Protein AF-0000000087156144 (afdb_homodimer)

Radius of gyration: 28.31 Å; Cα contacts (8 Å, |Δi|>4): 1844; chains: 2; bounding box: 53×89×64 Å

Secondary structure (DSSP, 8-state):
----GGGS-EEETTEEESSSEEEPP------BTTB--HHHHHHHHHHHHTT-SEEEEEEEESSGGG-SSTT--B-SSGGGHHHHHHHHHHHHHTT-EEEEEEE--GGG-SB--GGGTSSB--HHHHHTT------EESSS--SSTTSPPPEEP-HHHHHHHHHHHHHHHHHHHHHT-SEEEEEE-TTSHHHHHH-TTT----STTSSSHHHHHHHHHHHHHHHHHHS-TTS-EEEEEES---STTS--HHHHHHHHHHHHHTT--EEEEE---SSS-GGGSS----TTTTHHHHHHHHHHHT-EEEE-SS--SHHHHHHHHHTTS-SEEEE-HHHHH-TTHHHHHHHHH---SS-TTTTS-HHHHHHHHHHHHHHHTS-SSPPTT---/----GGGS-EEETTEEESSSEEEPP------BTTB--HHHHHHHHHHHHTT-SEEEEEEEESSGGG-SSTT--B-SSGGGHHHHHHHHHHHHHTT-EEEEEEE--GGG-SB--GGGTSSB--HHHHHTT------EESSS--SSTTS--PEEP-HHHHHHHHHHHHHHHHHHHHHT-SEEEEEE-TTSHHHHHH-TTT----STTSSSHHHHHHHHHHHHHHHHHHS-TTS-EEEEEES---STTS--HHHHHHHHHHHHHTT--EEEEE---SSSSGGGSS----TTTTHHHHHHHHHHTT-EEEE-SS--SHHHHHHHHHTTS-SEEEE-HHHHH-TTHHHHHHHHH---SS-TTTTS-HHHHHHHHHHHHHHHTS-SSPPTT---

Sequence (776 aa):
MSQPLLFQPITLAGVSSRNRILISPMCQYSATDGIAGDWHLVHLGKFAQGGAGLVMVEAAAVTAEGRITHGDVGIWNDAQIAPLARIAAFLKDNGAVPSIQLAHAGRKASMQRPWYGNAALDAADHARGDLPWRTVAPSAIPMDEGWLMPHALDVNELAALREQWRRATLRAVEAGFEFVEVHCAHGYLLHEFLSPLSNRRTDAYGGDRAGRMRYPLEIIETVRAAWPAERPLSVRISSVDGVEGGIVLEDQIAFAREAKARGVDLIDCSSGGLLGSATAARIPRGYGFQVPYASEIRRAADIATIAVGLILHPQQAEDVLANGHADLVAIGREALFDPNWPLHAELALGGGSGEVFASWPKQYGWWLERREPGLRKLDGPALPFRSAMSQPLLFQPITLAGVSSRNRILISPMCQYSATDGIAGDWHLVHLGKFAQGGAGLVMVEAAAVTAEGRITHGDVGIWNDAQIAPLARIAAFLKDNGAVPSIQLAHAGRKASMQRPWYGNAALDAADHARGDLPWRTVAPSAIPMDEGWLMPHALDVNELAALREQWRRATLRAVEAGFEFVEVHCAHGYLLHEFLSPLSNRRTDAYGGDRAGRMRYPLEIIETVRAAWPAERPLSVRISSVDGVEGGIVLEDQIAFAREAKARGVDLIDCSSGGLLGSATAARIPRGYGFQVPYASEIRRAADIATIAVGLILHPQQAEDVLANGHADLVAIGREALFDPNWPLHAELALGGGSGEVFASWPKQYGWWLERREPGLRKLDGPALPFRSA

InterPro domains:
  IPR001155 NADH:flavin oxidoreductase/NADH oxidase, N-terminal [PF00724] (6-346)
  IPR013785 Aldolase-type TIM barrel [G3DSA:3.20.20.70] (4-362)
  IPR044152 NADPH dehydrogenase YqjM-like [PTHR43303] (3-373)
  IPR044152 NADPH dehydrogenase YqjM-like [cd02932] (6-345)

pLDDT: mean 94.74, std 9.62, range [45.06, 99.0]

Organism: NCBI:txid2511166

Nearest PDB structures (foldseek):
  5ocs-assembly1_D  TM=8.978E-01  e=6.452E-40  Cupriavidus metallidurans
  7qfx-assembly2_E  TM=9.292E-01  e=1.624E-37  Aspergillus niger
  1ps9-assembly1_A  TM=9.244E-01  e=1.464E-25  Escherichia coli
  3gx9-assembly1_A-2  TM=8.393E-01  e=2.723E-25  Pseudomonas putida
  2r14-assembly1_A-2  TM=7.913E-01  e=7.104E-25  unclassified

Structure (mmCIF, N/CA/C/O backbone):
data_AF-0000000087156144-model_v1
#
loop_
_entity.id
_entity.type
_entity.pdbx_description
1 polymer 'NADPH dehydrogenase'
#
loop_
_atom_site.group_PDB
_atom_site.id
_atom_site.type_symbol
_atom_site.label_atom_id
_atom_site.label_alt_id
_atom_site.label_comp_id
_atom_site.label_asym_id
_atom_site.label_entity_id
_atom_site.label_seq_id
_atom_site.pdbx_PDB_ins_code
_atom_site.Cartn_x
_atom_site.Cartn_y
_atom_site.Cartn_z
_atom_site.occupancy
_atom_site.B_iso_or_equiv
_atom_site.auth_seq_id
_atom_site.auth_comp_id
_atom_site.auth_asym_id
_atom_site.auth_atom_id
_atom_site.pdbx_PDB_model_num
ATOM 1 N N . MET A 1 1 ? -23.891 -7.207 19.312 1 49.72 1 MET A N 1
ATOM 2 C CA . MET A 1 1 ? -23.328 -5.961 19.812 1 49.72 1 MET A CA 1
ATOM 3 C C . MET A 1 1 ? -23.266 -4.902 18.719 1 49.72 1 MET A C 1
ATOM 5 O O . MET A 1 1 ? -23.156 -5.23 17.547 1 49.72 1 MET A O 1
ATOM 9 N N . SER A 1 2 ? -23.766 -3.656 18.969 1 69.19 2 SER A N 1
ATOM 10 C CA . SER A 1 2 ? -23.828 -2.574 17.984 1 69.19 2 SER A CA 1
ATOM 11 C C . SER A 1 2 ? -22.438 -2.252 17.438 1 69.19 2 SER A C 1
ATOM 13 O O . SER A 1 2 ? -21.422 -2.471 18.094 1 69.19 2 SER A O 1
ATOM 15 N N . GLN A 1 3 ? -22.266 -2.027 16.156 1 85.38 3 GLN A N 1
ATOM 16 C CA . GLN A 1 3 ? -21.016 -1.659 15.492 1 85.38 3 GLN A CA 1
ATOM 17 C C . GLN A 1 3 ? -20.359 -0.475 16.188 1 85.38 3 GLN A C 1
ATOM 19 O O . GLN A 1 3 ? -21 0.541 16.453 1 85.38 3 GLN A O 1
ATOM 24 N N . PRO A 1 4 ? -19.141 -0.659 16.641 1 93.12 4 PRO A N 1
ATOM 25 C CA . PRO A 1 4 ? -18.422 0.469 17.234 1 93.12 4 PRO A CA 1
ATOM 26 C C . PRO A 1 4 ? -18.562 1.757 16.438 1 93.12 4 PRO A C 1
ATOM 28 O O . PRO A 1 4 ? -18.641 1.714 15.203 1 93.12 4 PRO A O 1
ATOM 31 N N . LEU A 1 5 ? -18.609 2.904 17.109 1 96.44 5 LEU A N 1
ATOM 32 C CA . LEU A 1 5 ? -18.766 4.211 16.484 1 96.44 5 LEU A CA 1
ATOM 33 C C . LEU A 1 5 ? -17.656 4.477 15.477 1 96.44 5 LEU A C 1
ATOM 35 O O . LEU A 1 5 ? -17.875 5.125 14.453 1 96.44 5 LEU A O 1
ATOM 39 N N . LEU A 1 6 ? -16.516 3.969 15.75 1 97.38 6 LEU A N 1
ATOM 40 C CA . LEU A 1 6 ? -15.312 4.145 14.945 1 97.38 6 LEU A CA 1
ATOM 41 C C . LEU A 1 6 ? -15.562 3.725 13.5 1 97.38 6 LEU A C 1
ATOM 43 O O . LEU A 1 6 ? -14.992 4.301 12.578 1 97.38 6 LEU A O 1
ATOM 47 N N . PHE A 1 7 ? -16.5 2.76 13.312 1 96 7 PHE A N 1
ATOM 48 C CA . PHE A 1 7 ? -16.672 2.18 11.984 1 96 7 PHE A CA 1
ATOM 49 C C . PHE A 1 7 ? -18.031 2.553 11.406 1 96 7 PHE A C 1
ATOM 51 O O . PHE A 1 7 ? -18.422 2.039 10.352 1 96 7 PHE A O 1
ATOM 58 N N . GLN A 1 8 ? -18.766 3.371 12.086 1 96.69 8 GLN A N 1
ATOM 59 C CA . GLN A 1 8 ? -20.031 3.893 11.547 1 96.69 8 GLN A CA 1
ATOM 60 C C . GLN A 1 8 ? -19.781 5.062 10.602 1 96.69 8 GLN A C 1
ATOM 62 O O . GLN A 1 8 ? -18.891 5.887 10.852 1 96.69 8 GLN A O 1
ATOM 67 N N . PRO A 1 9 ? -20.547 5.078 9.531 1 97.5 9 PRO A N 1
ATOM 68 C CA . PRO A 1 9 ? -20.391 6.215 8.617 1 97.5 9 PRO A CA 1
ATOM 69 C C . PRO A 1 9 ? -20.703 7.555 9.289 1 97.5 9 PRO A C 1
ATOM 71 O O . PRO A 1 9 ? -21.406 7.598 10.297 1 97.5 9 PRO A O 1
ATOM 74 N N . ILE A 1 10 ? -20.156 8.562 8.789 1 98.38 10 ILE A N 1
ATOM 75 C CA . ILE A 1 10 ? -20.406 9.93 9.234 1 98.38 10 ILE A CA 1
ATOM 76 C C . ILE A 1 10 ? -20.531 10.852 8.023 1 98.38 10 ILE A C 1
ATOM 78 O O . ILE A 1 10 ? -19.797 10.703 7.047 1 98.38 10 ILE A O 1
ATOM 82 N N . THR A 1 11 ? -21.422 11.695 8.039 1 98.44 11 THR A N 1
ATOM 83 C CA . THR A 1 11 ? -21.562 12.719 7.012 1 98.44 11 THR A CA 1
ATOM 84 C C . THR A 1 11 ? -21.016 14.062 7.496 1 98.44 11 THR A C 1
ATOM 86 O O . THR A 1 11 ? -21.422 14.555 8.555 1 98.44 11 THR A O 1
ATOM 89 N N . LEU A 1 12 ? -20.078 14.57 6.867 1 96.88 12 LEU A N 1
ATOM 90 C CA . LEU A 1 12 ? -19.453 15.867 7.117 1 96.88 12 LEU A CA 1
ATOM 91 C C . LEU A 1 12 ? -19.844 16.875 6.039 1 96.88 12 LEU A C 1
ATOM 93 O O . LEU A 1 12 ? -19.359 16.797 4.906 1 96.88 12 LEU A O 1
ATOM 97 N N . ALA A 1 13 ? -20.609 17.859 6.461 1 96.31 13 ALA A N 1
ATOM 98 C CA . ALA A 1 13 ? -21.25 18.719 5.461 1 96.31 13 ALA A CA 1
ATOM 99 C C . ALA A 1 13 ? -22.031 17.875 4.449 1 96.31 13 ALA A C 1
ATOM 101 O O . ALA A 1 13 ? -22.953 17.141 4.82 1 96.31 13 ALA A O 1
ATOM 102 N N . GLY A 1 14 ? -21.594 17.75 3.258 1 97.81 14 GLY A N 1
ATOM 103 C CA . GLY A 1 14 ? -22.297 16.984 2.244 1 97.81 14 GLY A CA 1
ATOM 104 C C . GLY A 1 14 ? -21.562 15.734 1.808 1 97.81 14 GLY A C 1
ATOM 105 O O . GLY A 1 14 ? -22.016 15.023 0.907 1 97.81 14 GLY A O 1
ATOM 106 N N . VAL A 1 15 ? -20.531 15.43 2.475 1 98.62 15 VAL A N 1
ATOM 107 C CA . VAL A 1 15 ? -19.688 14.305 2.072 1 98.62 15 VAL A CA 1
ATOM 108 C C . VAL A 1 15 ? -19.766 13.203 3.133 1 98.62 15 VAL A C 1
ATOM 110 O O . VAL A 1 15 ? -19.594 13.477 4.324 1 98.62 15 VAL A O 1
ATOM 113 N N . SER A 1 16 ? -20.016 11.953 2.703 1 98.69 16 SER A N 1
ATOM 114 C CA . SER A 1 16 ? -20.125 10.828 3.625 1 98.69 16 SER A CA 1
ATOM 115 C C . SER A 1 16 ? -18.844 10 3.625 1 98.69 16 SER A C 1
ATOM 117 O O . SER A 1 16 ? -18.266 9.734 2.568 1 98.69 16 SER A O 1
ATOM 119 N N . SER A 1 17 ? -18.406 9.68 4.785 1 98.69 17 SER A N 1
ATOM 120 C CA . SER A 1 17 ? -17.266 8.805 4.992 1 98.69 17 SER A CA 1
ATOM 121 C C . SER A 1 17 ? -17.688 7.445 5.531 1 98.69 17 SER A C 1
ATOM 123 O O . SER A 1 17 ? -18.578 7.355 6.367 1 98.69 17 SER A O 1
ATOM 125 N N . ARG A 1 18 ? -17.062 6.344 5.09 1 97.94 18 ARG A N 1
ATOM 126 C CA . ARG A 1 18 ? -17.469 4.984 5.445 1 97.94 18 ARG A CA 1
ATOM 127 C C . ARG A 1 18 ? -17.203 4.707 6.922 1 97.94 18 ARG A C 1
ATOM 129 O O . ARG A 1 18 ? -17.766 3.781 7.496 1 97.94 18 ARG A O 1
ATOM 136 N N . ASN A 1 19 ? -16.344 5.438 7.508 1 98.31 19 ASN A N 1
ATOM 137 C CA . ASN A 1 19 ? -16.047 5.359 8.93 1 98.31 19 ASN A CA 1
ATOM 138 C C . ASN A 1 19 ? -15.453 6.664 9.453 1 98.31 19 ASN A C 1
ATOM 140 O O . ASN A 1 19 ? -15.477 7.684 8.766 1 98.31 19 ASN A O 1
ATOM 144 N N . ARG A 1 20 ? -14.961 6.699 10.648 1 98.81 20 ARG A N 1
ATOM 145 C CA . ARG A 1 20 ? -14.594 7.945 11.312 1 98.81 20 ARG A CA 1
ATOM 146 C C . ARG A 1 20 ? -13.086 8.023 11.523 1 98.81 20 ARG A C 1
ATOM 148 O O . ARG A 1 20 ? -12.625 8.648 12.484 1 98.81 20 ARG A O 1
ATOM 155 N N . ILE A 1 21 ? -12.344 7.34 10.648 1 98.88 21 ILE A N 1
ATOM 156 C CA . ILE A 1 21 ? -10.891 7.301 10.711 1 98.88 21 ILE A CA 1
ATOM 157 C C . ILE A 1 21 ? -10.297 8.148 9.586 1 98.88 21 ILE A C 1
ATOM 159 O O . ILE A 1 21 ? -10.555 7.891 8.406 1 98.88 21 ILE A O 1
ATOM 163 N N . LEU A 1 22 ? -9.539 9.148 9.922 1 98.94 22 LEU A N 1
ATOM 164 C CA . LEU A 1 22 ? -8.781 9.969 8.977 1 98.94 22 LEU A CA 1
ATOM 165 C C . LEU A 1 22 ? -7.297 9.633 9.031 1 98.94 22 LEU A C 1
ATOM 167 O O . LEU A 1 22 ? -6.703 9.586 10.117 1 98.94 22 LEU A O 1
ATOM 171 N N . ILE A 1 23 ? -6.75 9.273 7.887 1 98.94 23 ILE A N 1
ATOM 172 C CA . ILE A 1 23 ? -5.293 9.234 7.824 1 98.94 23 ILE A CA 1
ATOM 173 C C . ILE A 1 23 ? -4.742 10.648 7.668 1 98.94 23 ILE A C 1
ATOM 175 O O . ILE A 1 23 ? -5.047 11.336 6.691 1 98.94 23 ILE A O 1
ATOM 179 N N . SER A 1 24 ? -3.928 11.039 8.633 1 98.81 24 SER A N 1
ATOM 180 C CA . SER A 1 24 ? -3.391 12.391 8.688 1 98.81 24 SER A CA 1
ATOM 181 C C . SER A 1 24 ? -2.479 12.672 7.496 1 98.81 24 SER A C 1
ATOM 183 O O . SER A 1 24 ? -1.914 11.742 6.91 1 98.81 24 SER A O 1
ATOM 185 N N . PRO A 1 25 ? -2.434 13.961 7.039 1 98.5 25 PRO A N 1
ATOM 186 C CA . PRO A 1 25 ? -1.386 14.305 6.074 1 98.5 25 PRO A CA 1
ATOM 187 C C . PRO A 1 25 ? 0.021 14.094 6.625 1 98.5 25 PRO A C 1
ATOM 189 O O . PRO A 1 25 ? 0.329 14.539 7.734 1 98.5 25 PRO A O 1
ATOM 192 N N . MET A 1 26 ? 0.834 13.398 5.984 1 98.25 26 MET A N 1
ATOM 193 C CA . MET A 1 26 ? 2.211 13.109 6.371 1 98.25 26 MET A CA 1
ATOM 194 C C . MET A 1 26 ? 3.17 13.375 5.215 1 98.25 26 MET A C 1
ATOM 196 O O . MET A 1 26 ? 3.152 12.664 4.211 1 98.25 26 MET A O 1
ATOM 200 N N . CYS A 1 27 ? 3.922 14.367 5.398 1 98.19 27 CYS A N 1
ATOM 201 C CA . CYS A 1 27 ? 4.863 14.719 4.34 1 98.19 27 CYS A CA 1
ATOM 202 C C . CYS A 1 27 ? 5.812 13.555 4.051 1 98.19 27 CYS A C 1
ATOM 204 O O . CYS A 1 27 ? 6.391 12.984 4.973 1 98.19 27 CYS A O 1
ATOM 206 N N . GLN A 1 28 ? 5.941 13.289 2.789 1 98.44 28 GLN A N 1
ATOM 207 C CA . GLN A 1 28 ? 6.789 12.188 2.352 1 98.44 28 GLN A CA 1
ATOM 208 C C . GLN A 1 28 ? 8.086 12.703 1.74 1 98.44 28 GLN A C 1
ATOM 210 O O . GLN A 1 28 ? 9.039 11.938 1.543 1 98.44 28 GLN A O 1
ATOM 215 N N . TYR A 1 29 ? 8.102 13.953 1.345 1 98.38 29 TYR A N 1
ATOM 216 C CA . TYR A 1 29 ? 9.281 14.625 0.803 1 98.38 29 TYR A CA 1
ATOM 217 C C . TYR A 1 29 ? 9.812 13.883 -0.417 1 98.38 29 TYR A C 1
ATOM 219 O O . TYR A 1 29 ? 11.023 13.672 -0.548 1 98.38 29 TYR A O 1
ATOM 227 N N . SER A 1 30 ? 8.938 13.43 -1.256 1 98.5 30 SER A N 1
ATOM 228 C CA . SER A 1 30 ? 9.32 12.555 -2.361 1 98.5 30 SER A CA 1
ATOM 229 C C . SER A 1 30 ? 8.812 13.102 -3.693 1 98.5 30 SER A C 1
ATOM 231 O O . SER A 1 30 ? 8.812 12.383 -4.699 1 98.5 30 SER A O 1
ATOM 233 N N . ALA A 1 31 ? 8.289 14.305 -3.709 1 98.56 31 ALA A N 1
ATOM 234 C CA . ALA A 1 31 ? 7.848 14.93 -4.953 1 98.56 31 ALA A CA 1
ATOM 235 C C . ALA A 1 31 ? 9.023 15.531 -5.711 1 98.56 31 ALA A C 1
ATOM 237 O O . ALA A 1 31 ? 10.086 15.781 -5.129 1 98.56 31 ALA A O 1
ATOM 238 N N . THR A 1 32 ? 8.906 15.664 -6.992 1 97.88 32 THR A N 1
ATOM 239 C CA . THR A 1 32 ? 9.836 16.406 -7.84 1 97.88 32 THR A CA 1
ATOM 240 C C . THR A 1 32 ? 9.211 17.703 -8.32 1 97.88 32 THR A C 1
ATOM 242 O O . THR A 1 32 ? 8.219 17.688 -9.055 1 97.88 32 THR A O 1
ATOM 245 N N . ASP A 1 33 ? 9.75 18.797 -7.844 1 97.56 33 ASP A N 1
ATOM 246 C CA . ASP A 1 33 ? 9.234 20.125 -8.188 1 97.56 33 ASP A CA 1
ATOM 247 C C . ASP A 1 33 ? 7.75 20.234 -7.855 1 97.56 33 ASP A C 1
ATOM 249 O O . ASP A 1 33 ? 6.969 20.75 -8.664 1 97.56 33 ASP A O 1
ATOM 253 N N . GLY A 1 34 ? 7.41 19.641 -6.762 1 98.62 34 GLY A N 1
ATOM 254 C CA . GLY A 1 34 ? 6.055 19.75 -6.254 1 98.62 34 GLY A CA 1
ATOM 255 C C . GLY A 1 34 ? 5.086 18.781 -6.898 1 98.62 34 GLY A C 1
ATOM 256 O O . GLY A 1 34 ? 3.91 18.734 -6.535 1 98.62 34 GLY A O 1
ATOM 257 N N . ILE A 1 35 ? 5.535 18 -7.867 1 98.88 35 ILE A N 1
ATOM 258 C CA . ILE A 1 35 ? 4.652 17.094 -8.594 1 98.88 35 ILE A CA 1
ATOM 259 C C . ILE A 1 35 ? 4.613 15.734 -7.902 1 98.88 35 ILE A C 1
ATOM 261 O O . ILE A 1 35 ? 5.652 15.102 -7.711 1 98.88 35 ILE A O 1
ATOM 265 N N . ALA A 1 36 ? 3.41 15.305 -7.516 1 98.81 36 ALA A N 1
ATOM 266 C CA . ALA A 1 36 ? 3.229 13.977 -6.922 1 98.81 36 ALA A CA 1
ATOM 267 C C . ALA A 1 36 ? 3.525 12.875 -7.93 1 98.81 36 ALA A C 1
ATOM 269 O O . ALA A 1 36 ? 3.277 13.039 -9.125 1 98.81 36 ALA A O 1
ATOM 270 N N . GLY A 1 37 ? 4.062 11.781 -7.457 1 98.5 37 GLY A N 1
ATOM 271 C CA . GLY A 1 37 ? 4.395 10.664 -8.328 1 98.5 37 GLY A CA 1
ATOM 272 C C . GLY A 1 37 ? 3.854 9.336 -7.82 1 98.5 37 GLY A C 1
ATOM 273 O O . GLY A 1 37 ? 2.926 9.305 -7.008 1 98.5 37 GLY A O 1
ATOM 274 N N . ASP A 1 38 ? 4.438 8.25 -8.305 1 98.75 38 ASP A N 1
ATOM 275 C CA . ASP A 1 38 ? 3.982 6.906 -7.977 1 98.75 38 ASP A CA 1
ATOM 276 C C . ASP A 1 38 ? 4.18 6.605 -6.492 1 98.75 38 ASP A C 1
ATOM 278 O O . ASP A 1 38 ? 3.387 5.879 -5.891 1 98.75 38 ASP A O 1
ATOM 282 N N . TRP A 1 39 ? 5.215 7.223 -5.902 1 98.81 39 TRP A N 1
ATOM 283 C CA . TRP A 1 39 ? 5.371 7.066 -4.461 1 98.81 39 TRP A CA 1
ATOM 284 C C . TRP A 1 39 ? 4.098 7.469 -3.727 1 98.81 39 TRP A C 1
ATOM 286 O O . TRP A 1 39 ? 3.605 6.727 -2.873 1 98.81 39 TRP A O 1
ATOM 296 N N . HIS A 1 40 ? 3.621 8.57 -4.129 1 98.88 40 HIS A N 1
ATOM 297 C CA . HIS A 1 40 ? 2.463 9.125 -3.434 1 98.88 40 HIS A CA 1
ATOM 298 C C . HIS A 1 40 ? 1.213 8.289 -3.697 1 98.88 40 HIS A C 1
ATOM 300 O O . HIS A 1 40 ? 0.427 8.031 -2.783 1 98.88 40 HIS A O 1
ATOM 306 N N . LEU A 1 41 ? 1.022 7.895 -4.953 1 98.94 41 LEU A N 1
ATOM 307 C CA . LEU A 1 41 ? -0.13 7.062 -5.281 1 98.94 41 LEU A CA 1
ATOM 308 C C . LEU A 1 41 ? -0.132 5.781 -4.453 1 98.94 41 LEU A C 1
ATOM 310 O O . LEU A 1 41 ? -1.153 5.418 -3.865 1 98.94 41 LEU A O 1
ATOM 314 N N . VAL A 1 42 ? 1.006 5.129 -4.363 1 98.94 42 VAL A N 1
ATOM 315 C CA . VAL A 1 42 ? 1.109 3.867 -3.637 1 98.94 42 VAL A CA 1
ATOM 316 C C . VAL A 1 42 ? 0.95 4.121 -2.139 1 98.94 42 VAL A C 1
ATOM 318 O O . VAL A 1 42 ? 0.196 3.418 -1.461 1 98.94 42 VAL A O 1
ATOM 321 N N . HIS A 1 43 ? 1.623 5.137 -1.646 1 98.81 43 HIS A N 1
ATOM 322 C CA . HIS A 1 43 ? 1.603 5.488 -0.229 1 98.81 43 HIS A CA 1
ATOM 323 C C . HIS A 1 43 ? 0.186 5.805 0.24 1 98.81 43 HIS A C 1
ATOM 325 O O . HIS A 1 43 ? -0.287 5.23 1.225 1 98.81 43 HIS A O 1
ATOM 331 N N . LEU A 1 44 ? -0.46 6.645 -0.446 1 98.94 44 LEU A N 1
ATOM 332 C CA . LEU A 1 44 ? -1.798 7.066 -0.045 1 98.94 44 LEU A CA 1
ATOM 333 C C . LEU A 1 44 ? -2.832 6.004 -0.4 1 98.94 44 LEU A C 1
ATOM 335 O O . LEU A 1 44 ? -3.77 5.766 0.365 1 98.94 44 LEU A O 1
ATOM 339 N N . GLY A 1 45 ? -2.664 5.387 -1.52 1 98.94 45 GLY A N 1
ATOM 340 C CA . GLY A 1 45 ? -3.607 4.375 -1.972 1 98.94 45 GLY A CA 1
ATOM 341 C C . GLY A 1 45 ? -3.719 3.197 -1.023 1 98.94 45 GLY A C 1
ATOM 342 O O . GLY A 1 45 ? -4.805 2.643 -0.842 1 98.94 45 GLY A O 1
ATOM 343 N N . LYS A 1 46 ? -2.566 2.818 -0.46 1 98.75 46 LYS A N 1
ATOM 344 C CA . LYS A 1 46 ? -2.604 1.633 0.391 1 98.75 46 LYS A CA 1
ATOM 345 C C . LYS A 1 46 ? -3.42 1.89 1.655 1 98.75 46 LYS A C 1
ATOM 347 O O . LYS A 1 46 ? -3.967 0.957 2.248 1 98.75 46 LYS A O 1
ATOM 352 N N . PHE A 1 47 ? -3.58 3.162 2.094 1 98.88 47 PHE A N 1
ATOM 353 C CA . PHE A 1 47 ? -4.406 3.471 3.256 1 98.88 47 PHE A CA 1
ATOM 354 C C . PHE A 1 47 ? -5.887 3.354 2.914 1 98.88 47 PHE A C 1
ATOM 356 O O . PHE A 1 47 ? -6.691 2.938 3.75 1 98.88 47 PHE A O 1
ATOM 363 N N . ALA A 1 48 ? -6.238 3.764 1.691 1 98.88 48 ALA A N 1
ATOM 364 C CA . ALA A 1 48 ? -7.613 3.578 1.238 1 98.88 48 ALA A CA 1
ATOM 365 C C . ALA A 1 48 ? -7.965 2.098 1.146 1 98.88 48 ALA A C 1
ATOM 367 O O . ALA A 1 48 ? -9 1.665 1.657 1 98.88 48 ALA A O 1
ATOM 368 N N . GLN A 1 49 ? -7.035 1.31 0.553 1 98.62 49 GLN A N 1
ATOM 369 C CA . GLN A 1 49 ? -7.219 -0.138 0.504 1 98.62 49 GLN A CA 1
ATOM 370 C C . GLN A 1 49 ? -7.258 -0.735 1.907 1 98.62 49 GLN A C 1
ATOM 372 O O . GLN A 1 49 ? -7.891 -1.769 2.131 1 98.62 49 GLN A O 1
ATOM 377 N N . GLY A 1 50 ? -6.598 -0.021 2.84 1 98.44 50 GLY A N 1
ATOM 378 C CA . GLY A 1 50 ? -6.52 -0.464 4.223 1 98.44 50 GLY A CA 1
ATOM 379 C C . GLY A 1 50 ? -7.746 -0.099 5.035 1 98.44 50 GLY A C 1
ATOM 380 O O . GLY A 1 50 ? -7.793 -0.347 6.242 1 98.44 50 GLY A O 1
ATOM 381 N N . GLY A 1 51 ? -8.711 0.604 4.434 1 98.31 51 GLY A N 1
ATOM 382 C CA . GLY A 1 51 ? -10.023 0.72 5.055 1 98.31 51 GLY A CA 1
ATOM 383 C C . GLY A 1 51 ? -10.281 2.09 5.652 1 98.31 51 GLY A C 1
ATOM 384 O O . GLY A 1 51 ? -11.344 2.328 6.238 1 98.31 51 GLY A O 1
ATOM 385 N N . ALA A 1 52 ? -9.391 3.021 5.473 1 98.81 52 ALA A N 1
ATOM 386 C CA . ALA A 1 52 ? -9.57 4.348 6.062 1 98.81 52 ALA A CA 1
ATOM 387 C C . ALA A 1 52 ? -10.773 5.059 5.449 1 98.81 52 ALA A C 1
ATOM 389 O O . ALA A 1 52 ? -11.055 4.906 4.258 1 98.81 52 ALA A O 1
ATOM 390 N N . GLY A 1 53 ? -11.477 5.816 6.277 1 98.88 53 GLY A N 1
ATOM 391 C CA . GLY A 1 53 ? -12.609 6.586 5.781 1 98.88 53 GLY A CA 1
ATOM 392 C C . GLY A 1 53 ? -12.195 7.809 4.988 1 98.88 53 GLY A C 1
ATOM 393 O O . GLY A 1 53 ? -12.805 8.133 3.969 1 98.88 53 GLY A O 1
ATOM 394 N N . LEU A 1 54 ? -11.18 8.5 5.469 1 98.94 54 LEU A N 1
ATOM 395 C CA . LEU A 1 54 ? -10.586 9.664 4.82 1 98.94 54 LEU A CA 1
ATOM 396 C C . LEU A 1 54 ? -9.07 9.516 4.707 1 98.94 54 LEU A C 1
ATOM 398 O O . LEU A 1 54 ? -8.422 9.047 5.641 1 98.94 54 LEU A O 1
ATOM 402 N N . VAL A 1 55 ? -8.547 9.836 3.572 1 99 55 VAL A N 1
ATOM 403 C CA . VAL A 1 55 ? -7.102 9.867 3.375 1 99 55 VAL A CA 1
ATOM 404 C C . VAL A 1 55 ? -6.676 11.242 2.877 1 99 55 VAL A C 1
ATOM 406 O O . VAL A 1 55 ? -7.141 11.703 1.833 1 99 55 VAL A O 1
ATOM 409 N N . MET A 1 56 ? -5.789 11.859 3.639 1 98.94 56 MET A N 1
ATOM 410 C CA . MET A 1 56 ? -5.445 13.25 3.338 1 98.94 56 MET A CA 1
ATOM 411 C C . MET A 1 56 ? -4.035 13.344 2.756 1 98.94 56 MET A C 1
ATOM 413 O O . MET A 1 56 ? -3.074 12.875 3.369 1 98.94 56 MET A O 1
ATOM 417 N N . VAL A 1 57 ? -3.957 13.875 1.524 1 98.75 57 VAL A N 1
ATOM 418 C CA . VAL A 1 57 ? -2.67 14.188 0.912 1 98.75 57 VAL A CA 1
ATOM 419 C C . VAL A 1 57 ? -1.897 15.156 1.803 1 98.75 57 VAL A C 1
ATOM 421 O O . VAL A 1 57 ? -2.475 16.094 2.359 1 98.75 57 VAL A O 1
ATOM 424 N N . GLU A 1 58 ? -0.672 14.953 1.851 1 96.94 58 GLU A N 1
ATOM 425 C CA . GLU A 1 58 ? 0.25 15.695 2.705 1 96.94 58 GLU A CA 1
ATOM 426 C C . GLU A 1 58 ? 0.179 17.188 2.426 1 96.94 58 GLU A C 1
ATOM 428 O O . GLU A 1 58 ? -0.525 17.625 1.512 1 96.94 58 GLU A O 1
ATOM 433 N N . ALA A 1 59 ? 0.822 17.938 3.311 1 97.81 59 ALA A N 1
ATOM 434 C CA . ALA A 1 59 ? 0.846 19.406 3.221 1 97.81 59 ALA A CA 1
ATOM 435 C C . ALA A 1 59 ? 1.268 19.859 1.825 1 97.81 59 ALA A C 1
ATOM 437 O O . ALA A 1 59 ? 2.461 19.969 1.539 1 97.81 59 ALA A O 1
ATOM 438 N N . ALA A 1 60 ? 0.281 20.188 1.014 1 98.88 60 ALA A N 1
ATOM 439 C CA . ALA A 1 60 ? 0.517 20.656 -0.348 1 98.88 60 ALA A CA 1
ATOM 440 C C . ALA A 1 60 ? 0.77 22.156 -0.371 1 98.88 60 ALA A C 1
ATOM 442 O O . ALA A 1 60 ? -0.108 22.953 -0.01 1 98.88 60 ALA A O 1
ATOM 443 N N . ALA A 1 61 ? 1.909 22.531 -0.802 1 98.94 61 ALA A N 1
ATOM 444 C CA . ALA A 1 61 ? 2.316 23.922 -0.777 1 98.94 61 ALA A CA 1
ATOM 445 C C . ALA A 1 61 ? 1.536 24.75 -1.803 1 98.94 61 ALA A C 1
ATOM 447 O O . ALA A 1 61 ? 1.431 24.359 -2.967 1 98.94 61 ALA A O 1
ATOM 448 N N . VAL A 1 62 ? 1.081 25.891 -1.454 1 98.94 62 VAL A N 1
ATOM 449 C CA . VAL A 1 62 ? 0.261 26.734 -2.324 1 98.94 62 VAL A CA 1
ATOM 450 C C . VAL A 1 62 ? 1.158 27.609 -3.195 1 98.94 62 VAL A C 1
ATOM 452 O O . VAL A 1 62 ? 0.698 28.188 -4.176 1 98.94 62 VAL A O 1
ATOM 455 N N . THR A 1 63 ? 2.412 27.75 -2.82 1 98.88 63 THR A N 1
ATOM 456 C CA . THR A 1 63 ? 3.461 28.375 -3.613 1 98.88 63 THR A CA 1
ATOM 457 C C . THR A 1 63 ? 4.727 27.516 -3.617 1 98.88 63 THR A C 1
ATOM 459 O O . THR A 1 63 ? 4.93 26.703 -2.719 1 98.88 63 THR A O 1
ATOM 462 N N . ALA A 1 64 ? 5.527 27.719 -4.637 1 98.62 64 ALA A N 1
ATOM 463 C CA . ALA A 1 64 ? 6.789 26.969 -4.68 1 98.62 64 ALA A CA 1
ATOM 464 C C . ALA A 1 64 ? 7.641 27.266 -3.449 1 98.62 64 ALA A C 1
ATOM 466 O O . ALA A 1 64 ? 8.25 26.359 -2.875 1 98.62 64 ALA A O 1
ATOM 467 N N . GLU A 1 65 ? 7.656 28.484 -3.006 1 98.12 65 GLU A N 1
ATOM 468 C CA . GLU A 1 65 ? 8.477 28.906 -1.879 1 98.12 65 GLU A CA 1
ATOM 469 C C . GLU A 1 65 ? 7.844 28.516 -0.55 1 98.12 65 GLU A C 1
ATOM 471 O O . GLU A 1 65 ? 8.492 28.578 0.499 1 98.12 65 GLU A O 1
ATOM 476 N N . GLY A 1 66 ? 6.609 28.078 -0.593 1 98.69 66 GLY A N 1
ATOM 477 C CA . GLY A 1 66 ? 5.914 27.672 0.615 1 98.69 66 GLY A CA 1
ATOM 478 C C . GLY A 1 66 ? 6.211 26.234 1.018 1 98.69 66 GLY A C 1
ATOM 479 O O . GLY A 1 66 ? 5.707 25.75 2.035 1 98.69 66 GLY A O 1
ATOM 480 N N . ARG A 1 67 ? 7.039 25.547 0.213 1 98.69 67 ARG A N 1
ATOM 481 C CA . ARG A 1 67 ? 7.441 24.172 0.531 1 98.69 67 ARG A CA 1
ATOM 482 C C . ARG A 1 67 ? 8.344 24.141 1.763 1 98.69 67 ARG A C 1
ATOM 484 O O . ARG A 1 67 ? 9.078 25.094 2.027 1 98.69 67 ARG A O 1
ATOM 491 N N . ILE A 1 68 ? 8.25 23.031 2.484 1 98.38 68 ILE A N 1
ATOM 492 C CA . ILE A 1 68 ? 9.164 22.797 3.598 1 98.38 68 ILE A CA 1
ATOM 493 C C . ILE A 1 68 ? 10.539 22.406 3.061 1 98.38 68 ILE A C 1
ATOM 495 O O . ILE A 1 68 ? 11.555 22.984 3.455 1 98.38 68 ILE A O 1
ATOM 499 N N . THR A 1 69 ? 10.602 21.438 2.219 1 98.5 69 THR A N 1
ATOM 500 C CA . THR A 1 69 ? 11.797 20.906 1.568 1 98.5 69 THR A CA 1
ATOM 501 C C . THR A 1 69 ? 11.602 20.844 0.056 1 98.5 69 THR A C 1
ATOM 503 O O . THR A 1 69 ? 10.5 21.062 -0.445 1 98.5 69 THR A O 1
ATOM 506 N N . HIS A 1 70 ? 12.664 20.484 -0.624 1 98.25 70 HIS A N 1
ATOM 507 C CA . HIS A 1 70 ? 12.617 20.328 -2.074 1 98.25 70 HIS A CA 1
ATOM 508 C C . HIS A 1 70 ? 11.758 19.141 -2.479 1 98.25 70 HIS A C 1
ATOM 510 O O . HIS A 1 70 ? 11.406 18.984 -3.652 1 98.25 70 HIS A O 1
ATOM 516 N N . GLY A 1 71 ? 11.352 18.328 -1.51 1 98.44 71 GLY A N 1
ATOM 517 C CA . GLY A 1 71 ? 10.633 17.109 -1.837 1 98.44 71 GLY A CA 1
ATOM 518 C C . GLY A 1 71 ? 9.148 17.188 -1.533 1 98.44 71 GLY A C 1
ATOM 519 O O . GLY A 1 71 ? 8.445 16.188 -1.619 1 98.44 71 GLY A O 1
ATOM 520 N N . ASP A 1 72 ? 8.656 18.391 -1.233 1 98.75 72 ASP A N 1
ATOM 521 C CA . ASP A 1 72 ? 7.266 18.547 -0.813 1 98.75 72 ASP A CA 1
ATOM 522 C C . ASP A 1 72 ? 6.328 18.562 -2.018 1 98.75 72 ASP A C 1
ATOM 524 O O . ASP A 1 72 ? 6.695 19.062 -3.088 1 98.75 72 ASP A O 1
ATOM 528 N N . VAL A 1 73 ? 5.137 18.094 -1.791 1 98.81 73 VAL A N 1
ATOM 529 C CA . VAL A 1 73 ? 4.059 18.188 -2.771 1 98.81 73 VAL A CA 1
ATOM 530 C C . VAL A 1 73 ? 3.578 19.641 -2.861 1 98.81 73 VAL A C 1
ATOM 532 O O . VAL A 1 73 ? 3.531 20.344 -1.854 1 98.81 73 VAL A O 1
ATOM 535 N N . GLY A 1 74 ? 3.236 20.016 -4.117 1 98.88 74 GLY A N 1
ATOM 536 C CA . GLY A 1 74 ? 2.693 21.344 -4.336 1 98.88 74 GLY A CA 1
ATOM 537 C C . GLY A 1 74 ? 1.371 21.328 -5.078 1 98.88 74 GLY A C 1
ATOM 538 O O . GLY A 1 74 ? 0.96 20.297 -5.613 1 98.88 74 GLY A O 1
ATOM 539 N N . ILE A 1 75 ? 0.768 22.453 -5.078 1 98.94 75 ILE A N 1
ATOM 540 C CA . ILE A 1 75 ? -0.457 22.688 -5.832 1 98.94 75 ILE A CA 1
ATOM 541 C C . ILE A 1 75 ? -0.514 24.156 -6.258 1 98.94 75 ILE A C 1
ATOM 543 O O . ILE A 1 75 ? -1.562 24.797 -6.152 1 98.94 75 ILE A O 1
ATOM 547 N N . TRP A 1 76 ? 0.575 24.688 -6.754 1 98.81 76 TRP A N 1
ATOM 548 C CA . TRP A 1 76 ? 0.688 26.109 -7.086 1 98.81 76 TRP A CA 1
ATOM 549 C C . TRP A 1 76 ? 0.603 26.328 -8.594 1 98.81 76 TRP A C 1
ATOM 551 O O . TRP A 1 76 ? 0.551 27.453 -9.062 1 98.81 76 TRP A O 1
ATOM 561 N N . ASN A 1 77 ? 0.618 25.281 -9.375 1 98.5 77 ASN A N 1
ATOM 562 C CA . ASN A 1 77 ? 0.448 25.438 -10.82 1 98.5 77 ASN A CA 1
ATOM 563 C C . ASN A 1 77 ? -0.34 24.281 -11.43 1 98.5 77 ASN A C 1
ATOM 565 O O . ASN A 1 77 ? -0.575 23.266 -10.766 1 98.5 77 ASN A O 1
ATOM 569 N N . ASP A 1 78 ? -0.743 24.406 -12.68 1 98.75 78 ASP A N 1
ATOM 570 C CA . ASP A 1 78 ? -1.729 23.531 -13.289 1 98.75 78 ASP A CA 1
ATOM 571 C C . ASP A 1 78 ? -1.128 22.156 -13.586 1 98.75 78 ASP A C 1
ATOM 573 O O . ASP A 1 78 ? -1.85 21.156 -13.672 1 98.75 78 ASP A O 1
ATOM 577 N N . ALA A 1 79 ? 0.168 22.062 -13.773 1 98.75 79 ALA A N 1
ATOM 578 C CA . ALA A 1 79 ? 0.827 20.781 -14.031 1 98.75 79 ALA A CA 1
ATOM 579 C C . ALA A 1 79 ? 0.665 19.828 -12.852 1 98.75 79 ALA A C 1
ATOM 581 O O . ALA A 1 79 ? 0.833 18.625 -13 1 98.75 79 ALA A O 1
ATOM 582 N N . GLN A 1 80 ? 0.349 20.328 -11.695 1 98.88 80 GLN A N 1
ATOM 583 C CA . GLN A 1 80 ? 0.249 19.547 -10.469 1 98.88 80 GLN A CA 1
ATOM 584 C C . GLN A 1 80 ? -1.152 18.969 -10.297 1 98.88 80 GLN A C 1
ATOM 586 O O . GLN A 1 80 ? -1.37 18.094 -9.453 1 98.88 80 GLN A O 1
ATOM 591 N N . ILE A 1 81 ? -2.125 19.328 -11.164 1 98.94 81 ILE A N 1
ATOM 592 C CA . ILE A 1 81 ? -3.52 18.922 -11.039 1 98.94 81 ILE A CA 1
ATOM 593 C C . ILE A 1 81 ? -3.664 17.453 -11.406 1 98.94 81 ILE A C 1
ATOM 595 O O . ILE A 1 81 ? -4.195 16.656 -10.633 1 98.94 81 ILE A O 1
ATOM 599 N N . ALA A 1 82 ? -3.168 17 -12.539 1 98.88 82 ALA A N 1
ATOM 600 C CA . ALA A 1 82 ? -3.424 15.68 -13.086 1 98.88 82 ALA A CA 1
ATOM 601 C C . ALA A 1 82 ? -2.871 14.594 -12.164 1 98.88 82 ALA A C 1
ATOM 603 O O . ALA A 1 82 ? -3.568 13.625 -11.844 1 98.88 82 ALA A O 1
ATOM 604 N N . PRO A 1 83 ? -1.586 14.711 -11.672 1 98.81 83 PRO A N 1
ATOM 605 C CA . PRO A 1 83 ? -1.083 13.695 -10.742 1 98.81 83 PRO A CA 1
ATOM 606 C C . PRO A 1 83 ? -1.914 13.609 -9.461 1 98.81 83 PRO A C 1
ATOM 608 O O . PRO A 1 83 ? -2.182 12.516 -8.969 1 98.81 83 PRO A O 1
ATOM 611 N N . LEU A 1 84 ? -2.354 14.711 -8.984 1 98.94 84 LEU A N 1
ATOM 612 C CA . LEU A 1 84 ? -3.176 14.727 -7.777 1 98.94 84 LEU A CA 1
ATOM 613 C C . LEU A 1 84 ? -4.57 14.18 -8.062 1 98.94 84 LEU A C 1
ATOM 615 O O . LEU A 1 84 ? -5.164 13.508 -7.215 1 98.94 84 LEU A O 1
ATOM 619 N N . ALA A 1 85 ? -5.102 14.508 -9.242 1 98.94 85 ALA A N 1
ATOM 620 C CA . ALA A 1 85 ? -6.41 13.984 -9.641 1 98.94 85 ALA A CA 1
ATOM 621 C C . ALA A 1 85 ? -6.398 12.461 -9.688 1 98.94 85 ALA A C 1
ATOM 623 O O . ALA A 1 85 ? -7.371 11.812 -9.281 1 98.94 85 ALA A O 1
ATOM 624 N N . ARG A 1 86 ? -5.348 11.922 -10.203 1 98.94 86 ARG A N 1
ATOM 625 C CA . ARG A 1 86 ? -5.191 10.477 -10.258 1 98.94 86 ARG A CA 1
ATOM 626 C C . ARG A 1 86 ? -5.23 9.867 -8.859 1 98.94 86 ARG A C 1
ATOM 628 O O . ARG A 1 86 ? -5.898 8.859 -8.633 1 98.94 86 ARG A O 1
ATOM 635 N N . ILE A 1 87 ? -4.551 10.477 -7.945 1 98.94 87 ILE A N 1
ATOM 636 C CA . ILE A 1 87 ? -4.527 10.023 -6.562 1 98.94 87 ILE A CA 1
ATOM 637 C C . ILE A 1 87 ? -5.926 10.141 -5.957 1 98.94 87 ILE A C 1
ATOM 639 O O . ILE A 1 87 ? -6.434 9.195 -5.352 1 98.94 87 ILE A O 1
ATOM 643 N N . ALA A 1 88 ? -6.566 11.281 -6.145 1 98.94 88 ALA A N 1
ATOM 644 C CA . ALA A 1 88 ? -7.906 11.5 -5.602 1 98.94 88 ALA A CA 1
ATOM 645 C C . ALA A 1 88 ? -8.891 10.461 -6.133 1 98.94 88 ALA A C 1
ATOM 647 O O . ALA A 1 88 ? -9.68 9.906 -5.371 1 98.94 88 ALA A O 1
ATOM 648 N N . ALA A 1 89 ? -8.844 10.227 -7.398 1 98.94 89 ALA A N 1
ATOM 649 C CA . ALA A 1 89 ? -9.734 9.258 -8.023 1 98.94 89 ALA A CA 1
ATOM 650 C C . ALA A 1 89 ? -9.523 7.859 -7.438 1 98.94 89 ALA A C 1
ATOM 652 O O . ALA A 1 89 ? -10.484 7.145 -7.156 1 98.94 89 ALA A O 1
ATOM 653 N N . PHE A 1 90 ? -8.312 7.457 -7.242 1 98.94 90 PHE A N 1
ATOM 654 C CA . PHE A 1 90 ? -8.016 6.133 -6.703 1 98.94 90 PHE A CA 1
ATOM 655 C C . PHE A 1 90 ? -8.547 6 -5.281 1 98.94 90 PHE A C 1
ATOM 657 O O . PHE A 1 90 ? -9.102 4.965 -4.914 1 98.94 90 PHE A O 1
ATOM 664 N N . LEU A 1 91 ? -8.25 7.039 -4.488 1 98.94 91 LEU A N 1
ATOM 665 C CA . LEU A 1 91 ? -8.758 7.02 -3.119 1 98.94 91 LEU A CA 1
ATOM 666 C C . LEU A 1 91 ? -10.273 6.84 -3.102 1 98.94 91 LEU A C 1
ATOM 668 O O . LEU A 1 91 ? -10.797 5.98 -2.385 1 98.94 91 LEU A O 1
ATOM 672 N N . LYS A 1 92 ? -10.93 7.586 -3.895 1 98.88 92 LYS A N 1
ATOM 673 C CA . LYS A 1 92 ? -12.391 7.535 -3.957 1 98.88 92 LYS A CA 1
ATOM 674 C C . LYS A 1 92 ? -12.867 6.16 -4.414 1 98.88 92 LYS A C 1
ATOM 676 O O . LYS A 1 92 ? -13.781 5.586 -3.812 1 98.88 92 LYS A O 1
ATOM 681 N N . ASP A 1 93 ? -12.227 5.625 -5.438 1 98.5 93 ASP A N 1
ATOM 682 C CA . ASP A 1 93 ? -12.594 4.328 -5.996 1 98.5 93 ASP A CA 1
ATOM 683 C C . ASP A 1 93 ? -12.406 3.213 -4.973 1 98.5 93 ASP A C 1
ATOM 685 O O . ASP A 1 93 ? -13 2.143 -5.094 1 98.5 93 ASP A O 1
ATOM 689 N N . ASN A 1 94 ? -11.586 3.453 -3.996 1 98.62 94 ASN A N 1
ATOM 690 C CA . ASN A 1 94 ? -11.312 2.449 -2.975 1 98.62 94 ASN A CA 1
ATOM 691 C C . ASN A 1 94 ? -11.969 2.814 -1.644 1 98.62 94 ASN A C 1
ATOM 693 O O . ASN A 1 94 ? -11.547 2.336 -0.588 1 98.62 94 ASN A O 1
ATOM 697 N N . GLY A 1 95 ? -12.906 3.717 -1.636 1 98.56 95 GLY A N 1
ATOM 698 C CA . GLY A 1 95 ? -13.852 3.9 -0.545 1 98.56 95 GLY A CA 1
ATOM 699 C C . GLY A 1 95 ? -13.469 5.035 0.387 1 98.56 95 GLY A C 1
ATOM 700 O O . GLY A 1 95 ? -14.195 5.328 1.342 1 98.56 95 GLY A O 1
ATOM 701 N N . ALA A 1 96 ? -12.375 5.68 0.147 1 98.94 96 ALA A N 1
ATOM 702 C CA . ALA A 1 96 ? -11.945 6.758 1.033 1 98.94 96 ALA A CA 1
ATOM 703 C C . ALA A 1 96 ? -12.32 8.117 0.462 1 98.94 96 ALA A C 1
ATOM 705 O O . ALA A 1 96 ? -12.281 8.328 -0.753 1 98.94 96 ALA A O 1
ATOM 706 N N . VAL A 1 97 ? -12.656 9.07 1.296 1 98.94 97 VAL A N 1
ATOM 707 C CA . VAL A 1 97 ? -12.828 10.461 0.882 1 98.94 97 VAL A CA 1
ATOM 708 C C . VAL A 1 97 ? -11.469 11.07 0.547 1 98.94 97 VAL A C 1
ATOM 710 O O . VAL A 1 97 ? -10.594 11.164 1.412 1 98.94 97 VAL A O 1
ATOM 713 N N . PRO A 1 98 ? -11.273 11.383 -0.718 1 98.94 98 PRO A N 1
ATOM 714 C CA . PRO A 1 98 ? -10.008 12.039 -1.055 1 98.94 98 PRO A CA 1
ATOM 715 C C . PRO A 1 98 ? -9.875 13.422 -0.433 1 98.94 98 PRO A C 1
ATOM 717 O O . PRO A 1 98 ? -10.703 14.305 -0.695 1 98.94 98 PRO A O 1
ATOM 720 N N . SER A 1 99 ? -8.891 13.594 0.373 1 98.94 99 SER A N 1
ATOM 721 C CA . SER A 1 99 ? -8.688 14.812 1.149 1 98.94 99 SER A CA 1
ATOM 722 C C . SER A 1 99 ? -7.316 15.422 0.869 1 98.94 99 SER A C 1
ATOM 724 O O . SER A 1 99 ? -6.387 14.719 0.478 1 98.94 99 SER A O 1
ATOM 726 N N . ILE A 1 100 ? -7.191 16.734 1.067 1 98.94 100 ILE A N 1
ATOM 727 C CA . ILE A 1 100 ? -5.914 17.391 0.824 1 98.94 100 ILE A CA 1
ATOM 728 C C . ILE A 1 100 ? -5.703 18.516 1.849 1 98.94 100 ILE A C 1
ATOM 730 O O . ILE A 1 100 ? -6.645 19.219 2.203 1 98.94 100 ILE A O 1
ATOM 734 N N . GLN A 1 101 ? -4.543 18.609 2.303 1 98.94 101 GLN A N 1
ATOM 735 C CA . GLN A 1 101 ? -4.156 19.734 3.16 1 98.94 101 GLN A CA 1
ATOM 736 C C . GLN A 1 101 ? -3.416 20.797 2.365 1 98.94 101 GLN A C 1
ATOM 738 O O . GLN A 1 101 ? -2.467 20.5 1.639 1 98.94 101 GLN A O 1
ATOM 743 N N . LEU A 1 102 ? -3.854 22.031 2.434 1 98.94 102 LEU A N 1
ATOM 744 C CA . LEU A 1 102 ? -3.166 23.172 1.861 1 98.94 102 LEU A CA 1
ATOM 745 C C . LEU A 1 102 ? -2.277 23.859 2.902 1 98.94 102 LEU A C 1
ATOM 747 O O . LEU A 1 102 ? -2.697 24.062 4.043 1 98.94 102 LEU A O 1
ATOM 751 N N . ALA A 1 103 ? -1.045 24.188 2.449 1 98.88 103 ALA A N 1
ATOM 752 C CA . ALA A 1 103 ? -0.105 24.656 3.467 1 98.88 103 ALA A CA 1
ATOM 753 C C . ALA A 1 103 ? 0.897 25.641 2.881 1 98.88 103 ALA A C 1
ATOM 755 O O . ALA A 1 103 ? 1.049 25.734 1.661 1 98.88 103 ALA A O 1
ATOM 756 N N . HIS A 1 104 ? 1.479 26.422 3.676 1 98.94 104 HIS A N 1
ATOM 757 C CA . HIS A 1 104 ? 2.65 27.266 3.461 1 98.94 104 HIS A CA 1
ATOM 758 C C . HIS A 1 104 ? 3.586 27.219 4.664 1 98.94 104 HIS A C 1
ATOM 760 O O . HIS A 1 104 ? 3.17 27.516 5.789 1 98.94 104 HIS A O 1
ATOM 766 N N . ALA A 1 105 ? 4.867 27 4.414 1 98.56 105 ALA A N 1
ATOM 767 C CA . ALA A 1 105 ? 5.781 26.641 5.5 1 98.56 105 ALA A CA 1
ATOM 768 C C . ALA A 1 105 ? 6.289 27.875 6.227 1 98.56 105 ALA A C 1
ATOM 770 O O . ALA A 1 105 ? 6.816 27.781 7.336 1 98.56 105 ALA A O 1
ATOM 771 N N . GLY A 1 106 ? 6.188 29.109 5.594 1 98.38 106 GLY A N 1
ATOM 772 C CA . GLY A 1 106 ? 6.676 30.312 6.234 1 98.38 106 GLY A CA 1
ATOM 773 C C . GLY A 1 106 ? 8.156 30.25 6.578 1 98.38 106 GLY A C 1
ATOM 774 O O . GLY A 1 106 ? 8.984 29.938 5.727 1 98.38 106 GLY A O 1
ATOM 775 N N . ARG A 1 107 ? 8.484 30.578 7.766 1 97.38 107 ARG A N 1
ATOM 776 C CA . ARG A 1 107 ? 9.883 30.656 8.172 1 97.38 107 ARG A CA 1
ATOM 777 C C . ARG A 1 107 ? 10.508 29.266 8.289 1 97.38 107 ARG A C 1
ATOM 779 O O . ARG A 1 107 ? 11.727 29.141 8.422 1 97.38 107 ARG A O 1
ATOM 786 N N . LYS A 1 108 ? 9.688 28.203 8.195 1 96.69 108 LYS A N 1
ATOM 787 C CA . LYS A 1 108 ? 10.18 26.828 8.25 1 96.69 108 LYS A CA 1
ATOM 788 C C . LYS A 1 108 ? 10.406 26.266 6.852 1 96.69 108 LYS A C 1
ATOM 790 O O . LYS A 1 108 ? 10.664 25.062 6.691 1 96.69 108 LYS A O 1
ATOM 795 N N . ALA A 1 109 ? 10.289 27.109 5.871 1 97.94 109 ALA A N 1
ATOM 796 C CA . ALA A 1 109 ? 10.555 26.688 4.492 1 97.94 109 ALA A CA 1
ATOM 797 C C . ALA A 1 109 ? 12.055 26.531 4.242 1 97.94 109 ALA A C 1
ATOM 799 O O . ALA A 1 109 ? 12.875 26.984 5.043 1 97.94 109 ALA A O 1
ATOM 800 N N . SER A 1 110 ? 12.336 25.891 3.162 1 97.81 110 SER A N 1
ATOM 801 C CA . SER A 1 110 ? 13.711 25.797 2.666 1 97.81 110 SER A CA 1
ATOM 802 C C . SER A 1 110 ? 14.602 25.047 3.648 1 97.81 110 SER A C 1
ATOM 804 O O . SER A 1 110 ? 15.672 25.531 4.02 1 97.81 110 SER A O 1
ATOM 806 N N . MET A 1 111 ? 14.156 23.953 4.117 1 96.62 111 MET A N 1
ATOM 807 C CA . MET A 1 111 ? 14.945 23.188 5.086 1 96.62 111 MET A CA 1
ATOM 808 C C . MET A 1 111 ? 15.289 21.812 4.543 1 96.62 111 MET A C 1
ATOM 810 O O . MET A 1 111 ? 14.914 21.469 3.42 1 96.62 111 MET A O 1
ATOM 814 N N . GLN A 1 112 ? 16.031 21.062 5.34 1 97.06 112 GLN A N 1
ATOM 815 C CA . GLN A 1 112 ? 16.484 19.719 4.996 1 97.06 112 GLN A CA 1
ATOM 816 C C . GLN A 1 112 ? 15.32 18.719 5.062 1 97.06 112 GLN A C 1
ATOM 818 O O . GLN A 1 112 ? 14.453 18.828 5.93 1 97.06 112 GLN A O 1
ATOM 823 N N . ARG A 1 113 ? 15.359 17.75 4.145 1 96.88 113 ARG A N 1
ATOM 824 C CA . ARG A 1 113 ? 14.539 16.578 4.402 1 96.88 113 ARG A CA 1
ATOM 825 C C . ARG A 1 113 ? 14.914 15.938 5.738 1 96.88 113 ARG A C 1
ATOM 827 O O . ARG A 1 113 ? 16.078 15.984 6.148 1 96.88 113 ARG A O 1
ATOM 834 N N . PRO A 1 114 ? 13.969 15.273 6.352 1 95.69 114 PRO A N 1
ATOM 835 C CA . PRO A 1 114 ? 14.203 14.758 7.703 1 95.69 114 PRO A CA 1
ATOM 836 C C . PRO A 1 114 ? 15.422 13.844 7.781 1 95.69 114 PRO A C 1
ATOM 838 O O . PRO A 1 114 ? 16.25 13.977 8.695 1 95.69 114 PRO A O 1
ATOM 841 N N . TRP A 1 115 ? 15.656 12.969 6.801 1 94.88 115 TRP A N 1
ATOM 842 C CA . TRP A 1 115 ? 16.703 11.969 6.887 1 94.88 115 TRP A CA 1
ATOM 843 C C . TRP A 1 115 ? 18.062 12.57 6.52 1 94.88 115 TRP A C 1
ATOM 845 O O . TRP A 1 115 ? 19.094 11.883 6.586 1 94.88 115 TRP A O 1
ATOM 855 N N . TYR A 1 116 ? 18.125 13.789 6.176 1 95.31 116 TYR A N 1
ATOM 856 C CA . TYR A 1 116 ? 19.391 14.508 5.988 1 95.31 116 TYR A CA 1
ATOM 857 C C . TYR A 1 116 ? 19.703 15.383 7.195 1 95.31 116 TYR A C 1
ATOM 859 O O . TYR A 1 116 ? 20.734 16.062 7.23 1 95.31 116 TYR A O 1
ATOM 867 N N . GLY A 1 117 ? 18.797 15.461 8.219 1 91.81 117 GLY A N 1
ATOM 868 C CA . GLY A 1 117 ? 19.109 16.188 9.438 1 91.81 117 GLY A CA 1
ATOM 869 C C . GLY A 1 117 ? 17.938 16.969 9.992 1 91.81 117 GLY A C 1
ATOM 870 O O . GLY A 1 117 ? 17.969 17.422 11.141 1 91.81 117 GLY A O 1
ATOM 871 N N . ASN A 1 118 ? 16.859 17.234 9.102 1 92.81 118 ASN A N 1
ATOM 872 C CA . ASN A 1 118 ? 15.672 17.953 9.555 1 92.81 118 ASN A CA 1
ATOM 873 C C . ASN A 1 118 ? 16.016 19.312 10.125 1 92.81 118 ASN A C 1
ATOM 875 O O . ASN A 1 118 ? 15.484 19.719 11.164 1 92.81 118 ASN A O 1
ATOM 879 N N . ALA A 1 119 ? 16.828 20.031 9.555 1 93.44 119 ALA A N 1
ATOM 880 C CA . ALA A 1 119 ? 17.344 21.328 9.977 1 93.44 119 ALA A CA 1
ATOM 881 C C . ALA A 1 119 ? 17.562 22.25 8.789 1 93.44 119 ALA A C 1
ATOM 883 O O . ALA A 1 119 ? 17.047 22 7.699 1 93.44 119 ALA A O 1
ATOM 884 N N . ALA A 1 120 ? 18.219 23.344 9.047 1 94.81 120 ALA A N 1
ATOM 885 C CA . ALA A 1 120 ? 18.547 24.281 7.973 1 94.81 120 ALA A CA 1
ATOM 886 C C . ALA A 1 120 ? 19.453 23.625 6.926 1 94.81 120 ALA A C 1
ATOM 888 O O . ALA A 1 120 ? 20.297 22.797 7.262 1 94.81 120 ALA A O 1
ATOM 889 N N . LEU A 1 121 ? 19.297 24 5.719 1 95.94 121 LEU A N 1
ATOM 890 C CA . LEU A 1 121 ? 20.125 23.5 4.645 1 95.94 121 LEU A CA 1
ATOM 891 C C . LEU A 1 121 ? 21.594 23.812 4.906 1 95.94 121 LEU A C 1
ATOM 893 O O . LEU A 1 121 ? 21.922 24.875 5.438 1 95.94 121 LEU A O 1
ATOM 897 N N . ASP A 1 122 ? 22.453 22.953 4.535 1 95.81 122 ASP A N 1
ATOM 898 C CA . ASP A 1 122 ? 23.891 23.156 4.691 1 95.81 122 ASP A CA 1
ATOM 899 C C . ASP A 1 122 ? 24.625 22.812 3.398 1 95.81 122 ASP A C 1
ATOM 901 O O . ASP A 1 122 ? 24.016 22.703 2.336 1 95.81 122 ASP A O 1
ATOM 905 N N . ALA A 1 123 ? 25.922 22.766 3.527 1 96.44 123 ALA A N 1
ATOM 906 C CA . ALA A 1 123 ? 26.75 22.578 2.346 1 96.44 123 ALA A CA 1
ATOM 907 C C . ALA A 1 123 ? 26.484 21.234 1.679 1 96.44 123 ALA A C 1
ATOM 909 O O . ALA A 1 123 ? 26.547 21.125 0.453 1 96.44 123 ALA A O 1
ATOM 910 N N . ALA A 1 124 ? 26.266 20.219 2.428 1 97.31 124 ALA A N 1
ATOM 911 C CA . ALA A 1 124 ? 25.984 18.891 1.888 1 97.31 124 ALA A CA 1
ATOM 912 C C . ALA A 1 124 ? 24.688 18.891 1.073 1 97.31 124 ALA A C 1
ATOM 914 O O . ALA A 1 124 ? 24.609 18.219 0.034 1 97.31 124 ALA A O 1
ATOM 915 N N . ASP A 1 125 ? 23.672 19.562 1.531 1 96.69 125 ASP A N 1
ATOM 916 C CA . ASP A 1 125 ? 22.422 19.703 0.805 1 96.69 125 ASP A CA 1
ATOM 917 C C . ASP A 1 125 ? 22.625 20.422 -0.523 1 96.69 125 ASP A C 1
ATOM 919 O O . ASP A 1 125 ? 22.094 20 -1.555 1 96.69 125 ASP A O 1
ATOM 923 N N . HIS A 1 126 ? 23.438 21.5 -0.421 1 96.88 126 HIS A N 1
ATOM 924 C CA . HIS A 1 126 ? 23.734 22.266 -1.631 1 96.88 126 HIS A CA 1
ATOM 925 C C . HIS A 1 126 ? 24.406 21.391 -2.68 1 96.88 126 HIS A C 1
ATOM 927 O O . HIS A 1 126 ? 24.094 21.484 -3.869 1 96.88 126 HIS A O 1
ATOM 933 N N . ALA A 1 127 ? 25.266 20.547 -2.211 1 97.56 127 ALA A N 1
ATOM 934 C CA . ALA A 1 127 ? 26 19.656 -3.104 1 97.56 127 ALA A CA 1
ATOM 935 C C . ALA A 1 127 ? 25.062 18.656 -3.779 1 97.56 127 ALA A C 1
ATOM 937 O O . ALA A 1 127 ? 25.297 18.25 -4.914 1 97.56 127 ALA A O 1
ATOM 938 N N . ARG A 1 128 ? 23.969 18.359 -3.121 1 96.25 128 ARG A N 1
ATOM 939 C CA . ARG A 1 128 ? 22.984 17.438 -3.672 1 96.25 128 ARG A CA 1
ATOM 940 C C . ARG A 1 128 ? 21.984 18.156 -4.57 1 96.25 128 ARG A C 1
ATOM 942 O O . ARG A 1 128 ? 21.094 17.531 -5.164 1 96.25 128 ARG A O 1
ATOM 949 N N . GLY A 1 129 ? 22.078 19.469 -4.566 1 96.62 129 GLY A N 1
ATOM 950 C CA . GLY A 1 129 ? 21.219 20.25 -5.441 1 96.62 129 GLY A CA 1
ATOM 951 C C . GLY A 1 129 ? 20.094 20.953 -4.699 1 96.62 129 GLY A C 1
ATOM 952 O O . GLY A 1 129 ? 19.312 21.688 -5.305 1 96.62 129 GLY A O 1
ATOM 953 N N . ASP A 1 130 ? 19.969 20.766 -3.445 1 97.19 130 ASP A N 1
ATOM 954 C CA . ASP A 1 130 ? 18.969 21.453 -2.631 1 97.19 130 ASP A CA 1
ATOM 955 C C . ASP A 1 130 ? 19.453 22.828 -2.193 1 97.19 130 ASP A C 1
ATOM 957 O O . ASP A 1 130 ? 20.016 22.969 -1.11 1 97.19 130 ASP A O 1
ATOM 961 N N . LEU A 1 131 ? 19.156 23.797 -2.979 1 97.5 131 LEU A N 1
ATOM 962 C CA . LEU A 1 131 ? 19.578 25.156 -2.691 1 97.5 131 LEU A CA 1
ATOM 963 C C . LEU A 1 131 ? 18.516 25.906 -1.917 1 97.5 131 LEU A C 1
ATOM 965 O O . LEU A 1 131 ? 17.312 25.656 -2.098 1 97.5 131 LEU A O 1
ATOM 969 N N . PRO A 1 132 ? 18.953 26.828 -1.036 1 97.5 132 PRO A N 1
ATOM 970 C CA . PRO A 1 132 ? 17.969 27.609 -0.287 1 97.5 132 PRO A CA 1
ATOM 971 C C . PRO A 1 132 ? 17.172 28.562 -1.172 1 97.5 132 PRO A C 1
ATOM 973 O O . PRO A 1 132 ? 17.641 28.938 -2.25 1 97.5 132 PRO A O 1
ATOM 976 N N . TRP A 1 133 ? 15.984 28.906 -0.833 1 98 133 TRP A N 1
ATOM 977 C CA . TRP A 1 133 ? 15.188 29.984 -1.415 1 98 133 TRP A CA 1
ATOM 978 C C . TRP A 1 133 ? 14.703 30.953 -0.338 1 98 133 TRP A C 1
ATOM 980 O O . TRP A 1 133 ? 14.883 30.703 0.856 1 98 133 TRP A O 1
ATOM 990 N N . ARG A 1 134 ? 14.195 32.062 -0.723 1 97.12 134 ARG A N 1
ATOM 991 C CA . ARG A 1 134 ? 13.734 33.094 0.208 1 97.12 134 ARG A CA 1
ATOM 992 C C . ARG A 1 134 ? 12.492 32.656 0.959 1 97.12 134 ARG A C 1
ATOM 994 O O . ARG A 1 134 ? 11.492 32.25 0.344 1 97.12 134 ARG A O 1
ATOM 1001 N N . THR A 1 135 ? 12.57 32.688 2.287 1 98.38 135 THR A N 1
ATOM 1002 C CA . THR A 1 135 ? 11.422 32.344 3.117 1 98.38 135 THR A CA 1
ATOM 1003 C C . THR A 1 135 ? 10.672 33.594 3.547 1 98.38 135 THR A C 1
ATOM 1005 O O . THR A 1 135 ? 11.211 34.719 3.453 1 98.38 135 THR A O 1
ATOM 1008 N N . VAL A 1 136 ? 9.422 33.469 3.951 1 98.81 136 VAL A N 1
ATOM 1009 C CA . VAL A 1 136 ? 8.609 34.594 4.363 1 98.81 136 VAL A CA 1
ATOM 1010 C C . VAL A 1 136 ? 7.98 34.312 5.727 1 98.81 136 VAL A C 1
ATOM 1012 O O . VAL A 1 136 ? 7.902 33.156 6.156 1 98.81 136 VAL A O 1
ATOM 1015 N N . ALA A 1 137 ? 7.555 35.375 6.453 1 98.75 137 ALA A N 1
ATOM 1016 C CA . ALA A 1 137 ? 6.941 35.25 7.777 1 98.75 137 ALA A CA 1
ATOM 1017 C C . ALA A 1 137 ? 6.18 36.531 8.133 1 98.75 137 ALA A C 1
ATOM 1019 O O . ALA A 1 137 ? 6.25 37.531 7.402 1 98.75 137 ALA A O 1
ATOM 1020 N N . PRO A 1 138 ? 5.316 36.469 9.172 1 98.75 138 PRO A N 1
ATOM 1021 C CA . PRO A 1 138 ? 4.703 37.719 9.641 1 98.75 138 PRO A CA 1
ATOM 1022 C C . PRO A 1 138 ? 5.73 38.719 10.148 1 9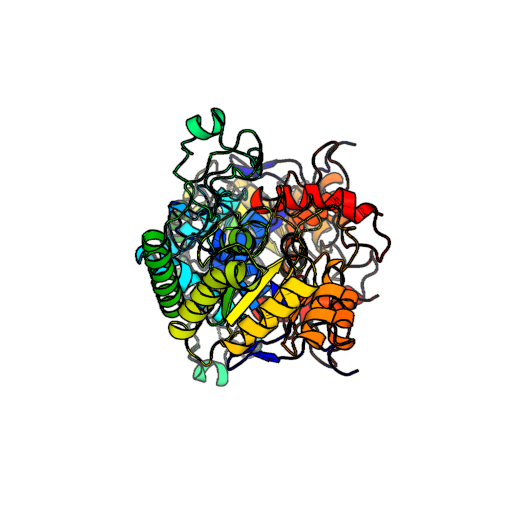8.75 138 PRO A C 1
ATOM 1024 O O . PRO A 1 138 ? 5.531 39.938 10.016 1 98.75 138 PRO A O 1
ATOM 1027 N N . SER A 1 139 ? 6.727 38.25 10.797 1 98.56 139 SER A N 1
ATOM 1028 C CA . SER A 1 139 ? 7.828 39.062 11.305 1 98.56 139 SER A CA 1
ATOM 1029 C C . SER A 1 139 ? 9.18 38.469 10.922 1 98.56 139 SER A C 1
ATOM 1031 O O . SER A 1 139 ? 9.281 37.25 10.695 1 98.56 139 SER A O 1
ATOM 1033 N N . ALA A 1 140 ? 10.164 39.344 10.781 1 98.12 140 ALA A N 1
ATOM 1034 C CA . ALA A 1 140 ? 11.508 38.875 10.445 1 98.12 140 ALA A CA 1
ATOM 1035 C C . ALA A 1 140 ? 12.195 38.25 11.648 1 98.12 140 ALA A C 1
ATOM 1037 O O . ALA A 1 140 ? 13.141 38.812 12.203 1 98.12 140 ALA A O 1
ATOM 1038 N N . ILE A 1 141 ? 11.789 37.062 12.039 1 96.56 141 ILE A N 1
ATOM 1039 C CA . ILE A 1 141 ? 12.32 36.281 13.141 1 96.56 141 ILE A CA 1
ATOM 1040 C C . ILE A 1 141 ? 12.609 34.844 12.664 1 96.56 141 ILE A C 1
ATOM 1042 O O . ILE A 1 141 ? 11.688 34.125 12.281 1 96.56 141 ILE A O 1
ATOM 1046 N N . PRO A 1 142 ? 13.844 34.469 12.633 1 94.75 142 PRO A N 1
ATOM 1047 C CA . PRO A 1 142 ? 14.156 33.125 12.172 1 94.75 142 PRO A CA 1
ATOM 1048 C C . PRO A 1 142 ? 13.609 32.031 13.102 1 94.75 142 PRO A C 1
ATOM 1050 O O . PRO A 1 142 ? 13.32 32.312 14.266 1 94.75 142 PRO A O 1
ATOM 1053 N N . MET A 1 143 ? 13.445 30.891 12.555 1 92.12 143 MET A N 1
ATOM 1054 C CA . MET A 1 143 ? 12.969 29.75 13.336 1 92.12 143 MET A CA 1
ATOM 1055 C C . MET A 1 143 ? 13.914 29.453 14.5 1 92.12 143 MET A C 1
ATOM 1057 O O . MET A 1 143 ? 13.477 29.109 15.594 1 92.12 143 MET A O 1
ATOM 1061 N N . ASP A 1 144 ? 15.109 29.438 14.195 1 89.44 144 ASP A N 1
ATOM 1062 C CA . ASP A 1 144 ? 16.172 29.172 15.156 1 89.44 144 ASP A CA 1
ATOM 1063 C C . ASP A 1 144 ? 17.5 29.766 14.703 1 89.44 144 ASP A C 1
ATOM 1065 O O . ASP A 1 144 ? 17.594 30.312 13.602 1 89.44 144 ASP A O 1
ATOM 1069 N N . GLU A 1 145 ? 18.453 29.688 15.672 1 88.12 145 GLU A N 1
ATOM 1070 C CA . GLU A 1 145 ? 19.797 30.125 15.289 1 88.12 145 GLU A CA 1
ATOM 1071 C C . GLU A 1 145 ? 20.312 29.328 14.102 1 88.12 145 GLU A C 1
ATOM 1073 O O . GLU A 1 145 ? 20.188 28.109 14.062 1 88.12 145 GLU A O 1
ATOM 1078 N N . GLY A 1 146 ? 20.797 29.969 13.117 1 86.94 146 GLY A N 1
ATOM 1079 C CA . GLY A 1 146 ? 21.359 29.281 11.969 1 86.94 146 GLY A CA 1
ATOM 1080 C C . GLY A 1 146 ? 20.359 29.109 10.828 1 86.94 146 GLY A C 1
ATOM 1081 O O . GLY A 1 146 ? 20.75 28.781 9.711 1 86.94 146 GLY A O 1
ATOM 1082 N N . TRP A 1 147 ? 19.141 29.438 11.078 1 91.62 147 TRP A N 1
ATOM 1083 C CA . TRP A 1 147 ? 18.125 29.359 10.031 1 91.62 147 TRP A CA 1
ATOM 1084 C C . TRP A 1 147 ? 18.062 30.656 9.227 1 91.62 147 TRP A C 1
ATOM 1086 O O . TRP A 1 147 ? 18.609 31.672 9.648 1 91.62 147 TRP A O 1
ATOM 1096 N N . LEU A 1 148 ? 17.484 30.531 8.141 1 93.31 148 LEU A N 1
ATOM 1097 C CA . LEU A 1 148 ? 17.344 31.688 7.273 1 93.31 148 LEU A CA 1
ATOM 1098 C C . LEU A 1 148 ? 16.516 32.781 7.945 1 93.31 148 LEU A C 1
ATOM 1100 O O . LEU A 1 148 ? 15.523 32.469 8.625 1 93.31 148 LEU A O 1
ATOM 1104 N N . MET A 1 149 ? 16.938 34 7.785 1 96.94 149 MET A N 1
ATOM 1105 C CA . MET A 1 149 ? 16.078 35.125 8.164 1 96.94 149 MET A CA 1
ATOM 1106 C C . MET A 1 149 ? 14.914 35.281 7.195 1 96.94 149 MET A C 1
ATOM 1108 O O . MET A 1 149 ? 15.125 35.531 6.008 1 96.94 149 MET A O 1
ATOM 1112 N N . PRO A 1 150 ? 13.734 35.125 7.645 1 98.25 150 PRO A N 1
ATOM 1113 C CA . PRO A 1 150 ? 12.602 35.25 6.723 1 98.25 150 PRO A CA 1
ATOM 1114 C C . PRO A 1 150 ? 12.305 36.719 6.367 1 98.25 150 PRO A C 1
ATOM 1116 O O . PRO A 1 150 ? 12.641 37.625 7.137 1 98.25 150 PRO A O 1
ATOM 1119 N N . HIS A 1 151 ? 11.797 36.875 5.195 1 98.5 151 HIS A N 1
ATOM 1120 C CA . HIS A 1 151 ? 11.266 38.156 4.777 1 98.5 151 HIS A CA 1
ATOM 1121 C C . HIS A 1 151 ? 9.906 38.438 5.43 1 98.5 151 HIS A C 1
ATOM 1123 O O . HIS A 1 151 ? 8.992 37.625 5.316 1 98.5 151 HIS A O 1
ATOM 1129 N N . ALA A 1 152 ? 9.742 39.5 6.176 1 98.75 152 ALA A N 1
ATOM 1130 C CA . ALA A 1 152 ? 8.453 39.906 6.734 1 98.75 152 ALA A CA 1
ATOM 1131 C C . ALA A 1 152 ? 7.492 40.344 5.641 1 98.75 152 ALA A C 1
ATOM 1133 O O . ALA A 1 152 ? 7.762 41.312 4.934 1 98.75 152 ALA A O 1
ATOM 1134 N N . LEU A 1 153 ? 6.391 39.719 5.504 1 98.81 153 LEU A N 1
ATOM 1135 C CA . LEU A 1 153 ? 5.43 40 4.441 1 98.81 153 LEU A CA 1
ATOM 1136 C C . LEU A 1 153 ? 4.801 41.375 4.633 1 98.81 153 LEU A C 1
ATOM 1138 O O . LEU A 1 153 ? 4.387 41.719 5.742 1 98.81 153 LEU A O 1
ATOM 1142 N N . ASP A 1 154 ? 4.711 42.125 3.592 1 98.06 154 ASP A N 1
ATOM 1143 C CA . ASP A 1 154 ? 3.961 43.375 3.668 1 98.06 154 ASP A CA 1
ATOM 1144 C C . ASP A 1 154 ? 2.504 43.188 3.26 1 98.06 154 ASP A C 1
ATOM 1146 O O . ASP A 1 154 ? 2.105 42.062 2.91 1 98.06 154 ASP A O 1
ATOM 1150 N N . VAL A 1 155 ? 1.727 44.188 3.342 1 97.75 155 VAL A N 1
ATOM 1151 C CA . VAL A 1 155 ? 0.284 44.094 3.156 1 97.75 155 VAL A CA 1
ATOM 1152 C C . VAL A 1 155 ? -0.021 43.656 1.725 1 97.75 155 VAL A C 1
ATOM 1154 O O . VAL A 1 155 ? -0.951 42.875 1.49 1 97.75 155 VAL A O 1
ATOM 1157 N N . ASN A 1 156 ? 0.709 44.188 0.736 1 98.25 156 ASN A N 1
ATOM 1158 C CA . ASN A 1 156 ? 0.516 43.812 -0.655 1 98.25 156 ASN A CA 1
ATOM 1159 C C . ASN A 1 156 ? 0.865 42.344 -0.874 1 98.25 156 ASN A C 1
ATOM 1161 O O . ASN A 1 156 ? 0.176 41.625 -1.616 1 98.25 156 ASN A O 1
ATOM 1165 N N . GLU A 1 157 ? 1.919 41.875 -0.272 1 98.62 157 GLU A N 1
ATOM 1166 C CA . GLU A 1 157 ? 2.34 40.5 -0.374 1 98.62 157 GLU A CA 1
ATOM 1167 C C . GLU A 1 157 ? 1.33 39.562 0.292 1 98.62 157 GLU A C 1
ATOM 1169 O O . GLU A 1 157 ? 1.105 38.438 -0.176 1 98.62 157 GLU A O 1
ATOM 1174 N N . LEU A 1 158 ? 0.764 40 1.394 1 98.75 158 LEU A N 1
ATOM 1175 C CA . LEU A 1 158 ? -0.294 39.25 2.035 1 98.75 158 LEU A CA 1
ATOM 1176 C C . LEU A 1 158 ? -1.475 39.031 1.089 1 98.75 158 LEU A C 1
ATOM 1178 O O . LEU A 1 158 ? -2.033 37.938 1.002 1 98.75 158 LEU A O 1
ATOM 1182 N N . ALA A 1 159 ? -1.82 40.094 0.402 1 98.56 159 ALA A N 1
ATOM 1183 C CA . ALA A 1 159 ? -2.918 40.031 -0.56 1 98.56 159 ALA A CA 1
ATOM 1184 C C . ALA A 1 159 ? -2.578 39.062 -1.706 1 98.56 159 ALA A C 1
ATOM 1186 O O . ALA A 1 159 ? -3.428 38.281 -2.148 1 98.56 159 ALA A O 1
ATOM 1187 N N . ALA A 1 160 ? -1.389 39.188 -2.232 1 98.69 160 ALA A N 1
ATOM 1188 C CA . ALA A 1 160 ? -0.945 38.312 -3.318 1 98.69 160 ALA A CA 1
ATOM 1189 C C . ALA A 1 160 ? -0.951 36.844 -2.883 1 98.69 160 ALA A C 1
ATOM 1191 O O . ALA A 1 160 ? -1.328 35.969 -3.658 1 98.69 160 ALA A O 1
ATOM 1192 N N . LEU A 1 161 ? -0.489 36.625 -1.688 1 98.75 161 LEU A N 1
ATOM 1193 C CA . LEU A 1 161 ? -0.456 35.25 -1.166 1 98.75 161 LEU A CA 1
ATOM 1194 C C . LEU A 1 161 ? -1.868 34.719 -0.967 1 98.75 161 LEU A C 1
ATOM 1196 O O . LEU A 1 161 ? -2.117 33.531 -1.175 1 98.75 161 LEU A O 1
ATOM 1200 N N . ARG A 1 162 ? -2.777 35.531 -0.495 1 98.75 162 ARG A N 1
ATOM 1201 C CA . ARG A 1 162 ? -4.176 35.156 -0.394 1 98.75 162 ARG A CA 1
ATOM 1202 C C . ARG A 1 162 ? -4.703 34.656 -1.736 1 98.75 162 ARG A C 1
ATOM 1204 O O . ARG A 1 162 ? -5.441 33.656 -1.795 1 98.75 162 ARG A O 1
ATOM 1211 N N . GLU A 1 163 ? -4.312 35.312 -2.791 1 98.81 163 GLU A N 1
ATOM 1212 C CA . GLU A 1 163 ? -4.719 34.875 -4.129 1 98.81 163 GLU A CA 1
ATOM 1213 C C . GLU A 1 163 ? -4.121 33.531 -4.488 1 98.81 163 GLU A C 1
ATOM 1215 O O . GLU A 1 163 ? -4.762 32.719 -5.164 1 98.81 163 GLU A O 1
ATOM 1220 N N . GLN A 1 164 ? -2.936 33.281 -4.062 1 98.88 164 GLN A N 1
ATOM 1221 C CA . GLN A 1 164 ? -2.322 31.969 -4.293 1 98.88 164 GLN A CA 1
ATOM 1222 C C . GLN A 1 164 ? -3.088 30.859 -3.574 1 98.88 164 GLN A C 1
ATOM 1224 O O . GLN A 1 164 ? -3.24 29.75 -4.102 1 98.88 164 GLN A O 1
ATOM 1229 N N . TRP A 1 165 ? -3.557 31.141 -2.369 1 98.94 165 TRP A N 1
ATOM 1230 C CA . TRP A 1 165 ? -4.406 30.188 -1.653 1 98.94 165 TRP A CA 1
ATOM 1231 C C . TRP A 1 165 ? -5.691 29.922 -2.428 1 98.94 165 TRP A C 1
ATOM 1233 O O . TRP A 1 165 ? -6.137 28.781 -2.518 1 98.94 165 TRP A O 1
ATOM 1243 N N . ARG A 1 166 ? -6.297 30.969 -2.941 1 98.94 166 ARG A N 1
ATOM 1244 C CA . ARG A 1 166 ? -7.504 30.812 -3.744 1 98.94 166 ARG A CA 1
ATOM 1245 C C . ARG A 1 166 ? -7.254 29.891 -4.941 1 98.94 166 ARG A C 1
ATOM 1247 O O . ARG A 1 166 ? -8.016 28.953 -5.176 1 98.94 166 ARG A O 1
ATOM 1254 N N . ARG A 1 167 ? -6.223 30.125 -5.68 1 98.94 167 ARG A N 1
ATOM 1255 C CA . ARG A 1 167 ? -5.906 29.359 -6.883 1 98.94 167 ARG A CA 1
ATOM 1256 C C . ARG A 1 167 ? -5.602 27.906 -6.535 1 98.94 167 ARG A C 1
ATOM 1258 O O . ARG A 1 167 ? -5.992 26.984 -7.266 1 98.94 167 ARG A O 1
ATOM 1265 N N . ALA A 1 168 ? -4.855 27.734 -5.473 1 98.94 168 ALA A N 1
ATOM 1266 C CA . ALA A 1 168 ? -4.57 26.375 -5.012 1 98.94 168 ALA A CA 1
ATOM 1267 C C . ALA A 1 168 ? -5.855 25.625 -4.676 1 98.94 168 ALA A C 1
ATOM 1269 O O . ALA A 1 168 ? -5.992 24.438 -4.996 1 98.94 168 ALA A O 1
ATOM 1270 N N . THR A 1 169 ? -6.754 26.312 -4 1 98.94 169 THR A N 1
ATOM 1271 C CA . THR A 1 169 ? -8.039 25.719 -3.648 1 98.94 169 THR A CA 1
ATOM 1272 C C . THR A 1 169 ? -8.797 25.297 -4.902 1 98.94 169 THR A C 1
ATOM 1274 O O . THR A 1 169 ? -9.352 24.188 -4.961 1 98.94 169 THR A O 1
ATOM 1277 N N . LEU A 1 170 ? -8.82 26.141 -5.863 1 98.94 170 LEU A N 1
ATOM 1278 C CA . LEU A 1 170 ? -9.508 25.828 -7.113 1 98.94 170 LEU A CA 1
ATOM 1279 C C . LEU A 1 170 ? -8.875 24.625 -7.805 1 98.94 170 LEU A C 1
ATOM 1281 O O . LEU A 1 170 ? -9.578 23.797 -8.391 1 98.94 170 LEU A O 1
ATOM 1285 N N . ARG A 1 171 ? -7.578 24.547 -7.773 1 98.94 171 ARG A N 1
ATOM 1286 C CA . ARG A 1 171 ? -6.895 23.406 -8.352 1 98.94 171 ARG A CA 1
ATOM 1287 C C . ARG A 1 171 ? -7.234 22.125 -7.602 1 98.94 171 ARG A C 1
ATOM 1289 O O . ARG A 1 171 ? -7.332 21.047 -8.195 1 98.94 171 ARG A O 1
ATOM 1296 N N . ALA A 1 172 ? -7.352 22.219 -6.27 1 98.94 172 ALA A N 1
ATOM 1297 C CA . ALA A 1 172 ? -7.77 21.062 -5.473 1 98.94 172 ALA A CA 1
ATOM 1298 C C . ALA A 1 172 ? -9.164 20.594 -5.871 1 98.94 172 ALA A C 1
ATOM 1300 O O . ALA A 1 172 ? -9.43 19.391 -5.938 1 98.94 172 ALA A O 1
ATOM 1301 N N . VAL A 1 173 ? -10.055 21.562 -6.082 1 98.94 173 VAL A N 1
ATOM 1302 C CA . VAL A 1 173 ? -11.391 21.25 -6.566 1 98.94 173 VAL A CA 1
ATOM 1303 C C . VAL A 1 173 ? -11.297 20.516 -7.906 1 98.94 173 VAL A C 1
ATOM 1305 O O . VAL A 1 173 ? -11.93 19.484 -8.102 1 98.94 173 VAL A O 1
ATOM 1308 N N . GLU A 1 174 ? -10.516 21.078 -8.797 1 98.94 174 GLU A N 1
ATOM 1309 C CA . GLU A 1 174 ? -10.359 20.5 -10.125 1 98.94 174 GLU A CA 1
ATOM 1310 C C . GLU A 1 174 ? -9.766 19.094 -10.047 1 98.94 174 GLU A C 1
ATOM 1312 O O . GLU A 1 174 ? -10.117 18.219 -10.844 1 98.94 174 GLU A O 1
ATOM 1317 N N . ALA A 1 175 ? -8.883 18.891 -9.102 1 98.94 175 ALA A N 1
ATOM 1318 C CA . ALA A 1 175 ? -8.234 17.594 -8.93 1 98.94 175 ALA A CA 1
ATOM 1319 C C . ALA A 1 175 ? -9.211 16.562 -8.367 1 98.94 175 ALA A C 1
ATOM 1321 O O . ALA A 1 175 ? -8.914 15.359 -8.344 1 98.94 175 ALA A O 1
ATOM 1322 N N . GLY A 1 176 ? -10.336 16.969 -7.84 1 98.94 176 GLY A N 1
ATOM 1323 C CA . GLY A 1 176 ? -11.383 16.031 -7.457 1 98.94 176 GLY A CA 1
ATOM 1324 C C . GLY A 1 176 ? -11.398 15.727 -5.969 1 98.94 176 GLY A C 1
ATOM 1325 O O . GLY A 1 176 ? -12.031 14.766 -5.531 1 98.94 176 GLY A O 1
ATOM 1326 N N . PHE A 1 177 ? -10.742 16.531 -5.176 1 98.94 177 PHE A N 1
ATOM 1327 C CA . PHE A 1 177 ? -10.773 16.328 -3.732 1 98.94 177 PHE A CA 1
ATOM 1328 C C . PHE A 1 177 ? -12.133 16.703 -3.158 1 98.94 177 PHE A C 1
ATOM 1330 O O . PHE A 1 177 ? -12.828 17.547 -3.711 1 98.94 177 PHE A O 1
ATOM 1337 N N . GLU A 1 178 ? -12.5 16.078 -2.014 1 98.94 178 GLU A N 1
ATOM 1338 C CA . GLU A 1 178 ? -13.828 16.25 -1.44 1 98.94 178 GLU A CA 1
ATOM 1339 C C . GLU A 1 178 ? -13.75 16.75 -0.002 1 98.94 178 GLU A C 1
ATOM 1341 O O . GLU A 1 178 ? -14.773 17 0.632 1 98.94 178 GLU A O 1
ATOM 1346 N N . PHE A 1 179 ? -12.594 16.891 0.489 1 98.94 179 PHE A N 1
ATOM 1347 C CA . PHE A 1 179 ? -12.289 17.422 1.816 1 98.94 179 PHE A CA 1
ATOM 1348 C C . PHE A 1 179 ? -11.008 18.234 1.8 1 98.94 179 PHE A C 1
ATOM 1350 O O . PHE A 1 179 ? -9.992 17.781 1.256 1 98.94 179 PHE A O 1
ATOM 1357 N N . VAL A 1 180 ? -11.008 19.453 2.32 1 98.94 180 VAL A N 1
ATOM 1358 C CA . VAL A 1 180 ? -9.805 20.297 2.336 1 98.94 180 VAL A CA 1
ATOM 1359 C C . VAL A 1 180 ? -9.508 20.734 3.764 1 98.94 180 VAL A C 1
ATOM 1361 O O . VAL A 1 180 ? -10.43 20.984 4.547 1 98.94 180 VAL A O 1
ATOM 1364 N N . GLU A 1 181 ? -8.266 20.75 4.105 1 98.94 181 GLU A N 1
ATOM 1365 C CA . GLU A 1 181 ? -7.797 21.25 5.391 1 98.94 181 GLU A CA 1
ATOM 1366 C C . GLU A 1 181 ? -6.82 22.406 5.199 1 98.94 181 GLU A C 1
ATOM 1368 O O . GLU A 1 181 ? -5.922 22.344 4.359 1 98.94 181 GLU A O 1
ATOM 1373 N N . VAL A 1 182 ? -7.02 23.484 5.902 1 98.94 182 VAL A N 1
ATOM 1374 C CA . VAL A 1 182 ? -6.055 24.578 5.969 1 98.94 182 VAL A CA 1
ATOM 1375 C C . VAL A 1 182 ? -5.113 24.375 7.152 1 98.94 182 VAL A C 1
ATOM 1377 O O . VAL A 1 182 ? -5.559 24.25 8.297 1 98.94 182 VAL A O 1
ATOM 1380 N N . HIS A 1 183 ? -3.846 24.375 6.887 1 98.88 183 HIS A N 1
ATOM 1381 C CA . HIS A 1 183 ? -2.852 24.078 7.91 1 98.88 183 HIS A CA 1
ATOM 1382 C C . HIS A 1 183 ? -2.457 25.328 8.688 1 98.88 183 HIS A C 1
ATOM 1384 O O . HIS A 1 183 ? -1.609 26.109 8.234 1 98.88 183 HIS A O 1
ATOM 1390 N N . CYS A 1 184 ? -2.953 25.484 9.875 1 98.81 184 CYS A N 1
ATOM 1391 C CA . CYS A 1 184 ? -2.654 26.609 10.758 1 98.81 184 CYS A CA 1
ATOM 1392 C C . CYS A 1 184 ? -1.918 26.125 12.008 1 98.81 184 CYS A C 1
ATOM 1394 O O . CYS A 1 184 ? -2.195 26.594 13.117 1 98.81 184 CYS A O 1
ATOM 1396 N N . ALA A 1 185 ? -1.053 25.172 11.812 1 98.31 185 ALA A N 1
ATOM 1397 C CA . ALA A 1 185 ? -0.423 24.547 12.977 1 98.31 185 ALA A CA 1
ATOM 1398 C C . ALA A 1 185 ? 1.075 24.359 12.758 1 98.31 185 ALA A C 1
ATOM 1400 O O . ALA A 1 185 ? 1.601 24.703 11.695 1 98.31 185 ALA A O 1
ATOM 1401 N N . HIS A 1 186 ? 1.793 23.953 13.789 1 96.81 186 HIS A N 1
ATOM 1402 C CA . HIS A 1 186 ? 3.111 23.328 13.789 1 96.81 186 HIS A CA 1
ATOM 1403 C C . HIS A 1 186 ? 4.191 24.328 13.367 1 96.81 186 HIS A C 1
ATOM 1405 O O . HIS A 1 186 ? 5.203 23.938 12.789 1 96.81 186 HIS A O 1
ATOM 1411 N N . GLY A 1 187 ? 3.848 25.578 13.57 1 96.94 187 GLY A N 1
ATOM 1412 C CA . GLY A 1 187 ? 4.855 26.594 13.328 1 96.94 187 GLY A CA 1
ATOM 1413 C C . GLY A 1 187 ? 4.949 27.016 11.875 1 96.94 187 GLY A C 1
ATOM 1414 O O . GLY A 1 187 ? 5.879 27.719 11.477 1 96.94 187 GLY A O 1
ATOM 1415 N N . TYR A 1 188 ? 4.062 26.562 11.07 1 98.12 188 TYR A N 1
ATOM 1416 C CA . TYR A 1 188 ? 4.02 27 9.68 1 98.12 188 TYR A CA 1
ATOM 1417 C C . TYR A 1 188 ? 3.348 28.359 9.555 1 98.12 188 TYR A C 1
ATOM 1419 O O . TYR A 1 188 ? 2.98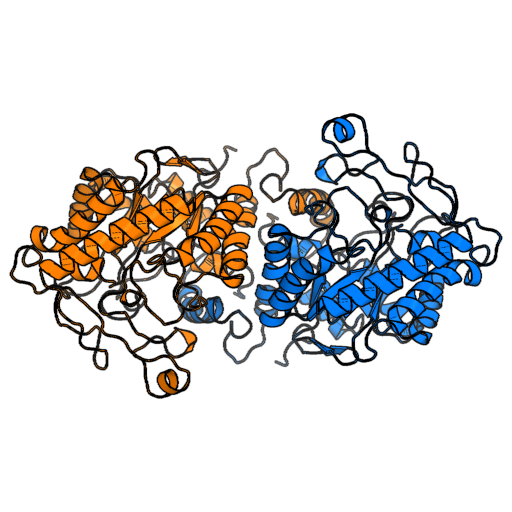2 28.984 10.562 1 98.12 188 TYR A O 1
ATOM 1427 N N . LEU A 1 189 ? 3.232 28.859 8.391 1 98.81 189 LEU A N 1
ATOM 1428 C CA . LEU A 1 189 ? 3.031 30.281 8.156 1 98.81 189 LEU A CA 1
ATOM 1429 C C . LEU A 1 189 ? 1.816 30.797 8.922 1 98.81 189 LEU A C 1
ATOM 1431 O O . LEU A 1 189 ? 1.902 31.797 9.625 1 98.81 189 LEU A O 1
ATOM 1435 N N . LEU A 1 190 ? 0.68 30.109 8.781 1 98.94 190 LEU A N 1
ATOM 1436 C CA . LEU A 1 190 ? -0.537 30.641 9.391 1 98.94 190 LEU A CA 1
ATOM 1437 C C . LEU A 1 190 ? -0.485 30.516 10.906 1 98.94 190 LEU A C 1
ATOM 1439 O O . LEU A 1 190 ? -1.048 31.344 11.625 1 98.94 190 LEU A O 1
ATOM 1443 N N . HIS A 1 191 ? 0.18 29.484 11.391 1 98.69 191 HIS A N 1
ATOM 1444 C CA . HIS A 1 191 ? 0.459 29.406 12.82 1 98.69 191 HIS A CA 1
ATOM 1445 C C . HIS A 1 191 ? 1.398 30.531 13.258 1 98.69 191 HIS A C 1
ATOM 1447 O O . HIS A 1 191 ? 1.244 31.078 14.352 1 98.69 191 HIS A O 1
ATOM 1453 N N . GLU A 1 192 ? 2.389 30.875 12.461 1 98.62 192 GLU A N 1
ATOM 1454 C CA . GLU A 1 192 ? 3.301 31.984 12.758 1 98.62 192 GLU A CA 1
ATOM 1455 C C . GLU A 1 192 ? 2.541 33.281 12.977 1 98.62 192 GLU A C 1
ATOM 1457 O O . GLU A 1 192 ? 2.918 34.094 13.82 1 98.62 192 GLU A O 1
ATOM 1462 N N . PHE A 1 193 ? 1.515 33.5 12.188 1 98.88 193 PHE A N 1
ATOM 1463 C CA . PHE A 1 193 ? 0.69 34.688 12.367 1 98.88 193 PHE A CA 1
ATOM 1464 C C . PHE A 1 193 ? -0.056 34.625 13.695 1 98.88 193 PHE A C 1
ATOM 1466 O O . PHE A 1 193 ? -0.229 35.656 14.359 1 98.88 193 PHE A O 1
ATOM 1473 N N . LEU A 1 194 ? -0.518 33.5 14.094 1 98.75 194 LEU A N 1
ATOM 1474 C CA . LEU A 1 194 ? -1.36 33.344 15.273 1 98.75 194 LEU A CA 1
ATOM 1475 C C . LEU A 1 194 ? -0.552 33.531 16.547 1 98.75 194 LEU A C 1
ATOM 1477 O O . LEU A 1 194 ? -1.054 34.094 17.531 1 98.75 194 LEU A O 1
ATOM 1481 N N . SER A 1 195 ? 0.662 33.094 16.625 1 98.25 195 SER A N 1
ATOM 1482 C CA . SER A 1 195 ? 1.451 33.094 17.859 1 98.25 195 SER A CA 1
ATOM 1483 C C . SER A 1 195 ? 2.115 34.438 18.109 1 98.25 195 SER A C 1
ATOM 1485 O O . SER A 1 195 ? 2.756 35 17.203 1 98.25 195 SER A O 1
ATOM 1487 N N . PRO A 1 196 ? 2.049 34.938 19.344 1 97.25 196 PRO A N 1
ATOM 1488 C CA . PRO A 1 196 ? 2.725 36.188 19.656 1 97.25 196 PRO A CA 1
ATOM 1489 C C . PRO A 1 196 ? 4.246 36.062 19.641 1 97.25 196 PRO A C 1
ATOM 1491 O O . PRO A 1 196 ? 4.953 37.062 19.641 1 97.25 196 PRO A O 1
ATOM 1494 N N . LEU A 1 197 ? 4.719 34.875 19.656 1 96.19 197 LEU A N 1
ATOM 1495 C CA . LEU A 1 197 ? 6.16 34.656 19.703 1 96.19 197 LEU A CA 1
ATOM 1496 C C . LEU A 1 197 ? 6.777 34.844 18.312 1 96.19 197 LEU A C 1
ATOM 1498 O O . LEU A 1 197 ? 7.953 35.188 18.188 1 96.19 197 LEU A O 1
ATOM 1502 N N . SER A 1 198 ? 5.973 34.625 17.266 1 97.31 198 SER A N 1
ATOM 1503 C CA . SER A 1 198 ? 6.48 34.719 15.898 1 97.31 198 SER A CA 1
ATOM 1504 C C . SER A 1 198 ? 5.879 35.906 15.164 1 97.31 198 SER A C 1
ATOM 1506 O O . SER A 1 198 ? 6.375 36.312 14.109 1 97.31 198 SER A O 1
ATOM 1508 N N . ASN A 1 199 ? 4.812 36.406 15.633 1 98.56 199 ASN A N 1
ATOM 1509 C CA . ASN A 1 199 ? 4.16 37.594 15.062 1 98.56 199 ASN A CA 1
ATOM 1510 C C . ASN A 1 199 ? 4.309 38.812 15.969 1 98.56 199 ASN A C 1
ATOM 1512 O O . ASN A 1 199 ? 3.516 39 16.891 1 98.56 199 ASN A O 1
ATOM 1516 N N . ARG A 1 200 ? 5.199 39.625 15.555 1 97.88 200 ARG A N 1
ATOM 1517 C CA . ARG A 1 200 ? 5.477 40.844 16.328 1 97.88 200 ARG A CA 1
ATOM 1518 C C . ARG A 1 200 ? 5.086 42.094 15.539 1 97.88 200 ARG A C 1
ATOM 1520 O O . ARG A 1 200 ? 5.664 43.156 15.742 1 97.88 200 ARG A O 1
ATOM 1527 N N . ARG A 1 201 ? 4.227 41.875 14.672 1 98.19 201 ARG A N 1
ATOM 1528 C CA . ARG A 1 201 ? 3.742 43 13.852 1 98.19 201 ARG A CA 1
ATOM 1529 C C . ARG A 1 201 ? 3.014 44 14.711 1 98.19 201 ARG A C 1
ATOM 1531 O O . ARG A 1 201 ? 2.473 43.688 15.766 1 98.19 201 ARG A O 1
ATOM 1538 N N . THR A 1 202 ? 2.998 45.25 14.18 1 96.75 202 THR A N 1
ATOM 1539 C CA . THR A 1 202 ? 2.307 46.312 14.875 1 96.75 202 THR A CA 1
ATOM 1540 C C . THR A 1 202 ? 1.161 46.875 14.031 1 96.75 202 THR A C 1
ATOM 1542 O O . THR A 1 202 ? 0.473 47.812 14.438 1 96.75 202 THR A O 1
ATOM 1545 N N . ASP A 1 203 ? 0.975 46.312 12.938 1 97.56 203 ASP A N 1
ATOM 1546 C CA . ASP A 1 203 ? -0.12 46.75 12.07 1 97.56 203 ASP A CA 1
ATOM 1547 C C . ASP A 1 203 ? -1.376 45.906 12.328 1 97.56 203 ASP A C 1
ATOM 1549 O O . ASP A 1 203 ? -1.539 45.344 13.406 1 97.56 203 ASP A O 1
ATOM 1553 N N . ALA A 1 204 ? -2.297 45.844 11.32 1 97.94 204 ALA A N 1
ATOM 1554 C CA . ALA A 1 204 ? -3.611 45.219 11.484 1 97.94 204 ALA A CA 1
ATOM 1555 C C . ALA A 1 204 ? -3.496 43.719 11.602 1 97.94 204 ALA A C 1
ATOM 1557 O O . ALA A 1 204 ? -4.453 43.031 11.992 1 97.94 204 ALA A O 1
ATOM 1558 N N . TYR A 1 205 ? -2.328 43.156 11.32 1 98.62 205 TYR A N 1
ATOM 1559 C CA . TYR A 1 205 ? -2.166 41.719 11.25 1 98.62 205 TYR A CA 1
ATOM 1560 C C . TYR A 1 205 ? -1.349 41.188 12.422 1 98.62 205 TYR A C 1
ATOM 1562 O O . TYR A 1 205 ? -0.814 40.094 12.375 1 98.62 205 TYR A O 1
ATOM 1570 N N . GLY A 1 206 ? -1.188 41.938 13.469 1 97.81 206 GLY A N 1
ATOM 1571 C CA . GLY A 1 206 ? -0.49 41.562 14.688 1 97.81 206 GLY A CA 1
ATOM 1572 C C . GLY A 1 206 ? -0.959 42.312 15.914 1 97.81 206 GLY A C 1
ATOM 1573 O O . GLY A 1 206 ? -2.107 42.781 15.977 1 97.81 206 GLY A O 1
ATOM 1574 N N . GLY A 1 207 ? -0.169 42.312 16.953 1 96.12 207 GLY A N 1
ATOM 1575 C CA . GLY A 1 207 ? -0.499 43 18.188 1 96.12 207 GLY A CA 1
ATOM 1576 C C . GLY A 1 207 ? -1.37 42.188 19.125 1 96.12 207 GLY A C 1
ATOM 1577 O O . GLY A 1 207 ? -0.867 41.344 19.875 1 96.12 207 GLY A O 1
ATOM 1578 N N . ASP A 1 208 ? -2.668 42.344 19.062 1 96.5 208 ASP A N 1
ATOM 1579 C CA . ASP A 1 208 ? -3.561 41.625 19.953 1 96.5 208 ASP A CA 1
ATOM 1580 C C . ASP A 1 208 ? -4.086 40.344 19.266 1 96.5 208 ASP A C 1
ATOM 1582 O O . ASP A 1 208 ? -3.719 40.062 18.141 1 96.5 208 ASP A O 1
ATOM 1586 N N . ARG A 1 209 ? -4.828 39.594 19.938 1 97.31 209 ARG A N 1
ATOM 1587 C CA . ARG A 1 209 ? -5.328 38.312 19.453 1 97.31 209 ARG A CA 1
ATOM 1588 C C . ARG A 1 209 ? -6.098 38.469 18.156 1 97.31 209 ARG A C 1
ATOM 1590 O O . ARG A 1 209 ? -5.93 37.688 17.219 1 97.31 209 ARG A O 1
ATOM 1597 N N . ALA A 1 210 ? -6.961 39.469 18.109 1 97.94 210 ALA A N 1
ATOM 1598 C CA . ALA A 1 210 ? -7.75 39.719 16.906 1 97.94 210 ALA A CA 1
ATOM 1599 C C . ALA A 1 210 ? -6.848 40.031 15.703 1 97.94 210 ALA A C 1
ATOM 1601 O O . ALA A 1 210 ? -7.109 39.562 14.594 1 97.94 210 ALA A O 1
ATOM 1602 N N . GLY A 1 211 ? -5.84 40.875 15.969 1 98.38 211 GLY A N 1
ATOM 1603 C CA . GLY A 1 211 ? -4.891 41.188 14.914 1 98.38 211 GLY A CA 1
ATOM 1604 C C . GLY A 1 211 ? -4.121 39.969 14.43 1 98.38 211 GLY A C 1
ATOM 1605 O O . GLY A 1 211 ? -3.893 39.812 13.234 1 98.38 211 GLY A O 1
ATOM 1606 N N . ARG A 1 212 ? -3.738 39.094 15.305 1 98.69 212 ARG A N 1
ATOM 1607 C CA . ARG A 1 212 ? -2.959 37.906 14.961 1 98.69 212 ARG A CA 1
ATOM 1608 C C . ARG A 1 212 ? -3.816 36.875 14.234 1 98.69 212 ARG A C 1
ATOM 1610 O O . ARG A 1 212 ? -3.316 36.125 13.398 1 98.69 212 ARG A O 1
ATOM 1617 N N . MET A 1 213 ? -5.078 36.875 14.508 1 98.75 213 MET A N 1
ATOM 1618 C CA . MET A 1 213 ? -5.988 35.938 13.867 1 98.75 213 MET A CA 1
ATOM 1619 C C . MET A 1 213 ? -6.398 36.438 12.484 1 98.75 213 MET A C 1
ATOM 1621 O O . MET A 1 213 ? -6.922 35.656 11.68 1 98.75 213 MET A O 1
ATOM 1625 N N . ARG A 1 214 ? -6.215 37.688 12.203 1 98.81 214 ARG A N 1
ATOM 1626 C CA . ARG A 1 214 ? -6.844 38.312 11.047 1 98.81 214 ARG A CA 1
ATOM 1627 C C . ARG A 1 214 ? -6.434 37.625 9.75 1 98.81 214 ARG A C 1
ATOM 1629 O O . ARG A 1 214 ? -7.289 37.219 8.961 1 98.81 214 ARG A O 1
ATOM 1636 N N . TYR A 1 215 ? -5.156 37.5 9.516 1 98.88 215 TYR A N 1
ATOM 1637 C CA . TYR A 1 215 ? -4.707 36.969 8.242 1 98.88 215 TYR A CA 1
ATOM 1638 C C . TYR A 1 215 ? -5.121 35.5 8.094 1 98.88 215 TYR A C 1
ATOM 1640 O O . TYR A 1 215 ? -5.645 35.094 7.051 1 98.88 215 TYR A O 1
ATOM 1648 N N . PRO A 1 216 ? -4.883 34.625 9.094 1 98.94 216 PRO A N 1
ATOM 1649 C CA . PRO A 1 216 ? -5.391 33.25 8.992 1 98.94 216 PRO A CA 1
ATOM 1650 C C . PRO A 1 216 ? -6.883 33.188 8.68 1 98.94 216 PRO A C 1
ATOM 1652 O O . PRO A 1 216 ? -7.316 32.375 7.871 1 98.94 216 PRO A O 1
ATOM 1655 N N . LEU A 1 217 ? -7.645 34.031 9.312 1 98.94 217 LEU A N 1
ATOM 1656 C CA . LEU A 1 217 ? -9.086 34.062 9.062 1 98.94 217 LEU A CA 1
ATOM 1657 C C . LEU A 1 217 ? -9.391 34.5 7.641 1 98.94 217 LEU A C 1
ATOM 1659 O O . LEU A 1 217 ? -10.32 34 7.012 1 98.94 217 LEU A O 1
ATOM 1663 N N . GLU A 1 218 ? -8.617 35.5 7.113 1 98.94 218 GLU A N 1
ATOM 1664 C CA . GLU A 1 218 ? -8.773 35.906 5.719 1 98.94 218 GLU A CA 1
ATOM 1665 C C . GLU A 1 218 ? -8.492 34.75 4.77 1 98.94 218 GLU A C 1
ATOM 1667 O O . GLU A 1 218 ? -9.18 34.562 3.758 1 98.94 218 GLU A O 1
ATOM 1672 N N . ILE A 1 219 ? -7.488 33.938 5.086 1 98.94 219 ILE A N 1
ATOM 1673 C CA . ILE A 1 219 ? -7.156 32.781 4.277 1 98.94 219 ILE A CA 1
ATOM 1674 C C . ILE A 1 219 ? -8.297 31.766 4.332 1 98.94 219 ILE A C 1
ATOM 1676 O O . ILE A 1 219 ? -8.711 31.234 3.299 1 98.94 219 ILE A O 1
ATOM 1680 N N . ILE A 1 220 ? -8.812 31.516 5.492 1 98.94 220 ILE A N 1
ATOM 1681 C CA . ILE A 1 220 ? -9.906 30.578 5.676 1 98.94 220 ILE A CA 1
ATOM 1682 C C . ILE A 1 220 ? -11.117 31.031 4.859 1 98.94 220 ILE A C 1
ATOM 1684 O O . ILE A 1 220 ? -11.734 30.219 4.16 1 98.94 220 ILE A O 1
ATOM 1688 N N . GLU A 1 221 ? -11.414 32.281 4.906 1 98.81 221 GLU A N 1
ATOM 1689 C CA . GLU A 1 221 ? -12.523 32.844 4.133 1 98.81 221 GLU A CA 1
ATOM 1690 C C . GLU A 1 221 ? -12.297 32.656 2.635 1 98.81 221 GLU A C 1
ATOM 1692 O O . GLU A 1 221 ? -13.234 32.344 1.895 1 98.81 221 GLU A O 1
ATOM 1697 N N . THR A 1 222 ? -11.102 32.938 2.27 1 98.88 222 THR A N 1
ATOM 1698 C CA . THR A 1 222 ? -10.727 32.812 0.865 1 98.88 222 THR A CA 1
ATOM 1699 C C . THR A 1 222 ? -10.891 31.359 0.393 1 98.88 222 THR A C 1
ATOM 1701 O O . THR A 1 222 ? -11.453 31.109 -0.676 1 98.88 222 THR A O 1
ATOM 1704 N N . VAL A 1 223 ? -10.414 30.391 1.185 1 98.94 223 VAL A N 1
ATOM 1705 C CA . VAL A 1 223 ? -10.523 28.984 0.847 1 98.94 223 VAL A CA 1
ATOM 1706 C C . VAL A 1 223 ? -11.992 28.562 0.836 1 98.94 223 VAL A C 1
ATOM 1708 O O . VAL A 1 223 ? -12.438 27.875 -0.089 1 98.94 223 VAL A O 1
ATOM 1711 N N . ARG A 1 224 ? -12.75 28.953 1.82 1 98.88 224 ARG A N 1
ATOM 1712 C CA . ARG A 1 224 ? -14.156 28.594 1.895 1 98.88 224 ARG A CA 1
ATOM 1713 C C . ARG A 1 224 ? -14.914 29.094 0.667 1 98.88 224 ARG A C 1
ATOM 1715 O O . ARG A 1 224 ? -15.75 28.375 0.114 1 98.88 224 ARG A O 1
ATOM 1722 N N . ALA A 1 225 ? -14.617 30.312 0.251 1 98.81 225 ALA A N 1
ATOM 1723 C CA . ALA A 1 225 ? -15.305 30.922 -0.884 1 98.81 225 ALA A CA 1
ATOM 1724 C C . ALA A 1 225 ? -15 30.172 -2.178 1 98.81 225 ALA A C 1
ATOM 1726 O O . ALA A 1 225 ? -15.852 30.062 -3.062 1 98.81 225 ALA A O 1
ATOM 1727 N N . ALA A 1 226 ? -13.82 29.656 -2.273 1 98.88 226 ALA A N 1
ATOM 1728 C CA . ALA A 1 226 ? -13.383 28.969 -3.49 1 98.88 226 ALA A CA 1
ATOM 1729 C C . ALA A 1 226 ? -13.781 27.5 -3.459 1 98.88 226 ALA A C 1
ATOM 1731 O O . ALA A 1 226 ? -13.852 26.844 -4.504 1 98.88 226 ALA A O 1
ATOM 1732 N N . TRP A 1 227 ? -13.992 26.953 -2.293 1 98.81 227 TRP A N 1
ATOM 1733 C CA . TRP A 1 227 ? -14.297 25.547 -2.066 1 98.81 227 TRP A CA 1
ATOM 1734 C C . TRP A 1 227 ? -15.805 25.297 -2.115 1 98.81 227 TRP A C 1
ATOM 1736 O O . TRP A 1 227 ? -16.578 26.094 -1.573 1 98.81 227 TRP A O 1
ATOM 1746 N N . PRO A 1 228 ? -16.328 24.25 -2.811 1 98.62 228 PRO A N 1
ATOM 1747 C CA . PRO A 1 228 ? -17.766 24 -2.852 1 98.62 228 PRO A CA 1
ATOM 1748 C C . PRO A 1 228 ? -18.391 23.938 -1.46 1 98.62 228 PRO A C 1
ATOM 1750 O O . PRO A 1 228 ? -17.875 23.25 -0.572 1 98.62 228 PRO A O 1
ATOM 1753 N N . ALA A 1 229 ? -19.531 24.562 -1.247 1 97.44 229 ALA A N 1
ATOM 1754 C CA . ALA A 1 229 ? -20.172 24.75 0.052 1 97.44 229 ALA A CA 1
ATOM 1755 C C . ALA A 1 229 ? -20.547 23.406 0.677 1 97.44 229 ALA A C 1
ATOM 1757 O O . ALA A 1 229 ? -20.547 23.266 1.901 1 97.44 229 ALA A O 1
ATOM 1758 N N . GLU A 1 230 ? -20.781 22.469 -0.131 1 97.88 230 GLU A N 1
ATOM 1759 C CA . GLU A 1 230 ? -21.266 21.172 0.362 1 97.88 230 GLU A CA 1
ATOM 1760 C C . GLU A 1 230 ? -20.109 20.281 0.779 1 97.88 230 GLU A C 1
ATOM 1762 O O . GLU A 1 230 ? -20.328 19.219 1.375 1 97.88 230 GLU A O 1
ATOM 1767 N N . ARG A 1 231 ? -18.875 20.688 0.446 1 98.81 231 ARG A N 1
ATOM 1768 C CA . ARG A 1 231 ? -17.719 19.891 0.819 1 98.81 231 ARG A CA 1
ATOM 1769 C C . ARG A 1 231 ? -17.078 20.422 2.098 1 98.81 231 ARG A C 1
ATOM 1771 O O . ARG A 1 231 ? -16.984 21.625 2.299 1 98.81 231 ARG A O 1
ATOM 1778 N N . PRO A 1 232 ? -16.656 19.531 2.938 1 98.88 232 PRO A N 1
ATOM 1779 C CA . PRO A 1 232 ? -16.156 19.938 4.246 1 98.88 232 PRO A CA 1
ATOM 1780 C C . PRO A 1 232 ? -14.812 20.672 4.156 1 98.88 232 PRO A C 1
ATOM 1782 O O . PRO A 1 232 ? -13.961 20.312 3.34 1 98.88 232 PRO A O 1
ATOM 1785 N N . LEU A 1 233 ? -14.648 21.656 4.973 1 98.94 233 LEU A N 1
ATOM 1786 C CA . LEU A 1 233 ? -13.43 22.422 5.227 1 98.94 233 LEU A CA 1
ATOM 1787 C C . LEU A 1 233 ? -13.008 22.297 6.688 1 98.94 233 LEU A C 1
ATOM 1789 O O . LEU A 1 233 ? -13.805 22.531 7.594 1 98.94 233 LEU A O 1
ATOM 1793 N N . SER A 1 234 ? -11.797 21.797 6.887 1 98.94 234 SER A N 1
ATOM 1794 C CA . SER A 1 234 ? -11.25 21.766 8.234 1 98.94 234 SER A CA 1
ATOM 1795 C C . SER A 1 234 ? -10.047 22.688 8.367 1 98.94 234 SER A C 1
ATOM 1797 O O . SER A 1 234 ? -9.508 23.156 7.363 1 98.94 234 SER A O 1
ATOM 1799 N N . VAL A 1 235 ? -9.711 23.031 9.586 1 98.94 235 VAL A N 1
ATOM 1800 C CA . VAL A 1 235 ? -8.508 23.781 9.93 1 98.94 235 VAL A CA 1
ATOM 1801 C C . VAL A 1 235 ? -7.711 23.016 10.984 1 98.94 235 VAL A C 1
ATOM 1803 O O . VAL A 1 235 ? -8.258 22.594 12.008 1 98.94 235 VAL A O 1
ATOM 1806 N N . ARG A 1 236 ? -6.5 22.781 10.656 1 98.88 236 ARG A N 1
ATOM 1807 C CA . ARG A 1 236 ? -5.629 22.172 11.656 1 98.88 236 ARG A CA 1
ATOM 1808 C C . ARG A 1 236 ? -4.938 23.234 12.508 1 98.88 236 ARG A C 1
ATOM 1810 O O . ARG A 1 236 ? -4.379 24.203 11.977 1 98.88 236 ARG A O 1
ATOM 1817 N N . ILE A 1 237 ? -4.93 23.047 13.836 1 98.75 237 ILE A N 1
ATOM 1818 C CA . ILE A 1 237 ? -4.344 24.047 14.711 1 98.75 237 ILE A CA 1
ATOM 1819 C C . ILE A 1 237 ? -3.369 23.391 15.68 1 98.75 237 ILE A C 1
ATOM 1821 O O . ILE A 1 237 ? -3.455 22.188 15.938 1 98.75 237 ILE A O 1
ATOM 1825 N N . SER A 1 238 ? -2.395 24.141 16.109 1 98.19 238 SER A N 1
ATOM 1826 C CA . SER A 1 238 ? -1.74 23.859 17.375 1 98.19 238 SER A CA 1
ATOM 1827 C C . SER A 1 238 ? -2.541 24.406 18.547 1 98.19 238 SER A C 1
ATOM 1829 O O . SER A 1 238 ? -2.561 25.625 18.781 1 98.19 238 SER A O 1
ATOM 1831 N N . SER A 1 239 ? -3.133 23.516 19.266 1 98.19 239 SER A N 1
ATOM 1832 C CA . SER A 1 239 ? -4.035 23.922 20.344 1 98.19 239 SER A CA 1
ATOM 1833 C C . SER A 1 239 ? -3.301 24.719 21.406 1 98.19 239 SER A C 1
ATOM 1835 O O . SER A 1 239 ? -3.9 25.562 22.078 1 98.19 239 SER A O 1
ATOM 1837 N N . VAL A 1 240 ? -2.07 24.422 21.578 1 96.81 240 VAL A N 1
ATOM 1838 C CA . VAL A 1 240 ? -1.147 25.172 22.422 1 96.81 240 VAL A CA 1
ATOM 1839 C C . VAL A 1 240 ? 0.247 25.156 21.812 1 96.81 240 VAL A C 1
ATOM 1841 O O . VAL A 1 240 ? 0.609 24.219 21.094 1 96.81 240 VAL A O 1
ATOM 1844 N N . ASP A 1 241 ? 0.964 26.234 22.094 1 95.31 241 ASP A N 1
ATOM 1845 C CA . ASP A 1 241 ? 2.357 26.234 21.656 1 95.31 241 ASP A CA 1
ATOM 1846 C C . ASP A 1 241 ? 3.221 25.391 22.594 1 95.31 241 ASP A C 1
ATOM 1848 O O . ASP A 1 241 ? 4.234 24.828 22.172 1 95.31 241 ASP A O 1
ATOM 1852 N N . GLY A 1 242 ? 2.814 25.375 23.875 1 92.25 242 GLY A N 1
ATOM 1853 C CA . GLY A 1 242 ? 3.57 24.625 24.859 1 92.25 242 GLY A CA 1
ATOM 1854 C C . GLY A 1 242 ? 4.824 25.328 25.328 1 92.25 242 GLY A C 1
ATOM 1855 O O . GLY A 1 242 ? 5.762 24.703 25.812 1 92.25 242 GLY A O 1
ATOM 1856 N N . VAL A 1 243 ? 4.957 26.578 25.031 1 91.62 243 VAL A N 1
ATOM 1857 C CA . VAL A 1 243 ? 6.078 27.406 25.453 1 91.62 243 VAL A CA 1
ATOM 1858 C C . VAL A 1 243 ? 5.562 28.688 26.094 1 91.62 243 VAL A C 1
ATOM 1860 O O . VAL A 1 243 ? 4.473 29.172 25.766 1 91.62 243 VAL A O 1
ATOM 1863 N N . GLU A 1 244 ? 6.395 29.219 26.984 1 91.81 244 GLU A N 1
ATOM 1864 C CA . GLU A 1 244 ? 6.008 30.438 27.688 1 91.81 244 GLU A CA 1
ATOM 1865 C C . GLU A 1 244 ? 5.793 31.594 26.719 1 91.81 244 GLU A C 1
ATOM 1867 O O . GLU A 1 244 ? 6.602 31.812 25.812 1 91.81 244 GLU A O 1
ATOM 1872 N N . GLY A 1 245 ? 4.637 32.219 26.906 1 94 245 GLY A N 1
ATOM 1873 C CA . GLY A 1 245 ? 4.34 33.375 26.109 1 94 245 GLY A CA 1
ATOM 1874 C C . GLY A 1 245 ? 3.646 33.062 24.797 1 94 245 GLY A C 1
ATOM 1875 O O . GLY A 1 245 ? 3.258 33.938 24.047 1 94 245 GLY A O 1
ATOM 1876 N N . GLY A 1 246 ? 3.516 31.781 24.578 1 95.12 246 GLY A N 1
ATOM 1877 C CA . GLY A 1 246 ? 2.879 31.359 23.344 1 95.12 246 GLY A CA 1
ATOM 1878 C C . GLY A 1 246 ? 1.369 31.25 23.453 1 95.12 246 GLY A C 1
ATOM 1879 O O . GLY A 1 246 ? 0.777 31.734 24.422 1 95.12 246 GLY A O 1
ATOM 1880 N N . ILE A 1 247 ? 0.786 30.641 22.453 1 96.12 247 ILE A N 1
ATOM 1881 C CA . ILE A 1 247 ? -0.655 30.422 22.375 1 96.12 247 ILE A CA 1
ATOM 1882 C C . ILE A 1 247 ? -1.097 29.453 23.484 1 96.12 247 ILE A C 1
ATOM 1884 O O . ILE A 1 247 ? -0.422 28.469 23.75 1 96.12 247 ILE A O 1
ATOM 1888 N N . VAL A 1 248 ? -2.184 29.797 24.078 1 96.75 248 VAL A N 1
ATOM 1889 C CA . VAL A 1 248 ? -2.838 28.906 25.031 1 96.75 248 VAL A CA 1
ATOM 1890 C C . VAL A 1 248 ? -4.18 28.438 24.484 1 96.75 248 VAL A C 1
ATOM 1892 O O . VAL A 1 248 ? -4.621 28.922 23.422 1 96.75 248 VAL A O 1
ATOM 1895 N N . LEU A 1 249 ? -4.809 27.5 25.125 1 98.12 249 LEU A N 1
ATOM 1896 C CA . LEU A 1 249 ? -6.016 26.859 24.625 1 98.12 249 LEU A CA 1
ATOM 1897 C C . LEU A 1 249 ? -7.133 27.875 24.422 1 98.12 249 LEU A C 1
ATOM 1899 O O . LEU A 1 249 ? -7.895 27.781 23.453 1 98.12 249 LEU A O 1
ATOM 1903 N N . GLU A 1 250 ? -7.227 28.844 25.297 1 98.06 250 GLU A N 1
ATOM 1904 C CA . GLU A 1 250 ? -8.266 29.859 25.203 1 98.06 250 GLU A CA 1
ATOM 1905 C C . GLU A 1 250 ? -8.156 30.641 23.891 1 98.06 250 GLU A C 1
ATOM 1907 O O . GLU A 1 250 ? -9.164 31.016 23.297 1 98.06 250 GLU A O 1
ATOM 1912 N N . ASP A 1 251 ? -6.961 30.906 23.531 1 98.25 251 ASP A N 1
ATOM 1913 C CA . ASP A 1 251 ? -6.73 31.578 22.25 1 98.25 251 ASP A CA 1
ATOM 1914 C C . ASP A 1 251 ? -7.289 30.781 21.078 1 98.25 251 ASP A C 1
ATOM 1916 O O . ASP A 1 251 ? -7.918 31.328 20.188 1 98.25 251 ASP A O 1
ATOM 1920 N N . GLN A 1 252 ? -7.051 29.516 21.156 1 98.56 252 GLN A N 1
ATOM 1921 C CA . GLN A 1 252 ? -7.434 28.656 20.031 1 98.56 252 GLN A CA 1
ATOM 1922 C C . GLN A 1 252 ? -8.93 28.375 20.047 1 98.56 252 GLN A C 1
ATOM 1924 O O . GLN A 1 252 ? -9.531 28.125 19 1 98.56 252 GLN A O 1
ATOM 1929 N N . ILE A 1 253 ? -9.547 28.359 21.188 1 98.81 253 ILE A N 1
ATOM 1930 C CA . ILE A 1 253 ? -11.008 28.297 21.266 1 98.81 253 ILE A CA 1
ATOM 1931 C C . ILE A 1 253 ? -11.617 29.516 20.578 1 98.81 253 ILE A C 1
ATOM 1933 O O . ILE A 1 253 ? -12.555 29.375 19.781 1 98.81 253 ILE A O 1
ATOM 1937 N N . ALA A 1 254 ? -11.047 30.703 20.859 1 98.81 254 ALA A N 1
ATOM 1938 C CA . ALA A 1 254 ? -11.508 31.922 20.203 1 98.81 254 ALA A CA 1
ATOM 1939 C C . ALA A 1 254 ? -11.32 31.828 18.688 1 98.81 254 ALA A C 1
ATOM 1941 O O . ALA A 1 254 ? -12.211 32.188 17.922 1 98.81 254 ALA A O 1
ATOM 1942 N N . PHE A 1 255 ? -10.211 31.375 18.25 1 98.88 255 PHE A N 1
ATOM 1943 C CA . PHE A 1 255 ? -9.914 31.219 16.844 1 98.88 255 PHE A CA 1
ATOM 1944 C C . PHE A 1 255 ? -10.891 30.234 16.188 1 98.88 255 PHE A C 1
ATOM 1946 O O . PHE A 1 255 ? -11.391 30.484 15.094 1 98.88 255 PHE A O 1
ATOM 1953 N N . ALA A 1 256 ? -11.148 29.109 16.859 1 98.94 256 ALA A N 1
ATOM 1954 C CA . ALA A 1 256 ? -12.07 28.094 16.375 1 98.94 256 ALA A CA 1
ATOM 1955 C C . ALA A 1 256 ? -13.477 28.672 16.188 1 98.94 256 ALA A C 1
ATOM 1957 O O . ALA A 1 256 ? -14.156 28.359 15.203 1 98.94 256 ALA A O 1
ATOM 1958 N N . ARG A 1 257 ? -13.922 29.484 17.156 1 98.88 257 ARG A N 1
ATOM 1959 C CA . ARG A 1 257 ? -15.234 30.109 17.047 1 98.88 257 ARG A CA 1
ATOM 1960 C C . ARG A 1 257 ? -15.305 31.016 15.82 1 98.88 257 ARG A C 1
ATOM 1962 O O . ARG A 1 257 ? -16.297 31 15.094 1 98.88 257 ARG A O 1
ATOM 1969 N N . GLU A 1 258 ? -14.242 31.812 15.641 1 98.88 258 GLU A N 1
ATOM 1970 C CA . GLU A 1 258 ? -14.188 32.688 14.484 1 98.88 258 GLU A CA 1
ATOM 1971 C C . GLU A 1 258 ? -14.148 31.906 13.188 1 98.88 258 GLU A C 1
ATOM 1973 O O . GLU A 1 258 ? -14.789 32.281 12.203 1 98.88 258 GLU A O 1
ATOM 1978 N N . ALA A 1 259 ? -13.352 30.859 13.18 1 98.88 259 ALA A N 1
ATOM 1979 C CA . ALA A 1 259 ? -13.273 30 12 1 98.88 259 ALA A CA 1
ATOM 1980 C C . ALA A 1 259 ? -14.625 29.375 11.672 1 98.88 259 ALA A C 1
ATOM 1982 O O . ALA A 1 259 ? -15.031 29.344 10.508 1 98.88 259 ALA A O 1
ATOM 1983 N N . LYS A 1 260 ? -15.312 28.859 12.688 1 98.81 260 LYS A N 1
ATOM 1984 C CA . LYS A 1 260 ? -16.656 28.312 12.508 1 98.81 260 LYS A CA 1
ATOM 1985 C C . LYS A 1 260 ? -17.594 29.328 11.859 1 98.81 260 LYS A C 1
ATOM 1987 O O . LYS A 1 260 ? -18.328 29 10.93 1 98.81 260 LYS A O 1
ATOM 1992 N N . ALA A 1 261 ? -17.531 30.516 12.344 1 98.69 261 ALA A N 1
ATOM 1993 C CA . ALA A 1 261 ? -18.375 31.578 11.828 1 98.69 261 ALA A CA 1
ATOM 1994 C C . ALA A 1 261 ? -18.078 31.859 10.352 1 98.69 261 ALA A C 1
ATOM 1996 O O . ALA A 1 261 ? -18.938 32.406 9.641 1 98.69 261 ALA A O 1
ATOM 1997 N N . ARG A 1 262 ? -16.953 31.453 9.914 1 98.56 262 ARG A N 1
ATOM 1998 C CA . ARG A 1 262 ? -16.547 31.703 8.531 1 98.56 262 ARG A CA 1
ATOM 1999 C C . ARG A 1 262 ? -16.688 30.438 7.691 1 98.56 262 ARG A C 1
ATOM 2001 O O . ARG A 1 262 ? -16.156 30.375 6.574 1 98.56 262 ARG A O 1
ATOM 2008 N N . GLY A 1 263 ? -17.281 29.375 8.227 1 98.5 263 GLY A N 1
ATOM 2009 C CA . GLY A 1 263 ? -17.688 28.25 7.406 1 98.5 263 GLY A CA 1
ATOM 2010 C C . GLY A 1 263 ? -16.812 27.016 7.605 1 98.5 263 GLY A C 1
ATOM 2011 O O . GLY A 1 263 ? -16.906 26.062 6.84 1 98.5 263 GLY A O 1
ATOM 2012 N N . VAL A 1 264 ? -15.992 27 8.57 1 98.88 264 VAL A N 1
ATOM 2013 C CA . VAL A 1 264 ? -15.203 25.812 8.883 1 98.88 264 VAL A CA 1
ATOM 2014 C C . VAL A 1 264 ? -16.109 24.75 9.531 1 98.88 264 VAL A C 1
ATOM 2016 O O . VAL A 1 264 ? -16.922 25.078 10.398 1 98.88 264 VAL A O 1
ATOM 2019 N N . ASP A 1 265 ? -15.93 23.531 9.086 1 98.88 265 ASP A N 1
ATOM 2020 C CA . ASP A 1 265 ? -16.797 22.453 9.555 1 98.88 265 ASP A CA 1
ATOM 2021 C C . ASP A 1 265 ? -16.156 21.688 10.719 1 98.88 265 ASP A C 1
ATOM 2023 O O . ASP A 1 265 ? -16.859 21.188 11.594 1 98.88 265 ASP A O 1
ATOM 2027 N N . LEU A 1 266 ? -14.82 21.578 10.695 1 98.88 266 LEU A N 1
ATOM 2028 C CA . LEU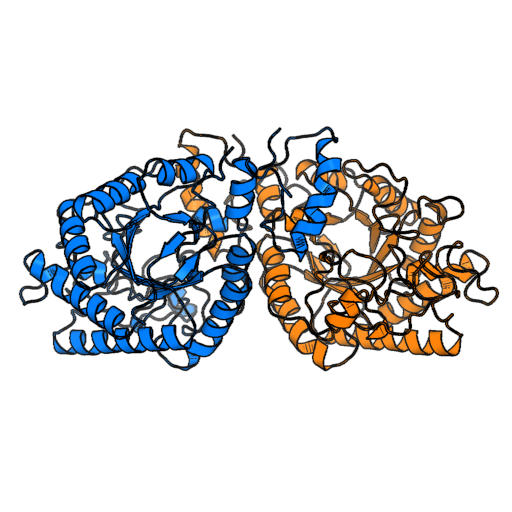 A 1 266 ? -14.109 20.812 11.711 1 98.88 266 LEU A CA 1
ATOM 2029 C C . LEU A 1 266 ? -12.805 21.5 12.094 1 98.88 266 LEU A C 1
ATOM 2031 O O . LEU A 1 266 ? -12.164 22.141 11.258 1 98.88 266 LEU A O 1
ATOM 2035 N N . ILE A 1 267 ? -12.375 21.281 13.328 1 98.94 267 ILE A N 1
ATOM 2036 C CA . ILE A 1 267 ? -11.047 21.672 13.781 1 98.94 267 ILE A CA 1
ATOM 2037 C C . ILE A 1 267 ? -10.219 20.422 14.078 1 98.94 267 ILE A C 1
ATOM 2039 O O . ILE A 1 267 ? -10.641 19.547 14.844 1 98.94 267 ILE A O 1
ATOM 2043 N N . ASP A 1 268 ? -9.133 20.234 13.406 1 98.94 268 ASP A N 1
ATOM 2044 C CA . ASP A 1 268 ? -8.148 19.188 13.672 1 98.94 268 ASP A CA 1
ATOM 2045 C C . ASP A 1 268 ? -7.156 19.625 14.75 1 98.94 268 ASP A C 1
ATOM 2047 O O . ASP A 1 268 ? -6.305 20.484 14.5 1 98.94 268 ASP A O 1
ATOM 2051 N N . CYS A 1 269 ? -7.141 19 15.914 1 98.81 269 CYS A N 1
ATOM 2052 C CA . CYS A 1 269 ? -6.555 19.562 17.125 1 98.81 269 CYS A CA 1
ATOM 2053 C C . CYS A 1 269 ? -5.211 18.922 17.438 1 98.81 269 CYS A C 1
ATOM 2055 O O . CYS A 1 269 ? -5.152 17.922 18.156 1 98.81 269 CYS A O 1
ATOM 2057 N N . SER A 1 270 ? -4.184 19.484 16.922 1 97.56 270 SER A N 1
ATOM 2058 C CA . SER A 1 270 ? -2.816 19.125 17.281 1 97.56 270 SER A CA 1
ATOM 2059 C C . SER A 1 270 ? -2.246 20.078 18.328 1 97.56 270 SER A C 1
ATOM 2061 O O . SER A 1 270 ? -2.992 20.688 19.094 1 97.56 270 SER A O 1
ATOM 2063 N N . SER A 1 271 ? -0.869 20.078 18.531 1 95.56 271 SER A N 1
ATOM 2064 C CA . SER A 1 271 ? -0.214 20.984 19.453 1 95.56 271 SER A CA 1
ATOM 2065 C C . SER A 1 271 ? 1.253 21.188 19.094 1 95.56 271 SER A C 1
ATOM 2067 O O . SER A 1 271 ? 1.843 20.375 18.391 1 95.56 271 SER A O 1
ATOM 2069 N N . GLY A 1 272 ? 1.764 22.312 19.516 1 92.31 272 GLY A N 1
ATOM 2070 C CA . GLY A 1 272 ? 3.191 22.578 19.484 1 92.31 272 GLY A CA 1
ATOM 2071 C C . GLY A 1 272 ? 3.707 22.875 18.094 1 92.31 272 GLY A C 1
ATOM 2072 O O . GLY A 1 272 ? 2.971 23.406 17.25 1 92.31 272 GLY A O 1
ATOM 2073 N N . GLY A 1 273 ? 5.027 22.828 17.891 1 89.44 273 GLY A N 1
ATOM 2074 C CA . GLY A 1 273 ? 5.715 22.906 16.609 1 89.44 273 GLY A CA 1
ATOM 2075 C C . GLY A 1 273 ? 6.258 24.297 16.312 1 89.44 273 GLY A C 1
ATOM 2076 O O . GLY A 1 273 ? 6.918 24.484 15.289 1 89.44 273 GLY A O 1
ATOM 2077 N N . LEU A 1 274 ? 6.012 25.234 17.25 1 87.38 274 LEU A N 1
ATOM 2078 C CA . LEU A 1 274 ? 6.402 26.609 16.953 1 87.38 274 LEU A CA 1
ATOM 2079 C C . LEU A 1 274 ? 7.918 26.781 17.031 1 87.38 274 LEU A C 1
ATOM 2081 O O . LEU A 1 274 ? 8.516 27.422 16.156 1 87.38 274 LEU A O 1
ATOM 2085 N N . LEU A 1 275 ? 8.461 26.328 18.203 1 79.44 275 LEU A N 1
ATOM 2086 C CA . LEU A 1 275 ? 9.906 26.422 18.391 1 79.44 275 LEU A CA 1
ATOM 2087 C C . LEU A 1 275 ? 10.562 25.047 18.203 1 79.44 275 LEU A C 1
ATOM 2089 O O . LEU A 1 275 ? 10.469 24.188 19.078 1 79.44 275 LEU A O 1
ATOM 2093 N N . GLY A 1 276 ? 10.984 24.688 17.047 1 65.94 276 GLY A N 1
ATOM 2094 C CA . GLY A 1 276 ? 11.602 23.422 16.734 1 65.94 276 GLY A CA 1
ATOM 2095 C C . GLY A 1 276 ? 10.625 22.391 16.172 1 65.94 276 GLY A C 1
ATOM 2096 O O . GLY A 1 276 ? 9.641 22.766 15.523 1 65.94 276 GLY A O 1
ATOM 2097 N N . SER A 1 277 ? 11.039 21.156 16.422 1 53.59 277 SER A N 1
ATOM 2098 C CA . SER A 1 277 ? 10.164 20.109 15.891 1 53.59 277 SER A CA 1
ATOM 2099 C C . SER A 1 277 ? 8.867 20.031 16.688 1 53.59 277 SER A C 1
ATOM 2101 O O . SER A 1 277 ? 8.828 20.375 17.875 1 53.59 277 SER A O 1
ATOM 2103 N N . ALA A 1 278 ? 7.758 19.969 16.016 1 49.47 278 ALA A N 1
ATOM 2104 C CA . ALA A 1 278 ? 6.477 19.766 16.688 1 49.47 278 ALA A CA 1
ATOM 2105 C C . ALA A 1 278 ? 6.617 18.828 17.891 1 49.47 278 ALA A C 1
ATOM 2107 O O . ALA A 1 278 ? 5.867 18.938 18.859 1 49.47 278 ALA A O 1
ATOM 2108 N N . THR A 1 279 ? 7.621 18.016 17.828 1 46.44 279 THR A N 1
ATOM 2109 C CA . THR A 1 279 ? 7.832 17.016 18.875 1 46.44 279 THR A CA 1
ATOM 2110 C C . THR A 1 279 ? 8.68 17.594 20.016 1 46.44 279 THR A C 1
ATOM 2112 O O . THR A 1 279 ? 8.797 16.984 21.078 1 46.44 279 THR A O 1
ATOM 2115 N N . ALA A 1 280 ? 9.117 18.891 19.906 1 50 280 ALA A N 1
ATOM 2116 C CA . ALA A 1 280 ? 10.039 19.484 20.875 1 50 280 ALA A CA 1
ATOM 2117 C C . ALA A 1 280 ? 9.289 20.203 21.984 1 50 280 ALA A C 1
ATOM 2119 O O . ALA A 1 280 ? 9.875 20.531 23.016 1 50 280 ALA A O 1
ATOM 2120 N N . ALA A 1 281 ? 8.039 20.328 22.062 1 57.97 281 ALA A N 1
ATOM 2121 C CA . ALA A 1 281 ? 7.242 21.062 23.047 1 57.97 281 ALA A CA 1
ATOM 2122 C C . ALA A 1 281 ? 7.148 20.297 24.359 1 57.97 281 ALA A C 1
ATOM 2124 O O . ALA A 1 281 ? 7.199 19.062 24.359 1 57.97 281 ALA A O 1
ATOM 2125 N N . ARG A 1 282 ? 7.371 20.938 25.422 1 63.22 282 ARG A N 1
ATOM 2126 C CA . ARG A 1 282 ? 7.25 20.391 26.766 1 63.22 282 ARG A CA 1
ATOM 2127 C C . ARG A 1 282 ? 5.824 19.906 27.031 1 63.22 282 ARG A C 1
ATOM 2129 O O . ARG A 1 282 ? 5.188 20.359 27.984 1 63.22 282 ARG A O 1
ATOM 2136 N N . ILE A 1 283 ? 5.273 19.219 26 1 71.81 283 ILE A N 1
ATOM 2137 C CA . ILE A 1 283 ? 3.965 18.594 26.188 1 71.81 283 ILE A CA 1
ATOM 2138 C C . ILE A 1 283 ? 4.133 17.109 26.453 1 71.81 283 ILE A C 1
ATOM 2140 O O . ILE A 1 283 ? 4.707 16.375 25.641 1 71.81 283 ILE A O 1
ATOM 2144 N N . PRO A 1 284 ? 3.721 16.703 27.672 1 71.81 284 PRO A N 1
ATOM 2145 C CA . PRO A 1 284 ? 3.84 15.273 27.953 1 71.81 284 PRO A CA 1
ATOM 2146 C C . PRO A 1 284 ? 3.129 14.414 26.922 1 71.81 284 PRO A C 1
ATOM 2148 O O . PRO A 1 284 ? 1.97 14.672 26.578 1 71.81 284 PRO A O 1
ATOM 2151 N N . ARG A 1 285 ? 3.865 13.5 26.406 1 83.19 285 ARG A N 1
ATOM 2152 C CA . ARG A 1 285 ? 3.332 12.727 25.281 1 83.19 285 ARG A CA 1
ATOM 2153 C C . ARG A 1 285 ? 2.963 11.312 25.734 1 83.19 285 ARG A C 1
ATOM 2155 O O . ARG A 1 285 ? 3.826 10.438 25.812 1 83.19 285 ARG A O 1
ATOM 2162 N N . GLY A 1 286 ? 1.782 11.188 26.219 1 88.81 286 GLY A N 1
ATOM 2163 C CA . GLY A 1 286 ? 1.177 9.875 26.391 1 88.81 286 GLY A CA 1
ATOM 2164 C C . GLY A 1 286 ? 0.136 9.547 25.344 1 88.81 286 GLY A C 1
ATOM 2165 O O . GLY A 1 286 ? -0.065 10.32 24.406 1 88.81 286 GLY A O 1
ATOM 2166 N N . TYR A 1 287 ? -0.417 8.406 25.5 1 92.94 287 TYR A N 1
ATOM 2167 C CA . TYR A 1 287 ? -1.47 8.039 24.562 1 92.94 287 TYR A CA 1
ATOM 2168 C C . TYR A 1 287 ? -2.588 9.07 24.562 1 92.94 287 TYR A C 1
ATOM 2170 O O . TYR A 1 287 ? -3.123 9.422 25.609 1 92.94 287 TYR A O 1
ATOM 2178 N N . GLY A 1 288 ? -2.869 9.547 23.391 1 95.12 288 GLY A N 1
ATOM 2179 C CA . GLY A 1 288 ? -3.971 10.484 23.266 1 95.12 288 GLY A CA 1
ATOM 2180 C C . GLY A 1 288 ? -3.693 11.828 23.922 1 95.12 288 GLY A C 1
ATOM 2181 O O . GLY A 1 288 ? -4.609 12.477 24.438 1 95.12 288 GLY A O 1
ATOM 2182 N N . PHE A 1 289 ? -2.486 12.281 23.938 1 94.06 289 PHE A N 1
ATOM 2183 C CA . PHE A 1 289 ? -2.092 13.453 24.719 1 94.06 289 PHE A CA 1
ATOM 2184 C C . PHE A 1 289 ? -2.734 14.711 24.156 1 94.06 289 PHE A C 1
ATOM 2186 O O . PHE A 1 289 ? -2.811 15.734 24.844 1 94.06 289 PHE A O 1
ATOM 2193 N N . GLN A 1 290 ? -3.295 14.641 22.969 1 97.56 290 GLN A N 1
ATOM 2194 C CA . GLN A 1 290 ? -3.92 15.82 22.375 1 97.56 290 GLN A CA 1
ATOM 2195 C C . GLN A 1 290 ? -5.441 15.711 22.406 1 97.56 290 GLN A C 1
ATOM 2197 O O . GLN A 1 290 ? -6.145 16.641 22.016 1 97.56 290 GLN A O 1
ATOM 2202 N N . VAL A 1 291 ? -5.992 14.578 22.828 1 98.44 291 VAL A N 1
ATOM 2203 C CA . VAL A 1 291 ? -7.43 14.312 22.828 1 98.44 291 VAL A CA 1
ATOM 2204 C C . VAL A 1 291 ? -8.141 15.328 23.719 1 98.44 291 VAL A C 1
ATOM 2206 O O . VAL A 1 291 ? -9.211 15.828 23.359 1 98.44 291 VAL A O 1
ATOM 2209 N N . PRO A 1 292 ? -7.559 15.68 24.891 1 98.06 292 PRO A N 1
ATOM 2210 C CA . PRO A 1 292 ? -8.234 16.672 25.719 1 98.06 292 PRO A CA 1
ATOM 2211 C C . PRO A 1 292 ? -8.438 18.016 25.016 1 98.06 292 PRO A C 1
ATOM 2213 O O . PRO A 1 292 ? -9.43 18.703 25.25 1 98.06 292 PRO A O 1
ATOM 2216 N N . TYR A 1 293 ? -7.539 18.438 24.156 1 98.5 293 TYR A N 1
ATOM 2217 C CA . TYR A 1 293 ? -7.699 19.672 23.406 1 98.5 293 TYR A CA 1
ATOM 2218 C C . TYR A 1 293 ? -8.891 19.594 22.453 1 98.5 293 TYR A C 1
ATOM 2220 O O . TYR A 1 293 ? -9.695 20.516 22.375 1 98.5 293 TYR A O 1
ATOM 2228 N N . ALA A 1 294 ? -8.992 18.484 21.734 1 98.88 294 ALA A N 1
ATOM 2229 C CA . ALA A 1 294 ? -10.117 18.266 20.828 1 98.88 294 ALA A CA 1
ATOM 2230 C C . ALA A 1 294 ? -11.445 18.344 21.578 1 98.88 294 ALA A C 1
ATOM 2232 O O . ALA A 1 294 ? -12.398 18.953 21.109 1 98.88 294 ALA A O 1
ATOM 2233 N N . SER A 1 295 ? -11.469 17.672 22.703 1 98.81 295 SER A N 1
ATOM 2234 C CA . SER A 1 295 ? -12.68 17.641 23.531 1 98.81 295 SER A CA 1
ATOM 2235 C C . SER A 1 295 ? -13.094 19.047 23.953 1 98.81 295 SER A C 1
ATOM 2237 O O . SER A 1 295 ? -14.266 19.406 23.859 1 98.81 295 SER A O 1
ATOM 2239 N N . GLU A 1 296 ? -12.133 19.766 24.438 1 98.81 296 GLU A N 1
ATOM 2240 C CA . GLU A 1 296 ? -12.422 21.109 24.938 1 98.81 296 GLU A CA 1
ATOM 2241 C C . GLU A 1 296 ? -12.852 22.047 23.812 1 98.81 296 GLU A C 1
ATOM 2243 O O . GLU A 1 296 ? -13.789 22.828 23.984 1 98.81 296 GLU A O 1
ATOM 2248 N N . ILE A 1 297 ? -12.195 22.016 22.734 1 98.88 297 ILE A N 1
ATOM 2249 C CA . ILE A 1 297 ? -12.531 22.875 21.594 1 98.88 297 ILE A CA 1
ATOM 2250 C C . ILE A 1 297 ? -13.914 22.5 21.078 1 98.88 297 ILE A C 1
ATOM 2252 O O . ILE A 1 297 ? -14.719 23.391 20.734 1 98.88 297 ILE A O 1
ATOM 2256 N N . ARG A 1 298 ? -14.156 21.219 20.969 1 98.81 298 ARG A N 1
ATOM 2257 C CA . ARG A 1 298 ? -15.469 20.734 20.531 1 98.81 298 ARG A CA 1
ATOM 2258 C C . ARG A 1 298 ? -16.578 21.344 21.375 1 98.81 298 ARG A C 1
ATOM 2260 O O . ARG A 1 298 ? -17.578 21.844 20.828 1 98.81 298 ARG A O 1
ATOM 2267 N N . ARG A 1 299 ? -16.406 21.312 22.641 1 98.56 299 ARG A N 1
ATOM 2268 C CA . ARG A 1 299 ? -17.422 21.797 23.562 1 98.56 299 ARG A CA 1
ATOM 2269 C C . ARG A 1 299 ? -17.484 23.328 23.578 1 98.56 299 ARG A C 1
ATOM 2271 O O . ARG A 1 299 ? -18.562 23.906 23.406 1 98.56 299 ARG A O 1
ATOM 2278 N N . ALA A 1 300 ? -16.344 23.969 23.734 1 98.81 300 ALA A N 1
ATOM 2279 C CA . ALA A 1 300 ? -16.281 25.406 24 1 98.81 300 ALA A CA 1
ATOM 2280 C C . ALA A 1 300 ? -16.594 26.203 22.734 1 98.81 300 ALA A C 1
ATOM 2282 O O . ALA A 1 300 ? -17.141 27.297 22.812 1 98.81 300 ALA A O 1
ATOM 2283 N N . ALA A 1 301 ? -16.234 25.688 21.594 1 98.75 301 ALA A N 1
ATOM 2284 C CA . ALA A 1 301 ? -16.469 26.406 20.344 1 98.75 301 ALA A CA 1
ATOM 2285 C C . ALA A 1 301 ? -17.656 25.812 19.594 1 98.75 301 ALA A C 1
ATOM 2287 O O . ALA A 1 301 ? -18.047 26.312 18.547 1 98.75 301 ALA A O 1
ATOM 2288 N N . ASP A 1 302 ? -18.266 24.703 20.125 1 98.5 302 ASP A N 1
ATOM 2289 C CA . ASP A 1 302 ? -19.406 24.047 19.516 1 98.5 302 ASP A CA 1
ATOM 2290 C C . ASP A 1 302 ? -19.141 23.734 18.047 1 98.5 302 ASP A C 1
ATOM 2292 O O . ASP A 1 302 ? -19.906 24.141 17.172 1 98.5 302 ASP A O 1
ATOM 2296 N N . ILE A 1 303 ? -18.109 23.109 17.797 1 98.81 303 ILE A N 1
ATOM 2297 C CA . ILE A 1 303 ? -17.688 22.719 16.453 1 98.81 303 ILE A CA 1
ATOM 2298 C C . ILE A 1 303 ? -17.141 21.297 16.469 1 98.81 303 ILE A C 1
ATOM 2300 O O . ILE A 1 303 ? -16.562 20.859 17.469 1 98.81 303 ILE A O 1
ATOM 2304 N N . ALA A 1 304 ? -17.406 20.516 15.406 1 98.88 304 ALA A N 1
ATOM 2305 C CA . ALA A 1 304 ? -16.844 19.172 15.289 1 98.88 304 ALA A CA 1
ATOM 2306 C C . ALA A 1 304 ? -15.312 19.234 15.344 1 98.88 304 ALA A C 1
ATOM 2308 O O . ALA A 1 304 ? -14.703 20.203 14.914 1 98.88 304 ALA A O 1
ATOM 2309 N N . THR A 1 305 ? -14.719 18.172 15.898 1 98.94 305 THR A N 1
ATOM 2310 C CA . THR A 1 305 ? -13.266 18.156 16.016 1 98.94 305 THR A CA 1
ATOM 2311 C C . THR A 1 305 ? -12.695 16.828 15.547 1 98.94 305 THR A C 1
ATOM 2313 O O . THR A 1 305 ? -13.43 15.844 15.406 1 98.94 305 THR A O 1
ATOM 2316 N N . ILE A 1 306 ? -11.484 16.844 15.18 1 98.94 306 ILE A N 1
ATOM 2317 C CA . ILE A 1 306 ? -10.656 15.68 14.891 1 98.94 306 ILE A CA 1
ATOM 2318 C C . ILE A 1 306 ? -9.594 15.516 15.977 1 98.94 306 ILE A C 1
ATOM 2320 O O . ILE A 1 306 ? -8.844 16.453 16.266 1 98.94 306 ILE A O 1
ATOM 2324 N N . ALA A 1 307 ? -9.547 14.359 16.625 1 98.88 307 ALA A N 1
ATOM 2325 C CA . ALA A 1 307 ? -8.539 14.062 17.641 1 98.88 307 ALA A CA 1
ATOM 2326 C C . ALA A 1 307 ? -7.359 13.305 17.047 1 98.88 307 ALA A C 1
ATOM 2328 O O . ALA A 1 307 ? -7.547 12.406 16.219 1 98.88 307 ALA A O 1
ATOM 2329 N N . VAL A 1 308 ? -6.203 13.703 17.438 1 98.06 308 VAL A N 1
ATOM 2330 C CA . VAL A 1 308 ? -4.961 13.078 17 1 98.06 308 VAL A CA 1
ATOM 2331 C C . VAL A 1 308 ? -3.99 12.977 18.172 1 98.06 308 VAL A C 1
ATOM 2333 O O . VAL A 1 308 ? -4.254 13.516 19.25 1 98.06 308 VAL A O 1
ATOM 2336 N N . GLY A 1 309 ? -2.91 12.266 17.984 1 96.31 309 GLY A N 1
ATOM 2337 C CA . GLY A 1 309 ? -1.853 12.203 18.984 1 96.31 309 GLY A CA 1
ATOM 2338 C C . GLY A 1 309 ? -1.741 10.844 19.641 1 96.31 309 GLY A C 1
ATOM 2339 O O . GLY A 1 309 ? -2.453 10.562 20.609 1 96.31 309 GLY A O 1
ATOM 2340 N N . LEU A 1 310 ? -0.866 10.094 19.219 1 95.19 310 LEU A N 1
ATOM 2341 C CA . LEU A 1 310 ? -0.542 8.766 19.719 1 95.19 310 LEU A CA 1
ATOM 2342 C C . LEU A 1 310 ? -1.81 7.957 19.984 1 95.19 310 LEU A C 1
ATOM 2344 O O . LEU A 1 310 ? -1.991 7.414 21.078 1 95.19 310 LEU A O 1
ATOM 2348 N N . ILE A 1 311 ? -2.717 8.023 19.156 1 96.25 311 ILE A N 1
ATOM 2349 C CA . ILE A 1 311 ? -3.84 7.094 19.109 1 96.25 311 ILE A CA 1
ATOM 2350 C C . ILE A 1 311 ? -3.451 5.855 18.297 1 96.25 311 ILE A C 1
ATOM 2352 O O . ILE A 1 311 ? -3.373 5.906 17.062 1 96.25 311 ILE A O 1
ATOM 2356 N N . LEU A 1 312 ? -3.205 4.766 19.031 1 94.44 312 LEU A N 1
ATOM 2357 C CA . LEU A 1 312 ? -2.584 3.602 18.406 1 94.44 312 LEU A CA 1
ATOM 2358 C C . LEU A 1 312 ? -3.508 2.391 18.469 1 94.44 312 LEU A C 1
ATOM 2360 O O . LEU A 1 312 ? -3.564 1.596 17.531 1 94.44 312 LEU A O 1
ATOM 2364 N N . HIS A 1 313 ? -4.215 2.297 19.625 1 93.81 313 HIS A N 1
ATOM 2365 C CA . HIS A 1 313 ? -5.004 1.098 19.875 1 93.81 313 HIS A CA 1
ATOM 2366 C C . HIS A 1 313 ? -6.445 1.272 19.406 1 93.81 313 HIS A C 1
ATOM 2368 O O . HIS A 1 313 ? -7.035 2.338 19.594 1 93.81 313 HIS A O 1
ATOM 2374 N N . PRO A 1 314 ? -6.988 0.195 18.875 1 94.38 314 PRO A N 1
ATOM 2375 C CA . PRO A 1 314 ? -8.375 0.257 18.422 1 94.38 314 PRO A CA 1
ATOM 2376 C C . PRO A 1 314 ? -9.344 0.701 19.516 1 94.38 314 PRO A C 1
ATOM 2378 O O . PRO A 1 314 ? -10.172 1.587 19.281 1 94.38 314 PRO A O 1
ATOM 2381 N N . GLN A 1 315 ? -9.219 0.12 20.672 1 94.75 315 GLN A N 1
ATOM 2382 C CA . GLN A 1 315 ? -10.117 0.481 21.766 1 94.75 315 GLN A CA 1
ATOM 2383 C C . GLN A 1 315 ? -9.938 1.939 22.172 1 94.75 315 GLN A C 1
ATOM 2385 O O . GLN A 1 315 ? -10.906 2.629 22.5 1 94.75 315 GLN A O 1
ATOM 2390 N N . GLN A 1 316 ? -8.688 2.404 22.188 1 95.88 316 GLN A N 1
ATOM 2391 C CA . GLN A 1 316 ? -8.398 3.805 22.484 1 95.88 316 GLN A CA 1
ATOM 2392 C C . GLN A 1 316 ? -9.133 4.727 21.5 1 95.88 316 GLN A C 1
ATOM 2394 O O . GLN A 1 316 ? -9.758 5.703 21.922 1 95.88 316 GLN A O 1
ATOM 2399 N N . ALA A 1 317 ? -9.055 4.438 20.281 1 97.94 317 ALA A N 1
ATOM 2400 C CA . ALA A 1 317 ? -9.703 5.234 19.234 1 97.94 317 ALA A CA 1
ATOM 2401 C C . ALA A 1 317 ? -11.219 5.23 19.406 1 97.94 317 ALA A C 1
ATOM 2403 O O . ALA A 1 317 ? -11.859 6.277 19.312 1 97.94 317 ALA A O 1
ATOM 2404 N N . GLU A 1 318 ? -11.758 4.043 19.641 1 97.75 318 GLU A N 1
ATOM 2405 C CA . GLU A 1 318 ? -13.195 3.924 19.875 1 97.75 318 GLU A CA 1
ATOM 2406 C C . GLU A 1 318 ? -13.633 4.75 21.094 1 97.75 318 GLU A C 1
ATOM 2408 O O . GLU A 1 318 ? -14.648 5.441 21.047 1 97.75 318 GLU A O 1
ATOM 2413 N N . ASP A 1 319 ? -12.852 4.656 22.141 1 98.06 319 ASP A N 1
ATOM 2414 C CA . ASP A 1 319 ? -13.195 5.355 23.359 1 98.06 319 ASP A CA 1
ATOM 2415 C C . ASP A 1 319 ? -13.219 6.867 23.156 1 98.06 319 ASP A C 1
ATOM 2417 O O . ASP A 1 319 ? -14.039 7.574 23.75 1 98.06 319 ASP A O 1
ATOM 2421 N N . VAL A 1 320 ? -12.32 7.398 22.344 1 98.75 320 VAL A N 1
ATOM 2422 C CA . VAL A 1 320 ? -12.273 8.828 22.031 1 98.75 320 VAL A CA 1
ATOM 2423 C C . VAL A 1 320 ? -13.609 9.281 21.453 1 98.75 320 VAL A C 1
ATOM 2425 O O . VAL A 1 320 ? -14.148 10.32 21.844 1 98.75 320 VAL A O 1
ATOM 2428 N N . LEU A 1 321 ? -14.172 8.516 20.547 1 98.69 321 LEU A N 1
ATOM 2429 C CA . LEU A 1 321 ? -15.406 8.875 19.859 1 98.69 321 LEU A CA 1
ATOM 2430 C C . LEU A 1 321 ? -16.625 8.594 20.734 1 98.69 321 LEU A C 1
ATOM 2432 O O . LEU A 1 321 ? -17.516 9.438 20.875 1 98.69 321 LEU A O 1
ATOM 2436 N N . ALA A 1 322 ? -16.625 7.422 21.359 1 98 322 ALA A N 1
ATOM 2437 C CA . ALA A 1 322 ? -17.766 6.992 22.172 1 98 322 ALA A CA 1
ATOM 2438 C C . ALA A 1 322 ? -17.984 7.934 23.359 1 98 322 ALA A C 1
ATOM 2440 O O . ALA A 1 322 ? -19.109 8.164 23.781 1 98 322 ALA A O 1
ATOM 2441 N N . ASN A 1 323 ? -16.906 8.43 23.859 1 98.38 323 ASN A N 1
ATOM 2442 C CA . ASN A 1 323 ? -16.984 9.328 25 1 98.38 323 ASN A CA 1
ATOM 2443 C C . ASN A 1 323 ? -17.234 10.773 24.562 1 98.38 323 ASN A C 1
ATOM 2445 O O . ASN A 1 323 ? -17.266 11.68 25.391 1 98.38 323 ASN A O 1
ATOM 2449 N N . GLY A 1 324 ? -17.328 11.023 23.281 1 98.38 324 GLY A N 1
ATOM 2450 C CA . GLY A 1 324 ? -17.703 12.328 22.766 1 98.38 324 GLY A CA 1
ATOM 2451 C C . GLY A 1 324 ? -16.562 13.312 22.719 1 98.38 324 GLY A C 1
ATOM 2452 O O . GLY A 1 324 ? -16.766 14.523 22.688 1 98.38 324 GLY A O 1
ATOM 2453 N N . HIS A 1 325 ? -15.336 12.789 22.719 1 98.75 325 HIS A N 1
ATOM 2454 C CA . HIS A 1 325 ? -14.172 13.672 22.781 1 98.75 325 HIS A CA 1
ATOM 2455 C C . HIS A 1 325 ? -13.883 14.289 21.406 1 98.75 325 HIS A C 1
ATOM 2457 O O . HIS A 1 325 ? -13.234 15.328 21.312 1 98.75 325 HIS A O 1
ATOM 2463 N N . ALA A 1 326 ? -14.344 13.664 20.344 1 98.88 326 ALA A N 1
ATOM 2464 C CA . ALA A 1 326 ? -14.125 14.141 18.984 1 98.88 326 ALA A CA 1
ATOM 2465 C C . ALA A 1 326 ? -15.117 13.5 18.016 1 98.88 326 ALA A C 1
ATOM 2467 O O . ALA A 1 326 ? -15.867 12.594 18.391 1 98.88 326 ALA A O 1
ATOM 2468 N N . ASP A 1 327 ? -15.141 13.953 16.812 1 98.81 327 ASP A N 1
ATOM 2469 C CA . ASP A 1 327 ? -16.031 13.43 15.781 1 98.81 327 ASP A CA 1
ATOM 2470 C C . ASP A 1 327 ? -15.281 12.484 14.844 1 98.81 327 ASP A C 1
ATOM 2472 O O . ASP A 1 327 ? -15.875 11.578 14.266 1 98.81 327 ASP A O 1
ATOM 2476 N N . LEU A 1 328 ? -14.008 12.719 14.656 1 98.88 328 LEU A N 1
ATOM 2477 C CA . LEU A 1 328 ? -13.086 11.867 13.914 1 98.88 328 LEU A CA 1
ATOM 2478 C C . LEU A 1 328 ? -11.828 11.594 14.727 1 98.88 328 LEU A C 1
ATOM 2480 O O . LEU A 1 328 ? -11.445 12.406 15.578 1 98.88 328 LEU A O 1
ATOM 2484 N N . VAL A 1 329 ? -11.219 10.469 14.516 1 98.81 329 VAL A N 1
ATOM 2485 C CA . VAL A 1 329 ? -9.867 10.211 14.992 1 98.81 329 VAL A CA 1
ATOM 2486 C C . VAL A 1 329 ? -8.891 10.188 13.82 1 98.81 329 VAL A C 1
ATOM 2488 O O . VAL A 1 329 ? -9.203 9.641 12.758 1 98.81 329 VAL A O 1
ATOM 2491 N N . ALA A 1 330 ? -7.809 10.859 13.977 1 98.88 330 ALA A N 1
ATOM 2492 C CA . ALA A 1 330 ? -6.766 10.875 12.961 1 98.88 330 ALA A CA 1
ATOM 2493 C C . ALA A 1 330 ? -5.602 9.969 13.352 1 98.88 330 ALA A C 1
ATOM 2495 O O . ALA A 1 330 ? -5.129 10.008 14.484 1 98.88 330 ALA A O 1
ATOM 2496 N N . ILE A 1 331 ? -5.219 9.125 12.438 1 98.5 331 ILE A N 1
ATOM 2497 C CA . ILE A 1 331 ? -4.074 8.227 12.594 1 98.5 331 ILE A CA 1
ATOM 2498 C C . ILE A 1 331 ? -2.949 8.672 11.664 1 98.5 331 ILE A C 1
ATOM 2500 O O . ILE A 1 331 ? -3.154 8.82 10.453 1 98.5 331 ILE A O 1
ATOM 2504 N N . GLY A 1 332 ? -1.812 8.914 12.188 1 97.44 332 GLY A N 1
ATOM 2505 C CA . GLY A 1 332 ? -0.654 9.305 11.398 1 97.44 332 GLY A CA 1
ATOM 2506 C C . GLY A 1 332 ? 0.406 8.219 11.32 1 97.44 332 GLY A C 1
ATOM 2507 O O . GLY A 1 332 ? 0.243 7.238 10.594 1 97.44 332 GLY A O 1
ATOM 2508 N N . ARG A 1 333 ? 1.396 8.32 12.188 1 96.25 333 ARG A N 1
ATOM 2509 C CA . ARG A 1 333 ? 2.58 7.469 12.141 1 96.25 333 ARG A CA 1
ATOM 2510 C C . ARG A 1 333 ? 2.205 6 12.336 1 96.25 333 ARG A C 1
ATOM 2512 O O . ARG A 1 333 ? 2.854 5.113 11.781 1 96.25 333 ARG A O 1
ATOM 2519 N N . GLU A 1 334 ? 1.168 5.711 13.133 1 96.25 334 GLU A N 1
ATOM 2520 C CA . GLU A 1 334 ? 0.765 4.316 13.305 1 96.25 334 GLU A CA 1
ATOM 2521 C C . GLU A 1 334 ? 0.311 3.707 11.984 1 96.25 334 GLU A C 1
ATOM 2523 O O . GLU A 1 334 ? 0.476 2.506 11.758 1 96.25 334 GLU A O 1
ATOM 2528 N N . ALA A 1 335 ? -0.227 4.492 11.102 1 97.75 335 ALA A N 1
ATOM 2529 C CA . ALA A 1 335 ? -0.639 4.004 9.789 1 97.75 335 ALA A CA 1
ATOM 2530 C C . ALA A 1 335 ? 0.573 3.666 8.922 1 97.75 335 ALA A C 1
ATOM 2532 O O . ALA A 1 335 ? 0.49 2.818 8.031 1 97.75 335 ALA A O 1
ATOM 2533 N N . LEU A 1 336 ? 1.699 4.422 9.133 1 97.88 336 LEU A N 1
ATOM 2534 C CA . LEU A 1 336 ? 2.932 4.07 8.438 1 97.88 336 LEU A CA 1
ATOM 2535 C C . LEU A 1 336 ? 3.418 2.688 8.859 1 97.88 336 LEU A C 1
ATOM 2537 O O . LEU A 1 336 ? 3.943 1.93 8.047 1 97.88 336 LEU A O 1
ATOM 2541 N N . PHE A 1 337 ? 3.221 2.41 10.164 1 96.44 337 PHE A N 1
ATOM 2542 C CA . PHE A 1 337 ? 3.609 1.128 10.742 1 96.44 337 PHE A CA 1
ATOM 2543 C C . PHE A 1 337 ? 2.68 0.018 10.266 1 96.44 337 PHE A C 1
ATOM 2545 O O . PHE A 1 337 ? 3.133 -1.08 9.938 1 96.44 337 PHE A O 1
ATOM 2552 N N . ASP A 1 338 ? 1.417 0.285 10.258 1 96.94 338 ASP A N 1
ATOM 2553 C CA . ASP A 1 338 ? 0.365 -0.648 9.859 1 96.94 338 ASP A CA 1
ATOM 2554 C C . ASP A 1 338 ? -0.617 0.008 8.891 1 96.94 338 ASP A C 1
ATOM 2556 O O . ASP A 1 338 ? -1.636 0.559 9.312 1 96.94 338 ASP A O 1
ATOM 2560 N N . PRO A 1 339 ? -0.347 -0.159 7.562 1 98.19 339 PRO A N 1
ATOM 2561 C CA . PRO A 1 339 ? -1.216 0.507 6.59 1 98.19 339 PRO A CA 1
ATOM 2562 C C . PRO A 1 339 ? -2.648 -0.023 6.617 1 98.19 339 PRO A C 1
ATOM 2564 O O . PRO A 1 339 ? -3.557 0.612 6.074 1 98.19 339 PRO A O 1
ATOM 2567 N N . ASN A 1 340 ? -2.879 -1.217 7.203 1 97.81 340 ASN A N 1
ATOM 2568 C CA . ASN A 1 340 ? -4.211 -1.803 7.332 1 97.81 340 ASN A CA 1
ATOM 2569 C C . ASN A 1 340 ? -4.805 -1.549 8.711 1 97.81 340 ASN A C 1
ATOM 2571 O O . ASN A 1 340 ? -5.68 -2.291 9.164 1 97.81 340 ASN A O 1
ATOM 2575 N N . TRP A 1 341 ? -4.336 -0.528 9.438 1 97.19 341 TRP A N 1
ATOM 2576 C CA . TRP A 1 341 ? -4.73 -0.279 10.812 1 97.19 341 TRP A CA 1
ATOM 2577 C C . TRP A 1 341 ? -6.25 -0.229 10.945 1 97.19 341 TRP A C 1
ATOM 2579 O O . TRP A 1 341 ? -6.824 -0.857 11.836 1 97.19 341 TRP A O 1
ATOM 2589 N N . PRO A 1 342 ? -7.02 0.494 10.023 1 97.62 342 PRO A N 1
ATOM 2590 C CA . PRO A 1 342 ? -8.477 0.534 10.188 1 97.62 342 PRO A CA 1
ATOM 2591 C C . PRO A 1 342 ? -9.117 -0.851 10.109 1 97.62 342 PRO A C 1
ATOM 2593 O O . PRO A 1 342 ? -10.008 -1.168 10.906 1 97.62 342 PRO A O 1
ATOM 2596 N N . LEU A 1 343 ? -8.664 -1.646 9.172 1 96.44 343 LEU A N 1
ATOM 2597 C CA . LEU A 1 343 ? -9.203 -2.988 9.008 1 96.44 343 LEU A CA 1
ATOM 2598 C C . LEU A 1 343 ? -8.852 -3.865 10.211 1 96.44 343 LEU A C 1
ATOM 2600 O O . LEU A 1 343 ? -9.695 -4.629 10.695 1 96.44 343 LEU A O 1
ATOM 2604 N N . HIS A 1 344 ? -7.621 -3.768 10.68 1 95.19 344 HIS A N 1
ATOM 2605 C CA . HIS A 1 344 ? -7.191 -4.516 11.859 1 95.19 344 HIS A CA 1
ATOM 2606 C C . HIS A 1 344 ? -7.961 -4.082 13.102 1 95.19 344 HIS A C 1
ATOM 2608 O O . HIS A 1 344 ? -8.328 -4.914 13.93 1 95.19 344 HIS A O 1
ATOM 2614 N N . ALA A 1 345 ? -8.148 -2.793 13.195 1 94.56 345 ALA A N 1
ATOM 2615 C CA . ALA A 1 345 ? -8.93 -2.264 14.312 1 94.56 345 ALA A CA 1
ATOM 2616 C C . ALA A 1 345 ? -10.344 -2.832 14.312 1 94.56 345 ALA A C 1
ATOM 2618 O O . ALA A 1 345 ? -10.883 -3.168 15.375 1 94.56 345 ALA A O 1
ATOM 2619 N N . GLU A 1 346 ? -10.93 -2.891 13.156 1 93.5 346 GLU A N 1
ATOM 2620 C CA . GLU A 1 346 ? -12.266 -3.459 13.047 1 93.5 346 GLU A CA 1
ATOM 2621 C C . GLU A 1 346 ? -12.297 -4.902 13.539 1 93.5 346 GLU A C 1
ATOM 2623 O O . GLU A 1 346 ? -13.219 -5.301 14.25 1 93.5 346 GLU A O 1
ATOM 2628 N N . LEU A 1 347 ? -11.336 -5.68 13.133 1 90.25 347 LEU A N 1
ATOM 2629 C CA . LEU A 1 347 ? -11.234 -7.062 13.586 1 90.25 347 LEU A CA 1
ATOM 2630 C C . LEU A 1 347 ? -11.086 -7.137 15.102 1 90.25 347 LEU A C 1
ATOM 2632 O O . LEU A 1 347 ? -11.711 -7.977 15.75 1 90.25 347 LEU A O 1
ATOM 2636 N N . ALA A 1 348 ? -10.258 -6.301 15.625 1 89.25 348 ALA A N 1
ATOM 2637 C CA . ALA A 1 348 ? -9.953 -6.312 17.047 1 89.25 348 ALA A CA 1
ATOM 2638 C C . ALA A 1 348 ? -11.188 -5.965 17.891 1 89.25 348 ALA A C 1
ATOM 2640 O O . ALA A 1 348 ? -11.375 -6.504 18.969 1 89.25 348 ALA A O 1
ATOM 2641 N N . LEU A 1 349 ? -11.891 -5.039 17.531 1 89.06 349 LEU A N 1
ATOM 2642 C CA . LEU A 1 349 ? -13.031 -4.559 18.297 1 89.06 349 LEU A CA 1
ATOM 2643 C C . LEU A 1 349 ? -14.273 -5.402 18.031 1 89.06 349 LEU A C 1
ATOM 2645 O O . LEU A 1 349 ? -15.25 -5.34 18.781 1 89.06 349 LEU A O 1
ATOM 2649 N N . GLY A 1 350 ? -14.227 -6.457 17.578 1 69.25 350 GLY A N 1
ATOM 2650 C CA . GLY A 1 350 ? -15.281 -7.457 17.547 1 69.25 350 GLY A CA 1
ATOM 2651 C C . GLY A 1 350 ? -16.578 -6.941 16.969 1 69.25 350 GLY A C 1
ATOM 2652 O O . GLY A 1 350 ? -16.797 -5.727 16.906 1 69.25 350 GLY A O 1
ATOM 2653 N N . GLY A 1 351 ? -17.344 -7.215 16.047 1 54.72 351 GLY A N 1
ATOM 2654 C CA . GLY A 1 351 ? -18.719 -6.805 15.836 1 54.72 351 GLY A CA 1
ATOM 2655 C C . GLY A 1 351 ? -19.406 -7.59 14.742 1 54.72 351 GLY A C 1
ATOM 2656 O O . GLY A 1 351 ? -20.641 -7.523 14.594 1 54.72 351 GLY A O 1
ATOM 2657 N N . GLY A 1 352 ? -18.75 -7.992 13.656 1 49.03 352 GLY A N 1
ATOM 2658 C CA . GLY A 1 352 ? -19.828 -8.102 12.695 1 49.03 352 GLY A CA 1
ATOM 2659 C C . GLY A 1 352 ? -20.422 -9.492 12.625 1 49.03 352 GLY A C 1
ATOM 2660 O O . GLY A 1 352 ? -19.766 -10.477 12.945 1 49.03 352 GLY A O 1
ATOM 2661 N N . SER A 1 353 ? -21.656 -9.672 13.266 1 50.34 353 SER A N 1
ATOM 2662 C CA . SER A 1 353 ? -22.531 -10.82 13.062 1 50.34 353 SER A CA 1
ATOM 2663 C C . SER A 1 353 ? -22.375 -11.391 11.656 1 50.34 353 SER A C 1
ATOM 2665 O O . SER A 1 353 ? -22.922 -12.445 11.344 1 50.34 353 SER A O 1
ATOM 2667 N N . GLY A 1 354 ? -21.469 -10.758 10.773 1 59.97 354 GLY A N 1
ATOM 2668 C CA . GLY A 1 354 ? -21.406 -11.133 9.375 1 59.97 354 GLY A CA 1
ATOM 2669 C C . GLY A 1 354 ? -20.016 -11.555 8.93 1 59.97 354 GLY A C 1
ATOM 2670 O O . GLY A 1 354 ? -19.25 -12.102 9.719 1 59.97 354 GLY A O 1
ATOM 2671 N N . GLU A 1 355 ? -19.75 -11.508 7.723 1 76.62 355 GLU A N 1
ATOM 2672 C CA . GLU A 1 355 ? -18.469 -11.805 7.117 1 76.62 355 GLU A CA 1
ATOM 2673 C C . GLU A 1 355 ? -17.359 -10.961 7.734 1 76.62 355 GLU A C 1
ATOM 2675 O O . GLU A 1 355 ? -17.422 -9.727 7.699 1 76.62 355 GLU A O 1
ATOM 2680 N N . VAL A 1 356 ? -16.438 -11.562 8.438 1 81.38 356 VAL A N 1
ATOM 2681 C CA . VAL A 1 356 ? -15.344 -10.984 9.203 1 81.38 356 VAL A CA 1
ATOM 2682 C C . VAL A 1 356 ? -14.547 -10.023 8.32 1 81.38 356 VAL A C 1
ATOM 2684 O O . VAL A 1 356 ? -14.094 -8.977 8.789 1 81.38 356 VAL A O 1
ATOM 2687 N N . PHE A 1 357 ? -14.492 -10.312 7.035 1 92.19 357 PHE A N 1
ATOM 2688 C CA . PHE A 1 357 ? -13.625 -9.547 6.148 1 92.19 357 PHE A CA 1
ATOM 2689 C C . PHE A 1 357 ? -14.445 -8.781 5.113 1 92.19 357 PHE A C 1
ATOM 2691 O O . PHE A 1 357 ? -13.953 -8.492 4.016 1 92.19 357 PHE A O 1
ATOM 2698 N N . ALA A 1 358 ? -15.656 -8.453 5.43 1 90.69 358 ALA A N 1
ATOM 2699 C CA . ALA A 1 358 ? -16.578 -7.805 4.496 1 90.69 358 ALA A CA 1
ATOM 2700 C C . ALA A 1 358 ? -16.094 -6.406 4.129 1 90.69 358 ALA A C 1
ATOM 2702 O O . ALA A 1 358 ? -16.344 -5.93 3.018 1 90.69 358 ALA A O 1
ATOM 2703 N N . SER A 1 359 ? -15.383 -5.754 5.066 1 93.31 359 SER A N 1
ATOM 2704 C CA . SER A 1 359 ? -14.938 -4.383 4.836 1 93.31 359 SER A CA 1
ATOM 2705 C C . SER A 1 359 ? -13.609 -4.355 4.074 1 93.31 359 SER A C 1
ATOM 2707 O O . SER A 1 359 ? -13.133 -3.285 3.695 1 93.31 359 SER A O 1
ATOM 2709 N N . TRP A 1 360 ? -13.023 -5.488 3.869 1 96.31 360 TRP A N 1
ATOM 2710 C CA . TRP A 1 360 ? -11.773 -5.574 3.117 1 96.31 360 TRP A CA 1
ATOM 2711 C C . TRP A 1 360 ? -12.039 -5.5 1.616 1 96.31 360 TRP A C 1
ATOM 2713 O O . TRP A 1 360 ? -13.141 -5.816 1.156 1 96.31 360 TRP A O 1
ATOM 2723 N N . PRO A 1 361 ? -11.039 -4.965 0.807 1 97.75 361 PRO A N 1
ATOM 2724 C CA . PRO A 1 361 ? -11.219 -5.109 -0.64 1 97.75 361 PRO A CA 1
ATOM 2725 C C . PRO A 1 361 ? -11.633 -6.52 -1.044 1 97.75 361 PRO A C 1
ATOM 2727 O O . PRO A 1 361 ? -11.117 -7.5 -0.497 1 97.75 361 PRO A O 1
ATOM 2730 N N . LYS A 1 362 ? -12.547 -6.625 -1.946 1 97 362 LYS A N 1
ATOM 2731 C CA . LYS A 1 362 ? -13.07 -7.934 -2.332 1 97 362 LYS A CA 1
ATOM 2732 C C . LYS A 1 362 ? -11.953 -8.844 -2.826 1 97 362 LYS A C 1
ATOM 2734 O O . LYS A 1 362 ? -12.008 -10.062 -2.635 1 97 362 LYS A O 1
ATOM 2739 N N . GLN A 1 363 ? -10.891 -8.25 -3.424 1 97.56 363 GLN A N 1
ATOM 2740 C CA . GLN A 1 363 ? -9.742 -8.992 -3.924 1 97.56 363 GLN A CA 1
ATOM 2741 C C . GLN A 1 363 ? -8.992 -9.68 -2.787 1 97.56 363 GLN A C 1
ATOM 2743 O O . GLN A 1 363 ? -8.234 -10.625 -3.018 1 97.56 363 GLN A O 1
ATOM 2748 N N . TYR A 1 364 ? -9.156 -9.156 -1.516 1 97.25 364 TYR A N 1
ATOM 2749 C CA . TYR A 1 364 ? -8.484 -9.688 -0.333 1 97.25 364 TYR A CA 1
ATOM 2750 C C . TYR A 1 364 ? -9.453 -10.477 0.535 1 97.25 364 TYR A C 1
ATOM 2752 O O . TYR A 1 364 ? -9.188 -11.625 0.891 1 97.25 364 TYR A O 1
ATOM 2760 N N . GLY A 1 365 ? -10.594 -9.828 0.786 1 94.94 365 GLY A N 1
ATOM 2761 C CA . GLY A 1 365 ? -11.555 -10.312 1.766 1 94.94 365 GLY A CA 1
ATOM 2762 C C . GLY A 1 365 ? -12.094 -11.695 1.442 1 94.94 365 GLY A C 1
ATOM 2763 O O . GLY A 1 365 ? -12.289 -12.516 2.34 1 94.94 365 GLY A O 1
ATOM 2764 N N . TRP A 1 366 ? -12.305 -11.953 0.177 1 94 366 TRP A N 1
ATOM 2765 C CA . TRP A 1 366 ? -12.836 -13.25 -0.238 1 94 366 TRP A CA 1
ATOM 2766 C C . TRP A 1 366 ? -11.922 -14.383 0.2 1 94 366 TRP A C 1
ATOM 2768 O O . TRP A 1 366 ? -12.375 -15.383 0.753 1 94 366 TRP A O 1
ATOM 2778 N N . TRP A 1 367 ? -10.664 -14.203 0.006 1 93.56 367 TRP A N 1
ATOM 2779 C CA . TRP A 1 367 ? -9.68 -15.227 0.315 1 93.56 367 TRP A CA 1
ATOM 2780 C C . TRP A 1 367 ? -9.438 -15.32 1.818 1 93.56 367 TRP A C 1
ATOM 2782 O O . TRP A 1 367 ? -9.328 -16.422 2.371 1 93.56 367 TRP A O 1
ATOM 2792 N N . LEU A 1 368 ? -9.367 -14.195 2.457 1 93.62 368 LEU A N 1
ATOM 2793 C CA . LEU A 1 368 ? -9.109 -14.172 3.895 1 93.62 368 LEU A CA 1
ATOM 2794 C C . LEU A 1 368 ? -10.273 -14.789 4.664 1 93.62 368 LEU A C 1
ATOM 2796 O O . LEU A 1 368 ? -10.062 -15.508 5.645 1 93.62 368 LEU A O 1
ATOM 2800 N N . GLU A 1 369 ? -11.492 -14.516 4.188 1 92.19 369 GLU A N 1
ATOM 2801 C CA . GLU A 1 369 ? -12.688 -15.07 4.82 1 92.19 369 GLU A CA 1
ATOM 2802 C C . GLU A 1 369 ? -12.664 -16.594 4.789 1 92.19 369 GLU A C 1
ATOM 2804 O O . GLU A 1 369 ? -13.055 -17.25 5.762 1 92.19 369 GLU A O 1
ATOM 2809 N N . ARG A 1 370 ? -12.188 -17.141 3.768 1 89.75 370 ARG A N 1
ATOM 2810 C CA . ARG A 1 370 ? -12.219 -18.578 3.555 1 89.75 370 ARG A CA 1
ATOM 2811 C C . ARG A 1 370 ? -11.062 -19.266 4.266 1 89.75 370 ARG A C 1
ATOM 2813 O O . ARG A 1 370 ? -11.141 -20.453 4.602 1 89.75 370 ARG A O 1
ATOM 2820 N N . ARG A 1 371 ? -10.07 -18.547 4.5 1 88.44 371 ARG A N 1
ATOM 2821 C CA . ARG A 1 371 ? -8.898 -19.078 5.195 1 88.44 371 ARG A CA 1
ATOM 2822 C C . ARG A 1 371 ? -9.117 -19.078 6.703 1 88.44 371 ARG A C 1
ATOM 2824 O O . ARG A 1 371 ? -8.578 -19.938 7.41 1 88.44 371 ARG A O 1
ATOM 2831 N N . GLU A 1 372 ? -9.922 -18.172 7.188 1 87.12 372 GLU A N 1
ATOM 2832 C CA . GLU A 1 372 ? -9.984 -17.828 8.602 1 87.12 372 GLU A CA 1
ATOM 2833 C C . GLU A 1 372 ? -10.492 -19 9.438 1 87.12 372 GLU A C 1
ATOM 2835 O O . GLU A 1 372 ? -9.914 -19.328 10.477 1 87.12 372 GLU A O 1
ATOM 2840 N N . PRO A 1 373 ? -11.555 -19.766 8.961 1 83.94 373 PRO A N 1
ATOM 2841 C CA . PRO A 1 373 ? -12.023 -20.891 9.773 1 83.94 373 PRO A CA 1
ATOM 2842 C C . PRO A 1 373 ? -10.953 -21.953 9.969 1 83.94 373 PRO A C 1
ATOM 2844 O O . PRO A 1 373 ? -10.836 -22.531 11.047 1 83.94 373 PRO A O 1
ATOM 2847 N N . GLY A 1 374 ? -10.148 -22.219 8.969 1 85.06 374 GLY A N 1
ATOM 2848 C CA . GLY A 1 374 ? -9.07 -23.188 9.078 1 85.06 374 GLY A CA 1
ATOM 2849 C C . GLY A 1 374 ? -7.957 -22.734 10 1 85.06 374 GLY A C 1
ATOM 2850 O O . GLY A 1 374 ? -7.402 -23.547 10.758 1 85.06 374 GLY A O 1
ATOM 2851 N N . LEU A 1 375 ? -7.668 -21.484 9.992 1 87.5 375 LEU A N 1
ATOM 2852 C CA . LEU A 1 375 ? -6.602 -20.922 10.812 1 87.5 375 LEU A CA 1
ATOM 2853 C C . LEU A 1 375 ? -6.957 -21 12.297 1 87.5 375 LEU A C 1
ATOM 2855 O O . LEU A 1 375 ? -6.098 -21.281 13.133 1 87.5 375 LEU A O 1
ATOM 2859 N N . ARG A 1 376 ? -8.156 -20.766 12.586 1 83 376 ARG A N 1
ATOM 2860 C CA . ARG A 1 376 ? -8.625 -20.734 13.969 1 83 376 ARG A CA 1
ATOM 2861 C C . ARG A 1 376 ? -8.516 -22.109 14.609 1 83 376 ARG A C 1
ATOM 2863 O O . ARG A 1 376 ? -8.5 -22.234 15.836 1 83 376 ARG A O 1
ATOM 2870 N N . LYS A 1 377 ? -8.422 -23.125 13.773 1 85.12 377 LYS A N 1
ATOM 2871 C CA . LYS A 1 377 ? -8.375 -24.484 14.273 1 85.12 377 LYS A CA 1
ATOM 2872 C C . LYS A 1 377 ? -6.934 -24.938 14.508 1 85.12 377 LYS A C 1
ATOM 2874 O O . LYS A 1 377 ? -6.695 -26 15.086 1 85.12 377 LYS A O 1
ATOM 2879 N N . LEU A 1 378 ? -6.035 -24.109 14.07 1 88.62 378 LEU A N 1
ATOM 2880 C CA . LEU A 1 378 ? -4.633 -24.484 14.195 1 88.62 378 LEU A CA 1
ATOM 2881 C C . LEU A 1 378 ? -4.055 -24.016 15.523 1 88.62 378 LEU A C 1
ATOM 2883 O O . LEU A 1 378 ? -4.387 -22.922 16 1 88.62 378 LEU A O 1
ATOM 2887 N N . ASP A 1 379 ? -3.227 -24.906 16.047 1 82.44 379 ASP A N 1
ATOM 2888 C CA . ASP A 1 379 ? -2.496 -24.531 17.266 1 82.44 379 ASP A CA 1
ATOM 2889 C C . ASP A 1 379 ? -1.239 -23.734 16.922 1 82.44 379 ASP A C 1
ATOM 2891 O O . ASP A 1 379 ? -0.58 -24 15.906 1 82.44 379 ASP A O 1
ATOM 2895 N N . GLY A 1 380 ? -1.013 -22.734 17.609 1 78.56 380 GLY A N 1
ATOM 2896 C CA . GLY A 1 380 ? 0.173 -21.922 17.375 1 78.56 380 GLY A CA 1
ATOM 2897 C C . GLY A 1 380 ? 0.129 -20.578 18.094 1 78.56 380 GLY A C 1
ATOM 2898 O O . GLY A 1 380 ? -0.779 -20.328 18.891 1 78.56 380 GLY A O 1
ATOM 2899 N N . PRO A 1 381 ? 1.141 -19.859 17.859 1 78.25 381 PRO A N 1
ATOM 2900 C CA . PRO A 1 381 ? 1.141 -18.531 18.484 1 78.25 381 PRO A CA 1
ATOM 2901 C C . PRO A 1 381 ? -0.033 -17.656 18.031 1 78.25 381 PRO A C 1
ATOM 2903 O O . PRO A 1 381 ? -0.555 -17.859 16.922 1 78.25 381 PRO A O 1
ATOM 2906 N N . ALA A 1 382 ? -0.359 -16.797 18.859 1 75.19 382 ALA A N 1
ATOM 2907 C CA . ALA A 1 382 ? -1.463 -15.898 18.547 1 75.19 382 ALA A CA 1
ATOM 2908 C C . ALA A 1 382 ? -1.154 -15.055 17.312 1 75.19 382 ALA A C 1
ATOM 2910 O O . ALA A 1 382 ? -0.024 -14.594 17.125 1 75.19 382 ALA A O 1
ATOM 2911 N N . LEU A 1 383 ? -2.137 -15.016 16.422 1 77.69 383 LEU A N 1
ATOM 2912 C CA . LEU A 1 383 ? -2.031 -14.141 15.266 1 77.69 383 LEU A CA 1
ATOM 2913 C C . LEU A 1 383 ? -2.463 -12.719 15.617 1 77.69 383 LEU A C 1
ATOM 2915 O O . LEU A 1 383 ? -3.459 -12.523 16.312 1 77.69 383 LEU A O 1
ATOM 2919 N N . PRO A 1 384 ? -1.665 -11.758 15.172 1 74.12 384 PRO A N 1
ATOM 2920 C CA . PRO A 1 384 ? -2.027 -10.375 15.492 1 74.12 384 PRO A CA 1
ATOM 2921 C C . PRO A 1 384 ? -3.428 -10.008 15.008 1 74.12 384 PRO A C 1
ATOM 2923 O O . PRO A 1 384 ? -3.844 -10.43 13.922 1 74.12 384 PRO A O 1
ATOM 2926 N N . PHE A 1 385 ? -4.148 -9.281 15.883 1 72.06 385 PHE A N 1
ATOM 2927 C CA . PHE A 1 385 ? -5.422 -8.625 15.602 1 72.06 385 PHE A CA 1
ATOM 2928 C C . PHE A 1 385 ? -6.555 -9.648 15.547 1 72.06 385 PHE A C 1
ATOM 2930 O O . PHE A 1 385 ? -7.688 -9.305 15.195 1 72.06 385 PHE A O 1
ATOM 2937 N N . ARG A 1 386 ? -6.145 -10.984 15.727 1 66.62 386 ARG A N 1
ATOM 2938 C CA . ARG A 1 386 ? -7.18 -12.008 15.719 1 66.62 386 ARG A CA 1
ATOM 2939 C C . ARG A 1 386 ? -7.527 -12.438 17.141 1 66.62 386 ARG A C 1
ATOM 2941 O O . ARG A 1 386 ? -6.648 -12.547 18 1 66.62 386 ARG A O 1
ATOM 2948 N N . SER A 1 387 ? -8.727 -12.031 17.625 1 54.69 387 SER A N 1
ATOM 2949 C CA . SER A 1 387 ? -9.125 -12.406 18.969 1 54.69 387 SER A CA 1
ATOM 2950 C C . SER A 1 387 ? -8.961 -13.906 19.203 1 54.69 387 SER A C 1
ATOM 2952 O O . SER A 1 387 ? -9.164 -14.703 18.281 1 54.69 387 SER A O 1
ATOM 2954 N N . ALA A 1 388 ? -8.25 -14.273 20.297 1 45.06 388 ALA A N 1
ATOM 2955 C CA . ALA A 1 388 ? -8.172 -15.648 20.781 1 45.06 388 ALA A CA 1
ATOM 2956 C C . ALA A 1 388 ? -9.562 -16.266 20.891 1 45.06 388 ALA A C 1
ATOM 2958 O O . ALA A 1 388 ? -10.516 -15.602 21.297 1 45.06 388 ALA A O 1
ATOM 2959 N N . MET B 1 1 ? 23.547 -10.867 18.391 1 49.06 1 MET B N 1
ATOM 2960 C CA . MET B 1 1 ? 22.969 -12.031 17.719 1 49.06 1 MET B CA 1
ATOM 2961 C C . MET B 1 1 ? 22.953 -11.852 16.219 1 49.06 1 MET B C 1
ATOM 2963 O O . MET B 1 1 ? 22.875 -10.719 15.719 1 49.06 1 MET B O 1
ATOM 2967 N N . SER B 1 2 ? 23.438 -12.82 15.406 1 68.94 2 SER B N 1
ATOM 2968 C CA . SER B 1 2 ? 23.531 -12.75 13.953 1 68.94 2 SER B CA 1
ATOM 2969 C C . SER B 1 2 ? 22.172 -12.5 13.312 1 68.94 2 SER B C 1
ATOM 2971 O O . SER B 1 2 ? 21.141 -12.859 13.883 1 68.94 2 SER B O 1
ATOM 2973 N N . GLN B 1 3 ? 22.031 -11.656 12.32 1 85.31 3 GLN B N 1
ATOM 2974 C CA . GLN B 1 3 ? 20.812 -11.359 11.578 1 85.31 3 GLN B CA 1
ATOM 2975 C C . GLN B 1 3 ? 20.141 -12.633 11.086 1 85.31 3 GLN B C 1
ATOM 2977 O O . GLN B 1 3 ? 20.781 -13.492 10.484 1 85.31 3 GLN B O 1
ATOM 2982 N N . PRO B 1 4 ? 18.906 -12.852 11.484 1 93.12 4 PRO B N 1
ATOM 2983 C CA . PRO B 1 4 ? 18.188 -14.016 10.969 1 93.12 4 PRO B CA 1
ATOM 2984 C C . PRO B 1 4 ? 18.375 -14.203 9.469 1 93.12 4 PRO B C 1
ATOM 2986 O O . PRO B 1 4 ? 18.484 -13.227 8.727 1 93.12 4 PRO B O 1
ATOM 2989 N N . LEU B 1 5 ? 18.406 -15.461 9 1 96.38 5 LEU B N 1
ATOM 2990 C CA . LEU B 1 5 ? 18.609 -15.805 7.594 1 96.38 5 LEU B CA 1
ATOM 2991 C C . LEU B 1 5 ? 17.516 -15.18 6.727 1 96.38 5 LEU B C 1
ATOM 2993 O O . LEU B 1 5 ? 17.766 -14.797 5.578 1 96.38 5 LEU B O 1
ATOM 2997 N N . LEU B 1 6 ? 16.375 -15.047 7.277 1 97.38 6 LEU B N 1
ATOM 2998 C CA . LEU B 1 6 ? 15.195 -14.523 6.602 1 97.38 6 LEU B CA 1
ATOM 2999 C C . LEU B 1 6 ? 15.477 -13.141 6.016 1 97.38 6 LEU B C 1
ATOM 3001 O O . LEU B 1 6 ? 14.93 -12.789 4.965 1 97.38 6 LEU B O 1
ATOM 3005 N N . PHE B 1 7 ? 16.391 -12.398 6.672 1 96 7 PHE B N 1
ATOM 3006 C CA . PHE B 1 7 ? 16.594 -11.008 6.285 1 96 7 PHE B CA 1
ATOM 3007 C C . PHE B 1 7 ? 17.969 -10.812 5.664 1 96 7 PHE B C 1
ATOM 3009 O O . PHE B 1 7 ? 18.391 -9.68 5.414 1 96 7 PHE B O 1
ATOM 3016 N N . GLN B 1 8 ? 18.719 -11.867 5.48 1 96.69 8 GLN B N 1
ATOM 3017 C CA . GLN B 1 8 ? 20 -11.797 4.77 1 96.69 8 GLN B CA 1
ATOM 3018 C C . GLN B 1 8 ? 19.781 -11.805 3.26 1 96.69 8 GLN B C 1
ATOM 3020 O O . GLN B 1 8 ? 18.906 -12.508 2.754 1 96.69 8 GLN B O 1
ATOM 3025 N N . PRO B 1 9 ? 20.578 -11 2.59 1 97.44 9 PRO B N 1
ATOM 3026 C CA . PRO B 1 9 ? 20.453 -11.008 1.13 1 97.44 9 PRO B CA 1
ATOM 3027 C C . PRO B 1 9 ? 20.766 -12.375 0.525 1 97.44 9 PRO B C 1
ATOM 3029 O O . PRO B 1 9 ? 21.453 -13.188 1.147 1 97.44 9 PRO B O 1
ATOM 3032 N N . ILE B 1 10 ? 20.25 -12.633 -0.582 1 98.38 10 ILE B N 1
ATOM 3033 C CA . ILE B 1 10 ? 20.516 -13.844 -1.347 1 98.38 10 ILE B CA 1
ATOM 3034 C C . ILE B 1 10 ? 20.688 -13.5 -2.824 1 98.38 10 ILE B C 1
ATOM 3036 O O . ILE B 1 10 ? 19.969 -12.633 -3.35 1 98.38 10 ILE B O 1
ATOM 3040 N N . THR B 1 11 ? 21.594 -14.062 -3.441 1 98.44 11 THR B N 1
ATOM 3041 C CA . THR B 1 11 ? 21.766 -13.922 -4.883 1 98.44 11 THR B CA 1
ATOM 3042 C C . THR B 1 11 ? 21.219 -15.141 -5.621 1 98.44 11 THR B C 1
ATOM 3044 O O . THR B 1 11 ? 21.609 -16.266 -5.324 1 98.44 11 THR B O 1
ATOM 3047 N N . LEU B 1 12 ? 20.312 -14.953 -6.449 1 96.88 12 LEU B N 1
ATOM 3048 C CA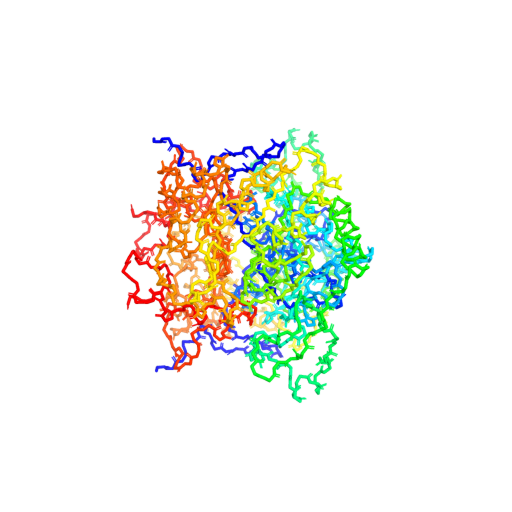 . LEU B 1 12 ? 19.688 -15.961 -7.312 1 96.88 12 LEU B CA 1
ATOM 3049 C C . LEU B 1 12 ? 20.125 -15.766 -8.758 1 96.88 12 LEU B C 1
ATOM 3051 O O . LEU B 1 12 ? 19.672 -14.836 -9.43 1 96.88 12 LEU B O 1
ATOM 3055 N N . ALA B 1 13 ? 20.906 -16.734 -9.219 1 96.25 13 ALA B N 1
ATOM 3056 C CA . ALA B 1 13 ? 21.578 -16.5 -10.492 1 96.25 13 ALA B CA 1
ATOM 3057 C C . ALA B 1 13 ? 22.375 -15.195 -10.469 1 96.25 13 ALA B C 1
ATOM 3059 O O . ALA B 1 13 ? 23.266 -15.023 -9.633 1 96.25 13 ALA B O 1
ATOM 3060 N N . GLY B 1 14 ? 21.969 -14.188 -11.141 1 97.81 14 GLY B N 1
ATOM 3061 C CA . GLY B 1 14 ? 22.688 -12.93 -11.18 1 97.81 14 GLY B CA 1
ATOM 3062 C C . GLY B 1 14 ? 21.938 -11.789 -10.508 1 97.81 14 GLY B C 1
ATOM 3063 O O . GLY B 1 14 ? 22.406 -10.648 -10.523 1 97.81 14 GLY B O 1
ATOM 3064 N N . VAL B 1 15 ? 20.875 -12.109 -9.883 1 98.62 15 VAL B N 1
ATOM 3065 C CA . VAL B 1 15 ? 20.047 -11.07 -9.289 1 98.62 15 VAL B CA 1
ATOM 3066 C C . VAL B 1 15 ? 20.078 -11.195 -7.77 1 98.62 15 VAL B C 1
ATOM 3068 O O . VAL B 1 15 ? 19.875 -12.281 -7.223 1 98.62 15 VAL B O 1
ATOM 3071 N N . SER B 1 16 ? 20.328 -10.07 -7.062 1 98.62 16 SER B N 1
ATOM 3072 C CA . SER B 1 16 ? 20.375 -10.062 -5.605 1 98.62 16 SER B CA 1
ATOM 3073 C C . SER B 1 16 ? 19.078 -9.531 -5.004 1 98.62 16 SER B C 1
ATOM 3075 O O . SER B 1 16 ? 18.516 -8.555 -5.496 1 98.62 16 SER B O 1
ATOM 3077 N N . SER B 1 17 ? 18.625 -10.227 -4.031 1 98.69 17 SER B N 1
ATOM 3078 C CA . SER B 1 17 ? 17.453 -9.82 -3.258 1 98.69 17 SER B CA 1
ATOM 3079 C C . SER B 1 17 ? 17.859 -9.383 -1.851 1 98.69 17 SER B C 1
ATOM 3081 O O . SER B 1 17 ? 18.734 -9.984 -1.227 1 98.69 17 SER B O 1
ATOM 3083 N N . ARG B 1 18 ? 17.234 -8.336 -1.296 1 97.94 18 ARG B N 1
ATOM 3084 C CA . ARG B 1 18 ? 17.609 -7.754 -0.008 1 97.94 18 ARG B CA 1
ATOM 3085 C C . ARG B 1 18 ? 17.297 -8.711 1.134 1 97.94 18 ARG B C 1
ATOM 3087 O O . ARG B 1 18 ? 17.844 -8.578 2.232 1 97.94 18 ARG B O 1
ATOM 3094 N N . ASN B 1 19 ? 16.438 -9.617 0.917 1 98.31 19 ASN B N 1
ATOM 3095 C CA . ASN B 1 19 ? 16.094 -10.664 1.874 1 98.31 19 ASN B CA 1
ATOM 3096 C C . ASN B 1 19 ? 15.508 -11.883 1.18 1 98.31 19 ASN B C 1
ATOM 3098 O O . ASN B 1 19 ? 15.555 -11.992 -0.047 1 98.31 19 ASN B O 1
ATOM 3102 N N . ARG B 1 20 ? 14.992 -12.828 1.894 1 98.81 20 ARG B N 1
ATOM 3103 C CA . ARG B 1 20 ? 14.625 -14.133 1.34 1 98.81 20 ARG B CA 1
ATOM 3104 C C . ARG B 1 20 ? 13.109 -14.328 1.371 1 98.81 20 ARG B C 1
ATOM 3106 O O . ARG B 1 20 ? 12.633 -15.461 1.479 1 98.81 20 ARG B O 1
ATOM 3113 N N . ILE B 1 21 ? 12.383 -13.211 1.325 1 98.88 21 ILE B N 1
ATOM 3114 C CA . ILE B 1 21 ? 10.93 -13.211 1.358 1 98.88 21 ILE B CA 1
ATOM 3115 C C . ILE B 1 21 ? 10.383 -12.867 -0.025 1 98.88 21 ILE B C 1
ATOM 3117 O O . ILE B 1 21 ? 10.664 -11.805 -0.567 1 98.88 21 ILE B O 1
ATOM 3121 N N . LEU B 1 22 ? 9.625 -13.758 -0.604 1 98.94 22 LEU B N 1
ATOM 3122 C CA . LEU B 1 22 ? 8.898 -13.539 -1.854 1 98.94 22 LEU B CA 1
ATOM 3123 C C . LEU B 1 22 ? 7.41 -13.352 -1.595 1 98.94 22 LEU B C 1
ATOM 3125 O O . LEU B 1 22 ? 6.789 -14.148 -0.893 1 98.94 22 LEU B O 1
ATOM 3129 N N . ILE B 1 23 ? 6.891 -12.227 -2.062 1 98.94 23 ILE B N 1
ATOM 3130 C CA . ILE B 1 23 ? 5.434 -12.141 -2.105 1 98.94 23 ILE B CA 1
ATOM 3131 C C . ILE B 1 23 ? 4.906 -12.906 -3.316 1 98.94 23 ILE B C 1
ATOM 3133 O O . ILE B 1 23 ? 5.25 -12.586 -4.457 1 98.94 23 ILE B O 1
ATOM 3137 N N . SER B 1 24 ? 4.066 -13.875 -3.025 1 98.81 24 SER B N 1
ATOM 3138 C CA . SER B 1 24 ? 3.547 -14.766 -4.059 1 98.81 24 SER B CA 1
ATOM 3139 C C . SER B 1 24 ? 2.67 -14.008 -5.051 1 98.81 24 SER B C 1
ATOM 3141 O O . SER B 1 24 ? 2.113 -12.961 -4.723 1 98.81 24 SER B O 1
ATOM 3143 N N . PRO B 1 25 ? 2.652 -14.484 -6.34 1 98.5 25 PRO B N 1
ATOM 3144 C CA . PRO B 1 25 ? 1.634 -13.945 -7.242 1 98.5 25 PRO B CA 1
ATOM 3145 C C . PRO B 1 25 ? 0.211 -14.219 -6.762 1 98.5 25 PRO B C 1
ATOM 3147 O O . PRO B 1 25 ? -0.116 -15.352 -6.406 1 98.5 25 PRO B O 1
ATOM 3150 N N . MET B 1 26 ? -0.591 -13.273 -6.656 1 98.25 26 MET B N 1
ATOM 3151 C CA . MET B 1 26 ? -1.981 -13.375 -6.223 1 98.25 26 MET B CA 1
ATOM 3152 C C . MET B 1 26 ? -2.906 -12.641 -7.191 1 98.25 26 MET B C 1
ATOM 3154 O O . MET B 1 26 ? -2.879 -11.406 -7.27 1 98.25 26 MET B O 1
ATOM 3158 N N . CYS B 1 27 ? -3.652 -13.406 -7.871 1 98.12 27 CYS B N 1
ATOM 3159 C CA . CYS B 1 27 ? -4.562 -12.797 -8.836 1 98.12 27 CYS B CA 1
ATOM 3160 C C . CYS B 1 27 ? -5.516 -11.828 -8.148 1 98.12 27 CYS B C 1
ATOM 3162 O O . CYS B 1 27 ? -6.129 -12.164 -7.133 1 98.12 27 CYS B O 1
ATOM 3164 N N . GLN B 1 28 ? -5.609 -10.688 -8.734 1 98.44 28 GLN B N 1
ATOM 3165 C CA . GLN B 1 28 ? -6.461 -9.641 -8.18 1 98.44 28 GLN B CA 1
ATOM 3166 C C . GLN B 1 28 ? -7.734 -9.477 -9.008 1 98.44 28 GLN B C 1
ATOM 3168 O O . GLN B 1 28 ? -8.688 -8.82 -8.562 1 98.44 28 GLN B O 1
ATOM 3173 N N . TYR B 1 29 ? -7.723 -9.953 -10.219 1 98.44 29 TYR B N 1
ATOM 3174 C CA . TYR B 1 29 ? -8.875 -9.938 -11.109 1 98.44 29 TYR B CA 1
ATOM 3175 C C . TYR B 1 29 ? -9.391 -8.516 -11.32 1 98.44 29 TYR B C 1
ATOM 3177 O O . TYR B 1 29 ? -10.594 -8.273 -11.281 1 98.44 29 TYR B O 1
ATOM 3185 N N . SER B 1 30 ? -8.492 -7.609 -11.484 1 98.5 30 SER B N 1
ATOM 3186 C CA . SER B 1 30 ? -8.859 -6.195 -11.523 1 98.5 30 SER B CA 1
ATOM 3187 C C . SER B 1 30 ? -8.305 -5.516 -12.766 1 98.5 30 SER B C 1
ATOM 3189 O O . SER B 1 30 ? -8.281 -4.285 -12.852 1 98.5 30 SER B O 1
ATOM 3191 N N . ALA B 1 31 ? -7.766 -6.27 -13.703 1 98.56 31 ALA B N 1
ATOM 3192 C CA . ALA B 1 31 ? -7.285 -5.707 -14.961 1 98.56 31 ALA B CA 1
ATOM 3193 C C . ALA B 1 31 ? -8.438 -5.492 -15.938 1 98.56 31 ALA B C 1
ATOM 3195 O O . ALA B 1 31 ? -9.508 -6.086 -15.789 1 98.56 31 ALA B O 1
ATOM 3196 N N . THR B 1 32 ? -8.281 -4.582 -16.859 1 97.88 32 THR B N 1
ATOM 3197 C CA . THR B 1 32 ? -9.18 -4.387 -17.984 1 97.88 32 THR B CA 1
ATOM 3198 C C . THR B 1 32 ? -8.523 -4.848 -19.281 1 97.88 32 THR B C 1
ATOM 3200 O O . THR B 1 32 ? -7.516 -4.281 -19.719 1 97.88 32 THR B O 1
ATOM 3203 N N . ASP B 1 33 ? -9.062 -5.902 -19.828 1 97.62 33 ASP B N 1
ATOM 3204 C CA . ASP B 1 33 ? -8.523 -6.488 -21.047 1 97.62 33 ASP B CA 1
ATOM 3205 C C . ASP B 1 33 ? -7.047 -6.828 -20.891 1 97.62 33 ASP B C 1
ATOM 3207 O O . ASP B 1 33 ? -6.238 -6.535 -21.766 1 97.62 33 ASP B O 1
ATOM 3211 N N . GLY B 1 34 ? -6.742 -7.312 -19.734 1 98.69 34 GLY B N 1
ATOM 3212 C CA . GLY B 1 34 ? -5.398 -7.797 -19.469 1 98.69 34 GLY B CA 1
ATOM 3213 C C . GLY B 1 34 ? -4.43 -6.691 -19.094 1 98.69 34 GLY B C 1
ATOM 3214 O O . GLY B 1 34 ? -3.264 -6.957 -18.781 1 98.69 34 GLY B O 1
ATOM 3215 N N . ILE B 1 35 ? -4.859 -5.438 -19.109 1 98.88 35 ILE B N 1
ATOM 3216 C CA . ILE B 1 35 ? -3.969 -4.312 -18.859 1 98.88 35 ILE B CA 1
ATOM 3217 C C . ILE B 1 35 ? -3.967 -3.984 -17.359 1 98.88 35 ILE B C 1
ATOM 3219 O O . ILE B 1 35 ? -5.02 -3.713 -16.781 1 98.88 35 ILE B O 1
ATOM 3223 N N . ALA B 1 36 ? -2.781 -4.023 -16.75 1 98.81 36 ALA B N 1
ATOM 3224 C CA . ALA B 1 36 ? -2.629 -3.648 -15.344 1 98.81 36 ALA B CA 1
ATOM 3225 C C . ALA B 1 36 ? -2.912 -2.162 -15.141 1 98.81 36 ALA B C 1
ATOM 3227 O O . ALA B 1 36 ? -2.631 -1.345 -16.016 1 98.81 36 ALA B O 1
ATOM 3228 N N . GLY B 1 37 ? -3.467 -1.83 -14.008 1 98.5 37 GLY B N 1
ATOM 3229 C CA . GLY B 1 37 ? -3.789 -0.445 -13.711 1 98.5 37 GLY B CA 1
ATOM 3230 C C . GLY B 1 37 ? -3.285 0.001 -12.352 1 98.5 37 GLY B C 1
ATOM 3231 O O . GLY B 1 37 ? -2.377 -0.616 -11.781 1 98.5 37 GLY B O 1
ATOM 3232 N N . ASP B 1 38 ? -3.869 1.073 -11.836 1 98.75 38 ASP B N 1
ATOM 3233 C CA . ASP B 1 38 ? -3.443 1.67 -10.57 1 98.75 38 ASP B CA 1
ATOM 3234 C C . ASP B 1 38 ? -3.684 0.715 -9.406 1 98.75 38 ASP B C 1
ATOM 3236 O O . ASP B 1 38 ? -2.918 0.704 -8.438 1 98.75 38 ASP B O 1
ATOM 3240 N N . TRP B 1 39 ? -4.723 -0.117 -9.539 1 98.81 39 TRP B N 1
ATOM 3241 C CA . TRP B 1 39 ? -4.922 -1.13 -8.508 1 98.81 39 TRP B CA 1
ATOM 3242 C C . TRP B 1 39 ? -3.662 -1.968 -8.32 1 98.81 39 TRP B C 1
ATOM 3244 O O . TRP B 1 39 ? -3.203 -2.164 -7.188 1 98.81 39 TRP B O 1
ATOM 3254 N N . HIS B 1 40 ? -3.164 -2.365 -9.414 1 98.88 40 HIS B N 1
ATOM 3255 C CA . HIS B 1 40 ? -2.018 -3.268 -9.367 1 98.88 40 HIS B CA 1
ATOM 3256 C C . HIS B 1 40 ? -0.772 -2.551 -8.859 1 98.88 40 HIS B C 1
ATOM 3258 O O . HIS B 1 40 ? -0.014 -3.107 -8.062 1 98.88 40 HIS B O 1
ATOM 3264 N N . LEU B 1 41 ? -0.557 -1.33 -9.336 1 98.94 41 LEU B N 1
ATOM 3265 C CA . LEU B 1 41 ? 0.592 -0.562 -8.867 1 98.94 41 LEU B CA 1
ATOM 3266 C C . LEU B 1 41 ? 0.552 -0.391 -7.355 1 98.94 41 LEU B C 1
ATOM 3268 O O . LEU B 1 41 ? 1.552 -0.628 -6.672 1 98.94 41 LEU B O 1
ATOM 3272 N N . VAL B 1 42 ? -0.597 -0.03 -6.828 1 98.94 42 VAL B N 1
ATOM 3273 C CA . VAL B 1 42 ? -0.739 0.206 -5.395 1 98.94 42 VAL B CA 1
ATOM 3274 C C . VAL B 1 42 ? -0.617 -1.115 -4.637 1 98.94 42 VAL B C 1
ATOM 3276 O O . VAL B 1 42 ? 0.109 -1.205 -3.645 1 98.94 42 VAL B O 1
ATOM 3279 N N . HIS B 1 43 ? -1.281 -2.133 -5.137 1 98.81 43 HIS B N 1
ATOM 3280 C CA . HIS B 1 43 ? -1.296 -3.449 -4.508 1 98.81 43 HIS B CA 1
ATOM 3281 C C . HIS B 1 43 ? 0.111 -4.031 -4.418 1 98.81 43 HIS B C 1
ATOM 3283 O O . HIS B 1 43 ? 0.551 -4.438 -3.34 1 98.81 43 HIS B O 1
ATOM 3289 N N . LEU B 1 44 ? 0.788 -4.039 -5.477 1 98.94 44 LEU B N 1
ATOM 3290 C CA . LEU B 1 44 ? 2.119 -4.637 -5.516 1 98.94 44 LEU B CA 1
ATOM 3291 C C . LEU B 1 44 ? 3.15 -3.701 -4.891 1 98.94 44 LEU B C 1
ATOM 3293 O O . LEU B 1 44 ? 4.062 -4.152 -4.191 1 98.94 44 LEU B O 1
ATOM 3297 N N . GLY B 1 45 ? 3 -2.439 -5.121 1 98.94 45 GLY B N 1
ATOM 3298 C CA . GLY B 1 45 ? 3.941 -1.462 -4.602 1 98.94 45 GLY B CA 1
ATOM 3299 C C . GLY B 1 45 ? 4.016 -1.448 -3.088 1 98.94 45 GLY B C 1
ATOM 3300 O O . GLY B 1 45 ? 5.086 -1.252 -2.514 1 98.94 45 GLY B O 1
ATOM 3301 N N . LYS B 1 46 ? 2.844 -1.63 -2.467 1 98.75 46 LYS B N 1
ATOM 3302 C CA . LYS B 1 46 ? 2.844 -1.536 -1.011 1 98.75 46 LYS B CA 1
ATOM 3303 C C . LYS B 1 46 ? 3.629 -2.686 -0.386 1 98.75 46 LYS B C 1
ATOM 3305 O O . LYS B 1 46 ? 4.148 -2.559 0.724 1 98.75 46 LYS B O 1
ATOM 3310 N N . PHE B 1 47 ? 3.793 -3.83 -1.093 1 98.88 47 PHE B N 1
ATOM 3311 C CA . PHE B 1 47 ? 4.59 -4.934 -0.574 1 98.88 47 PHE B CA 1
ATOM 3312 C C . PHE B 1 47 ? 6.078 -4.613 -0.657 1 98.88 47 PHE B C 1
ATOM 3314 O O . PHE B 1 47 ? 6.852 -5.004 0.219 1 98.88 47 PHE B O 1
ATOM 3321 N N . ALA B 1 48 ? 6.473 -3.938 -1.735 1 98.88 48 ALA B N 1
ATOM 3322 C CA . ALA B 1 48 ? 7.859 -3.486 -1.842 1 98.88 48 ALA B CA 1
ATOM 3323 C C . ALA B 1 48 ? 8.195 -2.479 -0.745 1 98.88 48 ALA B C 1
ATOM 3325 O O . ALA B 1 48 ? 9.211 -2.611 -0.06 1 98.88 48 ALA B O 1
ATOM 3326 N N . GLN B 1 49 ? 7.266 -1.507 -0.536 1 98.62 49 GLN B N 1
ATOM 3327 C CA . GLN B 1 49 ? 7.426 -0.555 0.558 1 98.62 49 GLN B CA 1
ATOM 3328 C C . GLN B 1 49 ? 7.422 -1.263 1.909 1 98.62 49 GLN B C 1
ATOM 3330 O O . GLN B 1 49 ? 8.031 -0.786 2.869 1 98.62 49 GLN B O 1
ATOM 3335 N N . GLY B 1 50 ? 6.754 -2.43 1.927 1 98.44 50 GLY B N 1
ATOM 3336 C CA . GLY B 1 50 ? 6.637 -3.219 3.143 1 98.44 50 GLY B CA 1
ATOM 3337 C C . GLY B 1 50 ? 7.848 -4.098 3.404 1 98.44 50 GLY B C 1
ATOM 3338 O O . GLY B 1 50 ? 7.855 -4.879 4.355 1 98.44 50 GLY B O 1
ATOM 3339 N N . GLY B 1 51 ? 8.828 -4.074 2.504 1 98.31 51 GLY B N 1
ATOM 3340 C CA . GLY B 1 51 ? 10.125 -4.645 2.842 1 98.31 51 GLY B CA 1
ATOM 3341 C C . GLY B 1 51 ? 10.383 -5.98 2.164 1 98.31 51 GLY B C 1
ATOM 3342 O O . GLY B 1 51 ? 11.43 -6.594 2.375 1 98.31 51 GLY B O 1
ATOM 3343 N N . ALA B 1 52 ? 9.508 -6.426 1.312 1 98.81 52 ALA B N 1
ATOM 3344 C CA . ALA B 1 52 ? 9.695 -7.723 0.664 1 98.81 52 ALA B CA 1
ATOM 3345 C C . ALA B 1 52 ? 10.922 -7.715 -0.242 1 98.81 52 ALA B C 1
ATOM 3347 O O . ALA B 1 52 ? 11.227 -6.703 -0.879 1 98.81 52 ALA B O 1
ATOM 3348 N N . GLY B 1 53 ? 11.617 -8.844 -0.286 1 98.88 53 GLY B N 1
ATOM 3349 C CA . GLY B 1 53 ? 12.766 -8.961 -1.166 1 98.88 53 GLY B CA 1
ATOM 3350 C C . GLY B 1 53 ? 12.391 -9.125 -2.625 1 98.88 53 GLY B C 1
ATOM 3351 O O . GLY B 1 53 ? 13.039 -8.555 -3.508 1 98.88 53 GLY B O 1
ATOM 3352 N N . LEU B 1 54 ? 11.367 -9.914 -2.873 1 98.94 54 LEU B N 1
ATOM 3353 C CA . LEU B 1 54 ? 10.805 -10.148 -4.199 1 98.94 54 LEU B CA 1
ATOM 3354 C C . LEU B 1 54 ? 9.297 -9.945 -4.191 1 98.94 54 LEU B C 1
ATOM 3356 O O . LEU B 1 54 ? 8.609 -10.367 -3.256 1 98.94 54 LEU B O 1
ATOM 3360 N N . VAL B 1 55 ? 8.805 -9.273 -5.18 1 99 55 VAL B N 1
ATOM 3361 C CA . VAL B 1 55 ? 7.363 -9.125 -5.367 1 99 55 VAL B CA 1
ATOM 3362 C C . VAL B 1 55 ? 6.969 -9.602 -6.762 1 99 55 VAL B C 1
ATOM 3364 O O . VAL B 1 55 ? 7.469 -9.094 -7.766 1 99 55 VAL B O 1
ATOM 3367 N N . MET B 1 56 ? 6.074 -10.562 -6.781 1 98.94 56 MET B N 1
ATOM 3368 C CA . MET B 1 56 ? 5.754 -11.203 -8.055 1 98.94 56 MET B CA 1
ATOM 3369 C C . MET B 1 56 ? 4.363 -10.797 -8.531 1 98.94 56 MET B C 1
ATOM 3371 O O . MET B 1 56 ? 3.379 -10.969 -7.805 1 98.94 56 MET B O 1
ATOM 3375 N N . VAL B 1 57 ? 4.32 -10.188 -9.727 1 98.75 57 VAL B N 1
ATOM 3376 C CA . VAL B 1 57 ? 3.053 -9.898 -10.391 1 98.75 57 VAL B CA 1
ATOM 3377 C C . VAL B 1 57 ? 2.271 -11.195 -10.602 1 98.75 57 VAL B C 1
ATOM 3379 O O . VAL B 1 57 ? 2.848 -12.219 -10.977 1 98.75 57 VAL B O 1
ATOM 3382 N N . GLU B 1 58 ? 1.045 -11.094 -10.445 1 97 58 GLU B N 1
ATOM 3383 C CA . GLU B 1 58 ? 0.112 -12.211 -10.5 1 97 58 GLU B CA 1
ATOM 3384 C C . GLU B 1 58 ? 0.207 -12.938 -11.836 1 97 58 GLU B C 1
ATOM 3386 O O . GLU B 1 58 ? 0.933 -12.508 -12.734 1 97 58 GLU B O 1
ATOM 3391 N N . ALA B 1 59 ? -0.453 -14.102 -11.875 1 97.81 59 ALA B N 1
ATOM 3392 C CA . ALA B 1 59 ? -0.457 -14.953 -13.062 1 97.81 59 ALA B CA 1
ATOM 3393 C C . ALA B 1 59 ? -0.836 -14.164 -14.305 1 97.81 59 ALA B C 1
ATOM 3395 O O . ALA B 1 59 ? -2.02 -14.008 -14.617 1 97.81 59 ALA B O 1
ATOM 3396 N N . ALA B 1 60 ? 0.181 -13.75 -15.039 1 98.88 60 ALA B N 1
ATOM 3397 C CA . ALA B 1 60 ? -0.014 -12.992 -16.281 1 98.88 60 ALA B CA 1
ATOM 3398 C C . ALA B 1 60 ? -0.244 -13.922 -17.453 1 98.88 60 ALA B C 1
ATOM 3400 O O . ALA B 1 60 ? 0.634 -14.711 -17.812 1 98.88 60 ALA B O 1
ATOM 3401 N N . ALA B 1 61 ? -1.362 -13.805 -18.047 1 98.94 61 ALA B N 1
ATOM 3402 C CA . ALA B 1 61 ? -1.753 -14.711 -19.125 1 98.94 61 ALA B CA 1
ATOM 3403 C C . ALA B 1 61 ? -0.934 -14.445 -20.391 1 98.94 61 ALA B C 1
ATOM 3405 O O . ALA B 1 61 ? -0.8 -13.297 -20.812 1 98.94 61 ALA B O 1
ATOM 3406 N N . VAL B 1 62 ? -0.47 -15.445 -21.047 1 98.94 62 VAL B N 1
ATOM 3407 C CA . VAL B 1 62 ? 0.384 -15.312 -22.219 1 98.94 62 VAL B CA 1
ATOM 3408 C C . VAL B 1 62 ? -0.479 -15.188 -23.469 1 98.94 62 VAL B C 1
ATOM 3410 O O . VAL B 1 62 ? 0.015 -14.812 -24.547 1 98.94 62 VAL B O 1
ATOM 3413 N N . THR B 1 63 ? -1.737 -15.547 -23.375 1 98.88 63 THR B N 1
ATOM 3414 C CA . THR B 1 63 ? -2.758 -15.32 -24.391 1 98.88 63 THR B CA 1
ATOM 3415 C C . THR B 1 63 ? -4.031 -14.766 -23.766 1 98.88 63 THR B C 1
ATOM 3417 O O . THR B 1 63 ? -4.27 -14.938 -22.562 1 98.88 63 THR B O 1
ATOM 3420 N N . ALA B 1 64 ? -4.809 -14.102 -24.594 1 98.62 64 ALA B N 1
ATOM 3421 C CA . ALA B 1 64 ? -6.074 -13.578 -24.078 1 98.62 64 ALA B CA 1
ATOM 3422 C C . ALA B 1 64 ? -6.953 -14.711 -23.547 1 98.62 64 ALA B C 1
ATOM 3424 O O . ALA B 1 64 ? -7.586 -14.57 -22.5 1 98.62 64 ALA B O 1
ATOM 3425 N N . GLU B 1 65 ? -6.969 -15.812 -24.203 1 98.12 65 GLU B N 1
ATOM 3426 C CA . GLU B 1 65 ? -7.816 -16.938 -23.828 1 98.12 65 GLU B CA 1
ATOM 3427 C C . GLU B 1 65 ? -7.223 -17.719 -22.672 1 98.12 65 GLU B C 1
ATOM 3429 O O . GLU B 1 65 ? -7.891 -18.578 -22.078 1 98.12 65 GLU B O 1
ATOM 3434 N N . GLY B 1 66 ? -5.992 -17.422 -22.328 1 98.69 66 GLY B N 1
ATOM 3435 C CA . GLY B 1 66 ? -5.332 -18.109 -21.234 1 98.69 66 GLY B CA 1
ATOM 3436 C C . GLY B 1 66 ? -5.664 -17.5 -19.875 1 98.69 66 GLY B C 1
ATOM 3437 O O . GLY B 1 66 ? -5.195 -17.984 -18.844 1 98.69 66 GLY B O 1
ATOM 3438 N N . ARG B 1 67 ? -6.48 -16.438 -19.875 1 98.69 67 ARG B N 1
ATOM 3439 C CA . ARG B 1 67 ? -6.914 -15.805 -18.625 1 98.69 67 ARG B CA 1
ATOM 3440 C C . ARG B 1 67 ? -7.848 -16.719 -17.844 1 98.69 67 ARG B C 1
ATOM 3442 O O . ARG B 1 67 ? -8.578 -17.516 -18.438 1 98.69 67 ARG B O 1
ATOM 3449 N N . ILE B 1 68 ? -7.785 -16.578 -16.531 1 98.38 68 ILE B N 1
ATOM 3450 C CA . ILE B 1 68 ? -8.727 -17.281 -15.664 1 98.38 68 ILE B CA 1
ATOM 3451 C C . ILE B 1 68 ? -10.102 -16.609 -15.742 1 98.38 68 ILE B C 1
ATOM 3453 O O . ILE B 1 68 ? -11.109 -17.266 -15.969 1 98.38 68 ILE B O 1
ATOM 3457 N N . THR B 1 69 ? -10.141 -15.344 -15.523 1 98.5 69 THR B N 1
ATOM 3458 C CA . THR B 1 69 ? -11.328 -14.492 -15.562 1 98.5 69 THR B CA 1
ATOM 3459 C C . THR B 1 69 ? -11.102 -13.289 -16.469 1 98.5 69 THR B C 1
ATOM 3461 O O . THR B 1 69 ? -9.977 -13.039 -16.906 1 98.5 69 THR B O 1
ATOM 3464 N N . HIS B 1 70 ? -12.141 -12.516 -16.641 1 98.31 70 HIS B N 1
ATOM 3465 C CA . HIS B 1 70 ? -12.062 -11.305 -17.438 1 98.31 70 HIS B CA 1
ATOM 3466 C C . HIS B 1 70 ? -11.211 -10.242 -16.75 1 98.31 70 HIS B C 1
ATOM 3468 O O . HIS B 1 70 ? -10.836 -9.242 -17.359 1 98.31 70 HIS B O 1
ATOM 3474 N N . GLY B 1 71 ? -10.836 -10.5 -15.508 1 98.44 71 GLY B N 1
ATOM 3475 C CA . GLY B 1 71 ? -10.125 -9.477 -14.75 1 98.44 71 GLY B CA 1
ATOM 3476 C C . GLY B 1 71 ? -8.648 -9.781 -14.578 1 98.44 71 GLY B C 1
ATOM 3477 O O . GLY B 1 71 ? -7.953 -9.094 -13.828 1 98.44 71 GLY B O 1
ATOM 3478 N N . ASP B 1 72 ? -8.148 -10.773 -15.305 1 98.75 72 ASP B N 1
ATOM 3479 C CA . ASP B 1 72 ? -6.766 -11.211 -15.117 1 98.75 72 ASP B CA 1
ATOM 3480 C C . ASP B 1 72 ? -5.797 -10.305 -15.875 1 98.75 72 ASP B C 1
ATOM 3482 O O . ASP B 1 72 ? -6.129 -9.781 -16.938 1 98.75 72 ASP B O 1
ATOM 3486 N N . VAL B 1 73 ? -4.617 -10.195 -15.328 1 98.88 73 VAL B N 1
ATOM 3487 C CA . VAL B 1 73 ? -3.514 -9.508 -16 1 98.88 73 VAL B CA 1
ATOM 3488 C C . VAL B 1 73 ? -3.012 -10.359 -17.156 1 98.88 73 VAL B C 1
ATOM 3490 O O . VAL B 1 73 ? -2.975 -11.594 -17.078 1 98.88 73 VAL B O 1
ATOM 3493 N N . GLY B 1 74 ? -2.631 -9.641 -18.234 1 98.88 74 GLY B N 1
ATOM 3494 C CA . GLY B 1 74 ? -2.062 -10.32 -19.391 1 98.88 74 GLY B CA 1
ATOM 3495 C C . GLY B 1 74 ? -0.72 -9.758 -19.812 1 98.88 74 GLY B C 1
ATOM 3496 O O . GLY B 1 74 ? -0.306 -8.695 -19.328 1 98.88 74 GLY B O 1
ATOM 3497 N N . ILE B 1 75 ? -0.106 -10.469 -20.656 1 98.94 75 ILE B N 1
ATOM 3498 C CA . ILE B 1 75 ? 1.142 -10.055 -21.297 1 98.94 75 ILE B CA 1
ATOM 3499 C C . ILE B 1 75 ? 1.231 -10.656 -22.688 1 98.94 75 ILE B C 1
ATOM 3501 O O . ILE B 1 75 ? 2.287 -11.148 -23.094 1 98.94 75 ILE B O 1
ATOM 3505 N N . TRP B 1 76 ? 0.165 -10.594 -23.453 1 98.81 76 TRP B N 1
ATOM 3506 C CA . TRP B 1 76 ? 0.083 -11.234 -24.75 1 98.81 76 TRP B CA 1
ATOM 3507 C C . TRP B 1 76 ? 0.211 -10.203 -25.875 1 98.81 76 TRP B C 1
ATOM 3509 O O . TRP B 1 76 ? 0.285 -10.562 -27.047 1 98.81 76 TRP B O 1
ATOM 3519 N N . ASN B 1 77 ? 0.2 -8.93 -25.562 1 98.5 77 ASN B N 1
ATOM 3520 C CA . ASN B 1 77 ? 0.408 -7.926 -26.594 1 98.5 77 ASN B CA 1
ATOM 3521 C C . ASN B 1 77 ? 1.198 -6.73 -26.062 1 98.5 77 ASN B C 1
ATOM 3523 O O . ASN B 1 77 ? 1.405 -6.605 -24.859 1 98.5 77 ASN B O 1
ATOM 3527 N N . ASP B 1 78 ? 1.632 -5.855 -26.953 1 98.75 78 ASP B N 1
ATOM 3528 C CA . ASP B 1 78 ? 2.621 -4.832 -26.625 1 98.75 78 ASP B CA 1
ATOM 3529 C C . ASP B 1 78 ? 2.008 -3.729 -25.766 1 98.75 78 ASP B C 1
ATOM 3531 O O . ASP B 1 78 ? 2.719 -3.035 -25.031 1 98.75 78 ASP B O 1
ATOM 3535 N N . ALA B 1 79 ? 0.71 -3.51 -25.844 1 98.75 79 ALA B N 1
ATOM 3536 C CA . ALA B 1 79 ? 0.039 -2.492 -25.047 1 98.75 79 ALA B CA 1
ATOM 3537 C C . ALA B 1 79 ? 0.158 -2.805 -23.562 1 98.75 79 ALA B C 1
ATOM 3539 O O . ALA B 1 79 ? -0.034 -1.924 -22.719 1 98.75 79 ALA B O 1
ATOM 3540 N N . GLN B 1 80 ? 0.461 -4.012 -23.203 1 98.88 80 GLN B N 1
ATOM 3541 C CA . GLN B 1 80 ? 0.519 -4.469 -21.812 1 98.88 80 GLN B CA 1
ATOM 3542 C C . GLN B 1 80 ? 1.908 -4.25 -21.219 1 98.88 80 GLN B C 1
ATOM 3544 O O . GLN B 1 80 ? 2.096 -4.363 -20.016 1 98.88 80 GLN B O 1
ATOM 3549 N N . ILE B 1 81 ? 2.906 -3.811 -22.031 1 98.94 81 ILE B N 1
ATOM 3550 C CA . ILE B 1 81 ? 4.293 -3.67 -21.594 1 98.94 81 ILE B CA 1
ATOM 3551 C C . ILE B 1 81 ? 4.426 -2.449 -20.688 1 98.94 81 ILE B C 1
ATOM 3553 O O . ILE B 1 81 ? 4.926 -2.555 -19.562 1 98.94 81 ILE B O 1
ATOM 3557 N N . ALA B 1 82 ? 3.949 -1.293 -21.078 1 98.88 82 ALA B N 1
ATOM 3558 C CA . ALA B 1 82 ? 4.203 -0.032 -20.375 1 98.88 82 ALA B CA 1
ATOM 3559 C C . ALA B 1 82 ? 3.613 -0.05 -18.969 1 98.88 82 ALA B C 1
ATOM 3561 O O . ALA B 1 82 ? 4.289 0.308 -18 1 98.88 82 ALA B O 1
ATOM 3562 N N . PRO B 1 83 ? 2.318 -0.491 -18.797 1 98.81 83 PRO B N 1
ATOM 3563 C CA . PRO B 1 83 ? 1.779 -0.566 -17.438 1 98.81 83 PRO B CA 1
ATOM 3564 C C . PRO B 1 83 ? 2.574 -1.509 -16.531 1 98.81 83 PRO B C 1
ATOM 3566 O O . PRO B 1 83 ? 2.816 -1.196 -15.359 1 98.81 83 PRO B O 1
ATOM 3569 N N . LEU B 1 84 ? 3.016 -2.58 -17.062 1 98.94 84 LEU B N 1
ATOM 3570 C CA . LEU B 1 84 ? 3.805 -3.535 -16.297 1 98.94 84 LEU B CA 1
ATOM 3571 C C . LEU B 1 84 ? 5.199 -2.984 -16.016 1 98.94 84 LEU B C 1
ATOM 3573 O O . LEU B 1 84 ? 5.762 -3.223 -14.945 1 98.94 84 LEU B O 1
ATOM 3577 N N . ALA B 1 85 ? 5.762 -2.287 -17 1 98.94 85 ALA B N 1
ATOM 3578 C CA . ALA B 1 85 ? 7.07 -1.67 -16.812 1 98.94 85 ALA B CA 1
ATOM 3579 C C . ALA B 1 85 ? 7.047 -0.667 -15.656 1 98.94 85 ALA B C 1
ATOM 3581 O O . ALA B 1 85 ? 8 -0.583 -14.875 1 98.94 85 ALA B O 1
ATOM 3582 N N . ARG B 1 86 ? 6.008 0.088 -15.602 1 98.94 86 ARG B N 1
ATOM 3583 C CA . ARG B 1 86 ? 5.836 1.05 -14.523 1 98.94 86 ARG B CA 1
ATOM 3584 C C . ARG B 1 86 ? 5.832 0.351 -13.164 1 98.94 86 ARG B C 1
ATOM 3586 O O . ARG B 1 86 ? 6.48 0.811 -12.219 1 98.94 86 ARG B O 1
ATOM 3593 N N . ILE B 1 87 ? 5.133 -0.729 -13.086 1 98.94 87 ILE B N 1
ATOM 3594 C CA . ILE B 1 87 ? 5.066 -1.508 -11.852 1 98.94 87 ILE B CA 1
ATOM 3595 C C . ILE B 1 87 ? 6.449 -2.074 -11.523 1 98.94 87 ILE B C 1
ATOM 3597 O O . ILE B 1 87 ? 6.926 -1.951 -10.398 1 98.94 87 ILE B O 1
ATOM 3601 N N . ALA B 1 88 ? 7.113 -2.656 -12.508 1 98.94 88 ALA B N 1
ATOM 3602 C CA . ALA B 1 88 ? 8.438 -3.23 -12.297 1 98.94 88 ALA B CA 1
ATOM 3603 C C . ALA B 1 88 ? 9.422 -2.174 -11.805 1 98.94 88 ALA B C 1
ATOM 3605 O O . ALA B 1 88 ? 10.188 -2.42 -10.867 1 98.94 88 ALA B O 1
ATOM 3606 N N . ALA B 1 89 ? 9.398 -1.04 -12.422 1 98.94 89 ALA B N 1
ATOM 3607 C CA . ALA B 1 89 ? 10.297 0.046 -12.039 1 98.94 89 ALA B CA 1
ATOM 3608 C C . ALA B 1 89 ? 10.047 0.483 -10.594 1 98.94 89 ALA B C 1
ATOM 3610 O O . ALA B 1 89 ? 10.992 0.707 -9.836 1 98.94 89 ALA B O 1
ATOM 3611 N N . PHE B 1 90 ? 8.836 0.602 -10.195 1 98.94 90 PHE B N 1
ATOM 3612 C CA . PHE B 1 90 ? 8.5 1.026 -8.836 1 98.94 90 PHE B CA 1
ATOM 3613 C C . PHE B 1 90 ? 8.992 0.005 -7.82 1 98.94 90 PHE B C 1
ATOM 3615 O O . PHE B 1 90 ? 9.523 0.373 -6.77 1 98.94 90 PHE B O 1
ATOM 3622 N N . LEU B 1 91 ? 8.688 -1.265 -8.133 1 98.94 91 LEU B N 1
ATOM 3623 C CA . LEU B 1 91 ? 9.156 -2.316 -7.238 1 98.94 91 LEU B CA 1
ATOM 3624 C C . LEU B 1 91 ? 10.672 -2.232 -7.043 1 98.94 91 LEU B C 1
ATOM 3626 O O . LEU B 1 91 ? 11.156 -2.248 -5.914 1 98.94 91 LEU B O 1
ATOM 3630 N N . LYS B 1 92 ? 11.367 -2.1 -8.109 1 98.88 92 LYS B N 1
ATOM 3631 C CA . LYS B 1 92 ? 12.828 -2.035 -8.07 1 98.88 92 LYS B CA 1
ATOM 3632 C C . LYS B 1 92 ? 13.297 -0.817 -7.281 1 98.88 92 LYS B C 1
ATOM 3634 O O . LYS B 1 92 ? 14.188 -0.926 -6.434 1 98.88 92 LYS B O 1
ATOM 3639 N N . ASP B 1 93 ? 12.664 0.319 -7.535 1 98.44 93 ASP B N 1
ATOM 3640 C CA . ASP B 1 93 ? 13.031 1.57 -6.879 1 98.44 93 ASP B CA 1
ATOM 3641 C C . ASP B 1 93 ? 12.797 1.487 -5.371 1 98.44 93 ASP B C 1
ATOM 3643 O O . ASP B 1 93 ? 13.391 2.25 -4.602 1 98.44 93 ASP B O 1
ATOM 3647 N N . ASN B 1 94 ? 11.953 0.591 -4.961 1 98.62 94 ASN B N 1
ATOM 3648 C CA . ASN B 1 94 ? 11.641 0.439 -3.543 1 98.62 94 ASN B CA 1
ATOM 3649 C C . ASN B 1 94 ? 12.273 -0.826 -2.965 1 98.62 94 ASN B C 1
ATOM 3651 O O . ASN B 1 94 ? 11.82 -1.332 -1.935 1 98.62 94 ASN B O 1
ATOM 3655 N N . GLY B 1 95 ? 13.219 -1.412 -3.633 1 98.5 95 GLY B N 1
ATOM 3656 C CA . GLY B 1 95 ? 14.141 -2.385 -3.061 1 98.5 95 GLY B CA 1
ATOM 3657 C C . GLY B 1 95 ? 13.75 -3.82 -3.359 1 98.5 95 GLY B C 1
ATOM 3658 O O . GLY B 1 95 ? 14.453 -4.754 -2.967 1 98.5 95 GLY B O 1
ATOM 3659 N N . ALA B 1 96 ? 12.672 -4.035 -4.039 1 98.94 96 ALA B N 1
ATOM 3660 C CA . ALA B 1 96 ? 12.227 -5.398 -4.324 1 98.94 96 ALA B CA 1
ATOM 3661 C C . ALA B 1 96 ? 12.641 -5.828 -5.73 1 98.94 96 ALA B C 1
ATOM 3663 O O . ALA B 1 96 ? 12.625 -5.02 -6.66 1 98.94 96 ALA B O 1
ATOM 3664 N N . VAL B 1 97 ? 12.961 -7.074 -5.918 1 98.94 97 VAL B N 1
ATOM 3665 C CA . VAL B 1 97 ? 13.164 -7.637 -7.25 1 98.94 97 VAL B CA 1
ATOM 3666 C C . VAL B 1 97 ? 11.82 -7.75 -7.973 1 98.94 97 VAL B C 1
ATOM 3668 O O . VAL B 1 97 ? 10.93 -8.469 -7.523 1 98.94 97 VAL B O 1
ATOM 3671 N N . PRO B 1 98 ? 11.656 -6.969 -9.023 1 98.94 98 PRO B N 1
ATOM 3672 C CA . PRO B 1 98 ? 10.406 -7.105 -9.781 1 98.94 98 PRO B CA 1
ATOM 3673 C C . PRO B 1 98 ? 10.281 -8.461 -10.461 1 98.94 98 PRO B C 1
ATOM 3675 O O . PRO B 1 98 ? 11.125 -8.828 -11.289 1 98.94 98 PRO B O 1
ATOM 3678 N N . SER B 1 99 ? 9.289 -9.18 -10.109 1 98.94 99 SER B N 1
ATOM 3679 C CA . SER B 1 99 ? 9.078 -10.547 -10.562 1 98.94 99 SER B CA 1
ATOM 3680 C C . SER B 1 99 ? 7.723 -10.703 -11.25 1 98.94 99 SER B C 1
ATOM 3682 O O . SER B 1 99 ? 6.793 -9.945 -10.977 1 98.94 99 SER B O 1
ATOM 3684 N N . ILE B 1 100 ? 7.602 -11.688 -12.141 1 98.94 100 ILE B N 1
ATOM 3685 C CA . ILE B 1 100 ? 6.34 -11.906 -12.844 1 98.94 100 ILE B CA 1
ATOM 3686 C C . ILE B 1 100 ? 6.117 -13.398 -13.055 1 98.94 100 ILE B C 1
ATOM 3688 O O . ILE B 1 100 ? 7.059 -14.141 -13.359 1 98.94 100 ILE B O 1
ATOM 3692 N N . GLN B 1 101 ? 4.949 -13.797 -12.883 1 98.94 101 GLN B N 1
ATOM 3693 C CA . GLN B 1 101 ? 4.559 -15.164 -13.211 1 98.94 101 GLN B CA 1
ATOM 3694 C C . GLN B 1 101 ? 3.852 -15.227 -14.562 1 98.94 101 GLN B C 1
ATOM 3696 O O . GLN B 1 101 ? 2.918 -14.461 -14.812 1 98.94 101 GLN B O 1
ATOM 3701 N N . LEU B 1 102 ? 4.305 -16.062 -15.453 1 98.94 102 LEU B N 1
ATOM 3702 C CA . LEU B 1 102 ? 3.648 -16.344 -16.719 1 98.94 102 LEU B CA 1
ATOM 3703 C C . LEU B 1 102 ? 2.742 -17.562 -16.609 1 98.94 102 LEU B C 1
ATOM 3705 O O . LEU B 1 102 ? 3.133 -18.578 -16.031 1 98.94 102 LEU B O 1
ATOM 3709 N N . ALA B 1 103 ? 1.529 -17.406 -17.203 1 98.88 103 ALA B N 1
ATOM 3710 C CA . ALA B 1 103 ? 0.568 -18.484 -16.938 1 98.88 103 ALA B CA 1
ATOM 3711 C C . ALA B 1 103 ? -0.407 -18.641 -18.094 1 98.88 103 ALA B C 1
ATOM 3713 O O . ALA B 1 103 ? -0.529 -17.75 -18.938 1 98.88 103 ALA B O 1
ATOM 3714 N N . HIS B 1 104 ? -1.003 -19.75 -18.203 1 98.94 104 HIS B N 1
ATOM 3715 C CA . HIS B 1 104 ? -2.158 -20.094 -19.031 1 98.94 104 HIS B CA 1
ATOM 3716 C C . HIS B 1 104 ? -3.127 -20.984 -18.25 1 98.94 104 HIS B C 1
ATOM 3718 O O . HIS B 1 104 ? -2.736 -22.047 -17.75 1 98.94 104 HIS B O 1
ATOM 3724 N N . ALA B 1 105 ? -4.398 -20.641 -18.281 1 98.56 105 ALA B N 1
ATOM 3725 C CA . ALA B 1 105 ? -5.344 -21.234 -17.344 1 98.56 105 ALA B CA 1
ATOM 3726 C C . ALA B 1 105 ? -5.855 -22.578 -17.859 1 98.56 105 ALA B C 1
ATOM 3728 O O . ALA B 1 105 ? -6.414 -23.375 -17.094 1 98.56 105 ALA B O 1
ATOM 3729 N N . GLY B 1 106 ? -5.719 -22.875 -19.188 1 98.38 106 GLY B N 1
ATOM 3730 C CA . GLY B 1 106 ? -6.207 -24.125 -19.734 1 98.38 106 GLY B CA 1
ATOM 3731 C C . GLY B 1 106 ? -7.691 -24.344 -19.516 1 98.38 106 GLY B C 1
ATOM 3732 O O . GLY B 1 106 ? -8.508 -23.469 -19.844 1 98.38 106 GLY B O 1
ATOM 3733 N N . ARG B 1 107 ? -8.055 -25.453 -19.016 1 97.31 107 ARG B N 1
ATOM 3734 C CA . ARG B 1 107 ? -9.461 -25.812 -18.859 1 97.31 107 ARG B CA 1
ATOM 3735 C C . ARG B 1 107 ? -10.109 -25.016 -17.734 1 97.31 107 ARG B C 1
ATOM 3737 O O . ARG B 1 107 ? -11.328 -25.016 -17.594 1 97.31 107 ARG B O 1
ATOM 3744 N N . LYS B 1 108 ? -9.305 -24.266 -16.938 1 96.62 108 LYS B N 1
ATOM 3745 C CA . LYS B 1 108 ? -9.812 -23.438 -15.852 1 96.62 108 LYS B CA 1
ATOM 3746 C C . LYS B 1 108 ? -10.008 -21.984 -16.312 1 96.62 108 LYS B C 1
ATOM 3748 O O . LYS B 1 108 ? -10.281 -21.109 -15.5 1 96.62 108 LYS B O 1
ATOM 3753 N N . ALA B 1 109 ? -9.867 -21.766 -17.578 1 97.94 109 ALA B N 1
ATOM 3754 C CA . ALA B 1 109 ? -10.094 -20.438 -18.141 1 97.94 109 ALA B CA 1
ATOM 3755 C C . ALA B 1 109 ? -11.586 -20.109 -18.219 1 97.94 109 ALA B C 1
ATOM 3757 O O . ALA B 1 109 ? -12.422 -21.016 -18.078 1 97.94 109 ALA B O 1
ATOM 3758 N N . SER B 1 110 ? -11.844 -18.875 -18.406 1 97.81 110 SER B N 1
ATOM 3759 C CA . SER B 1 110 ? -13.203 -18.406 -18.672 1 97.81 110 SER B CA 1
ATOM 3760 C C . SER B 1 110 ? -14.125 -18.672 -17.5 1 97.81 110 SER B C 1
ATOM 3762 O O . SER B 1 110 ? -15.203 -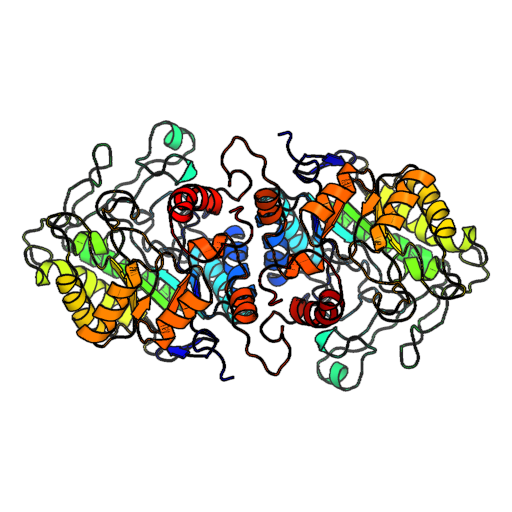19.25 -17.672 1 97.81 110 SER B O 1
ATOM 3764 N N . MET B 1 111 ? -13.711 -18.359 -16.359 1 96.62 111 MET B N 1
ATOM 3765 C CA . MET B 1 111 ? -14.539 -18.625 -15.18 1 96.62 111 MET B CA 1
ATOM 3766 C C . MET B 1 111 ? -14.891 -17.328 -14.453 1 96.62 111 MET B C 1
ATOM 3768 O O . MET B 1 111 ? -14.492 -16.25 -14.891 1 96.62 111 MET B O 1
ATOM 3772 N N . GLN B 1 112 ? -15.664 -17.453 -13.398 1 97.06 112 GLN B N 1
ATOM 3773 C CA . GLN B 1 112 ? -16.125 -16.328 -12.586 1 97.06 112 GLN B CA 1
ATOM 3774 C C . GLN B 1 112 ? -14.984 -15.773 -11.734 1 97.06 112 GLN B C 1
ATOM 3776 O O . GLN B 1 112 ? -14.141 -16.516 -11.242 1 97.06 112 GLN B O 1
ATOM 3781 N N . ARG B 1 113 ? -15.008 -14.453 -11.586 1 96.88 113 ARG B N 1
ATOM 3782 C CA . ARG B 1 113 ? -14.211 -13.914 -10.492 1 96.88 113 ARG B CA 1
A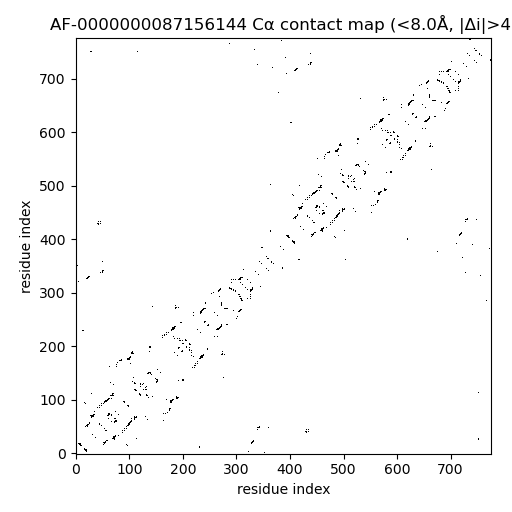TOM 3783 C C . ARG B 1 113 ? -14.633 -14.531 -9.156 1 96.88 113 ARG B C 1
ATOM 3785 O O . ARG B 1 113 ? -15.797 -14.859 -8.961 1 96.88 113 ARG B O 1
ATOM 3792 N N . PRO B 1 114 ? -13.703 -14.594 -8.227 1 95.69 114 PRO B N 1
ATOM 3793 C CA . PRO B 1 114 ? -13.984 -15.297 -6.973 1 95.69 114 PRO B CA 1
ATOM 3794 C C . PRO B 1 114 ? -15.219 -14.766 -6.25 1 95.69 114 PRO B C 1
ATOM 3796 O O . PRO B 1 114 ? -16.062 -15.539 -5.801 1 95.69 114 PRO B O 1
ATOM 3799 N N . TRP B 1 115 ? -15.43 -13.453 -6.207 1 94.88 115 TRP B N 1
ATOM 3800 C CA . TRP B 1 115 ? -16.5 -12.859 -5.41 1 94.88 115 TRP B CA 1
ATOM 3801 C C . TRP B 1 115 ? -17.844 -12.945 -6.141 1 94.88 115 TRP B C 1
ATOM 3803 O O . TRP B 1 115 ? -18.875 -12.562 -5.602 1 94.88 115 TRP B O 1
ATOM 3813 N N . TYR B 1 116 ? -17.875 -13.461 -7.309 1 95.25 116 TYR B N 1
ATOM 3814 C CA . TYR B 1 116 ? -19.109 -13.758 -8.016 1 95.25 116 TYR B CA 1
ATOM 3815 C C . TYR B 1 116 ? -19.438 -15.242 -7.93 1 95.25 116 TYR B C 1
ATOM 3817 O O . TYR B 1 116 ? -20.484 -15.68 -8.438 1 95.25 116 TYR B O 1
ATOM 3825 N N . GLY B 1 117 ? -18.562 -16.094 -7.324 1 91.81 117 GLY B N 1
ATOM 3826 C CA . GLY B 1 117 ? -18.906 -17.5 -7.125 1 91.81 117 GLY B CA 1
ATOM 3827 C C . GLY B 1 117 ? -17.734 -18.438 -7.332 1 91.81 117 GLY B C 1
ATOM 3828 O O . GLY B 1 117 ? -17.797 -19.609 -6.953 1 91.81 117 GLY B O 1
ATOM 3829 N N . ASN B 1 118 ? -16.625 -17.938 -8.086 1 92.81 118 ASN B N 1
ATOM 3830 C CA . ASN B 1 118 ? -15.438 -18.75 -8.312 1 92.81 118 ASN B CA 1
ATOM 3831 C C . ASN B 1 118 ? -15.781 -20.047 -9.023 1 92.81 118 ASN B C 1
ATOM 3833 O O . ASN B 1 118 ? -15.273 -21.109 -8.656 1 92.81 118 ASN B O 1
ATOM 3837 N N . ALA B 1 119 ? -16.578 -20.047 -9.961 1 93.38 119 ALA B N 1
ATOM 3838 C CA . ALA B 1 119 ? -17.094 -21.203 -10.703 1 93.38 119 ALA B CA 1
ATOM 3839 C C . ALA B 1 119 ? -17.266 -20.859 -12.18 1 93.38 119 ALA B C 1
ATOM 3841 O O . ALA B 1 119 ? -16.734 -19.875 -12.664 1 93.38 119 ALA B O 1
ATOM 3842 N N . ALA B 1 120 ? -17.922 -21.75 -12.867 1 94.75 120 ALA B N 1
ATOM 3843 C CA . ALA B 1 120 ? -18.219 -21.516 -14.281 1 94.75 120 ALA B CA 1
ATOM 3844 C C . ALA B 1 120 ? -19.094 -20.281 -14.453 1 94.75 120 ALA B C 1
ATOM 3846 O O . ALA B 1 120 ? -19.953 -19.984 -13.617 1 94.75 120 ALA B O 1
ATOM 3847 N N . LEU B 1 121 ? -18.906 -19.594 -15.516 1 96 121 LEU B N 1
ATOM 3848 C CA . LEU B 1 121 ? -19.719 -18.422 -15.828 1 96 121 LEU B CA 1
ATOM 3849 C C . LEU B 1 121 ? -21.188 -18.812 -15.945 1 96 121 LEU B C 1
ATOM 3851 O O . LEU B 1 121 ? -21.516 -19.906 -16.438 1 96 121 LEU B O 1
ATOM 3855 N N . ASP B 1 122 ? -22.031 -17.969 -15.539 1 95.81 122 ASP B N 1
ATOM 3856 C CA . ASP B 1 122 ? -23.469 -18.203 -15.633 1 95.81 122 ASP B CA 1
ATOM 3857 C C . ASP B 1 122 ? -24.188 -16.969 -16.203 1 95.81 122 ASP B C 1
ATOM 3859 O O . ASP B 1 122 ? -23.547 -16.094 -16.766 1 95.81 122 ASP B O 1
ATOM 3863 N N . ALA B 1 123 ? -25.469 -17.031 -16.125 1 96.5 123 ALA B N 1
ATOM 3864 C CA . ALA B 1 123 ? -26.281 -15.992 -16.766 1 96.5 123 ALA B CA 1
ATOM 3865 C C . ALA B 1 123 ? -26.016 -14.625 -16.141 1 96.5 123 ALA B C 1
ATOM 3867 O O . ALA B 1 123 ? -26.047 -13.609 -16.828 1 96.5 123 ALA B O 1
ATOM 3868 N N . ALA B 1 124 ? -25.828 -14.562 -14.859 1 97.31 124 ALA B N 1
ATOM 3869 C CA . ALA B 1 124 ? -25.547 -13.305 -14.164 1 97.31 124 ALA B CA 1
ATOM 3870 C C . ALA B 1 124 ? -24.25 -12.688 -14.648 1 97.31 124 ALA B C 1
ATOM 3872 O O . ALA B 1 124 ? -24.141 -11.469 -14.789 1 97.31 124 ALA B O 1
ATOM 3873 N N . ASP B 1 125 ? -23.234 -13.492 -14.859 1 96.69 125 ASP B N 1
ATOM 3874 C CA . ASP B 1 125 ? -21.953 -13.023 -15.391 1 96.69 125 ASP B CA 1
ATOM 3875 C C . ASP B 1 125 ? -22.109 -12.461 -16.797 1 96.69 125 ASP B C 1
ATOM 3877 O O . ASP B 1 125 ? -21.562 -11.398 -17.109 1 96.69 125 ASP B O 1
ATOM 3881 N N . HIS B 1 126 ? -22.906 -13.211 -17.594 1 96.88 126 HIS B N 1
ATOM 3882 C CA . HIS B 1 126 ? -23.172 -12.75 -18.953 1 96.88 126 HIS B CA 1
ATOM 3883 C C . HIS B 1 126 ? -23.828 -11.375 -18.953 1 96.88 126 HIS B C 1
ATOM 3885 O O . HIS B 1 126 ? -23.484 -10.523 -19.766 1 96.88 126 HIS B O 1
ATOM 3891 N N . ALA B 1 127 ? -24.703 -11.195 -18.031 1 97.56 127 ALA B N 1
ATOM 3892 C CA . ALA B 1 127 ? -25.422 -9.93 -17.938 1 97.56 127 ALA B CA 1
ATOM 3893 C C . ALA B 1 127 ? -24.484 -8.789 -17.562 1 97.56 127 ALA B C 1
ATOM 3895 O O . ALA B 1 127 ? -24.703 -7.645 -17.969 1 97.56 127 ALA B O 1
ATOM 3896 N N . ARG B 1 128 ? -23.406 -9.117 -16.875 1 96.19 128 ARG B N 1
ATOM 3897 C CA . ARG B 1 128 ? -22.422 -8.117 -16.484 1 96.19 128 ARG B CA 1
ATOM 3898 C C . ARG B 1 128 ? -21.391 -7.902 -17.594 1 96.19 128 ARG B C 1
ATOM 3900 O O . ARG B 1 128 ? -20.5 -7.051 -17.469 1 96.19 128 ARG B O 1
ATOM 3907 N N . GLY B 1 129 ? -21.469 -8.734 -18.609 1 96.62 129 GLY B N 1
ATOM 3908 C CA . GLY B 1 129 ? -20.562 -8.555 -19.75 1 96.62 129 GLY B CA 1
ATOM 3909 C C . GLY B 1 129 ? -19.453 -9.594 -19.797 1 96.62 129 GLY B C 1
ATOM 3910 O O . GLY B 1 129 ? -18.656 -9.602 -20.719 1 96.62 129 GLY B O 1
ATOM 3911 N N . ASP B 1 130 ? -19.359 -10.438 -18.844 1 97.25 130 ASP B N 1
ATOM 3912 C CA . ASP B 1 130 ? -18.375 -11.516 -18.828 1 97.25 130 ASP B CA 1
ATOM 3913 C C . ASP B 1 130 ? -18.859 -12.719 -19.641 1 97.25 130 ASP B C 1
ATOM 3915 O O . ASP B 1 130 ? -19.469 -13.641 -19.078 1 97.25 130 ASP B O 1
ATOM 3919 N N . LEU B 1 131 ? -18.516 -12.727 -20.859 1 97.56 131 LEU B N 1
ATOM 3920 C CA . LEU B 1 131 ? -18.938 -13.812 -21.75 1 97.56 131 LEU B CA 1
ATOM 3921 C C . LEU B 1 131 ? -17.875 -14.898 -21.812 1 97.56 131 LEU B C 1
ATOM 3923 O O . LEU B 1 131 ? -16.672 -14.617 -21.703 1 97.56 131 LEU B O 1
ATOM 3927 N N . PRO B 1 132 ? -18.328 -16.156 -21.969 1 97.56 132 PRO B N 1
ATOM 3928 C CA . PRO B 1 132 ? -17.344 -17.234 -22.078 1 97.56 132 PRO B CA 1
ATOM 3929 C C . PRO B 1 132 ? -16.531 -17.172 -23.359 1 97.56 132 PRO B C 1
ATOM 3931 O O . PRO B 1 132 ? -16.969 -16.578 -24.344 1 97.56 132 PRO B O 1
ATOM 3934 N N . TRP B 1 133 ? -15.344 -17.656 -23.391 1 98 133 TRP B N 1
ATOM 3935 C CA . TRP B 1 133 ? -14.516 -17.906 -24.562 1 98 133 TRP B CA 1
ATOM 3936 C C . TRP B 1 133 ? -14.055 -19.359 -24.609 1 98 133 TRP B C 1
ATOM 3938 O O . TRP B 1 133 ? -14.266 -20.109 -23.672 1 98 133 TRP B O 1
ATOM 3948 N N . ARG B 1 134 ? -13.523 -19.781 -25.719 1 97.19 134 ARG B N 1
ATOM 3949 C CA . ARG B 1 134 ? -13.078 -21.156 -25.906 1 97.19 134 ARG B CA 1
ATOM 3950 C C . ARG B 1 134 ? -11.859 -21.453 -25.031 1 97.19 134 ARG B C 1
ATOM 3952 O O . ARG B 1 134 ? -10.852 -20.75 -25.109 1 97.19 134 ARG B O 1
ATOM 3959 N N . THR B 1 135 ? -11.969 -22.516 -24.234 1 98.38 135 THR B N 1
ATOM 3960 C CA . THR B 1 135 ? -10.844 -22.953 -23.422 1 98.38 135 THR B CA 1
ATOM 3961 C C . THR B 1 135 ? -10.094 -24.094 -24.094 1 98.38 135 THR B C 1
ATOM 3963 O O . THR B 1 135 ? -10.617 -24.719 -25.031 1 98.38 135 THR B O 1
ATOM 3966 N N . VAL B 1 136 ? -8.859 -24.328 -23.688 1 98.81 136 VAL B N 1
ATOM 3967 C CA . VAL B 1 136 ? -8.039 -25.375 -24.297 1 98.81 136 VAL B CA 1
ATOM 3968 C C . VAL B 1 136 ? -7.445 -26.266 -23.203 1 98.81 136 VAL B C 1
ATOM 3970 O O . VAL B 1 136 ? -7.387 -25.859 -22.031 1 98.81 136 VAL B O 1
ATOM 3973 N N . ALA B 1 137 ? -7.031 -27.484 -23.531 1 98.75 137 ALA B N 1
ATOM 3974 C CA . ALA B 1 137 ? -6.449 -28.453 -22.594 1 98.75 137 ALA B CA 1
ATOM 3975 C C . ALA B 1 137 ? -5.684 -29.547 -23.344 1 98.75 137 ALA B C 1
ATOM 3977 O O . ALA B 1 137 ? -5.723 -29.609 -24.562 1 98.75 137 ALA B O 1
ATOM 3978 N N . PRO B 1 138 ? -4.852 -30.328 -22.609 1 98.75 138 PRO B N 1
ATOM 3979 C CA . PRO B 1 138 ? -4.238 -31.484 -23.266 1 98.75 138 PRO B CA 1
ATOM 3980 C C . PRO B 1 138 ? -5.266 -32.5 -23.734 1 98.75 138 PRO B C 1
ATOM 3982 O O . PRO B 1 138 ? -5.055 -33.156 -24.766 1 98.75 138 PRO B O 1
ATOM 3985 N N . SER B 1 139 ? -6.277 -32.688 -22.984 1 98.56 139 SER B N 1
ATOM 3986 C CA . SER B 1 139 ? -7.387 -33.594 -23.328 1 98.56 139 SER B CA 1
ATOM 3987 C C . SER B 1 139 ? -8.727 -32.875 -23.141 1 98.56 139 SER B C 1
ATOM 3989 O O . SER B 1 139 ? -8.844 -31.953 -22.344 1 98.56 139 SER B O 1
ATOM 3991 N N . ALA B 1 140 ? -9.695 -33.344 -23.922 1 98.12 140 ALA B N 1
ATOM 3992 C CA . ALA B 1 140 ? -11.039 -32.75 -23.812 1 98.12 140 ALA B CA 1
ATOM 3993 C C . ALA B 1 140 ? -11.766 -33.281 -22.578 1 98.12 140 ALA B C 1
ATOM 3995 O O . ALA B 1 140 ? -12.711 -34.062 -22.688 1 98.12 140 ALA B O 1
ATOM 3996 N N . ILE B 1 141 ? -11.391 -32.844 -21.406 1 96.5 141 ILE B N 1
ATOM 3997 C CA . ILE B 1 141 ? -11.961 -33.188 -20.109 1 96.5 141 ILE B CA 1
ATOM 3998 C C . ILE B 1 141 ? -12.258 -31.906 -19.328 1 96.5 141 ILE B C 1
ATOM 4000 O O . ILE B 1 141 ? -11.344 -31.156 -18.984 1 96.5 141 ILE B O 1
ATOM 4004 N N . PRO B 1 142 ? -13.508 -31.625 -19.094 1 94.62 142 PRO B N 1
ATOM 4005 C CA . PRO B 1 142 ? -13.82 -30.406 -18.359 1 94.62 142 PRO B CA 1
ATOM 4006 C C . PRO B 1 142 ? -13.32 -30.453 -16.906 1 94.62 142 PRO B C 1
ATOM 4008 O O . PRO B 1 142 ? -13.047 -31.531 -16.375 1 94.62 142 PRO B O 1
ATOM 4011 N N . MET B 1 143 ? -13.156 -29.297 -16.344 1 92.06 143 MET B N 1
ATOM 4012 C CA . MET B 1 143 ? -12.719 -29.203 -14.953 1 92.06 143 MET B CA 1
ATOM 4013 C C . MET B 1 143 ? -13.703 -29.891 -14.023 1 92.06 143 MET B C 1
ATOM 4015 O O . MET B 1 143 ? -13.297 -30.547 -13.055 1 92.06 143 MET B O 1
ATOM 4019 N N . ASP B 1 144 ? -14.883 -29.625 -14.234 1 89.44 144 ASP B N 1
ATOM 4020 C CA . ASP B 1 144 ? -15.977 -30.188 -13.445 1 89.44 144 ASP B CA 1
ATOM 4021 C C . ASP B 1 144 ? -17.281 -30.203 -14.242 1 89.44 144 ASP B C 1
ATOM 4023 O O . ASP B 1 144 ? -17.328 -29.672 -15.359 1 89.44 144 ASP B O 1
ATOM 4027 N N . GLU B 1 145 ? -18.266 -30.875 -13.594 1 88 145 GLU B N 1
ATOM 4028 C CA . GLU B 1 145 ? -19.578 -30.828 -14.219 1 88 145 GLU B CA 1
ATOM 4029 C C . GLU B 1 145 ? -20.078 -29.406 -14.367 1 88 145 GLU B C 1
ATOM 4031 O O . GLU B 1 145 ? -19.969 -28.594 -13.43 1 88 145 GLU B O 1
ATOM 4036 N N . GLY B 1 146 ? -20.531 -29.031 -15.492 1 87 146 GLY B N 1
ATOM 4037 C CA . GLY B 1 146 ? -21.062 -27.688 -15.703 1 87 146 GLY B CA 1
ATOM 4038 C C . GLY B 1 146 ? -20.047 -26.719 -16.266 1 87 146 GLY B C 1
ATOM 4039 O O . GLY B 1 146 ? -20.391 -25.641 -16.734 1 87 146 GLY B O 1
ATOM 4040 N N . TRP B 1 147 ? -18.828 -27.156 -16.344 1 91.69 147 TRP B N 1
ATOM 4041 C CA . TRP B 1 147 ? -17.781 -26.312 -16.906 1 91.69 147 TRP B CA 1
ATOM 4042 C C . TRP B 1 147 ? -17.688 -26.516 -18.422 1 91.69 147 TRP B C 1
ATOM 4044 O O . TRP B 1 147 ? -18.219 -27.469 -18.953 1 91.69 147 TRP B O 1
ATOM 4054 N N . LEU B 1 148 ? -17.062 -25.609 -19 1 93.38 148 LEU B N 1
ATOM 4055 C CA . LEU B 1 148 ? -16.891 -25.672 -20.438 1 93.38 148 LEU B CA 1
ATOM 4056 C C . LEU B 1 148 ? -16.062 -26.891 -20.828 1 93.38 148 LEU B C 1
ATOM 4058 O O . LEU B 1 148 ? -15.094 -27.234 -20.141 1 93.38 148 LEU B O 1
ATOM 4062 N N . MET B 1 149 ? -16.469 -27.547 -21.891 1 96.94 149 MET B N 1
ATOM 4063 C CA . MET B 1 149 ? -15.609 -28.562 -22.484 1 96.94 149 MET B CA 1
ATOM 4064 C C . MET B 1 149 ? -14.414 -27.938 -23.188 1 96.94 149 MET B C 1
ATOM 4066 O O . MET B 1 149 ? -14.578 -27.156 -24.141 1 96.94 149 MET B O 1
ATOM 4070 N N . PRO B 1 150 ? -13.242 -28.188 -22.734 1 98.25 150 PRO B N 1
ATOM 4071 C CA . PRO B 1 150 ? -12.086 -27.578 -23.406 1 98.25 150 PRO B CA 1
ATOM 4072 C C . PRO B 1 150 ? -11.758 -28.234 -24.734 1 98.25 150 PRO B C 1
ATOM 4074 O O . PRO B 1 150 ? -12.102 -29.391 -24.969 1 98.25 150 PRO B O 1
ATOM 4077 N N . HIS B 1 151 ? -11.219 -27.438 -25.609 1 98.5 151 HIS B N 1
ATOM 4078 C CA . HIS B 1 151 ? -10.656 -27.938 -26.859 1 98.5 151 HIS B CA 1
ATOM 4079 C C . HIS B 1 151 ? -9.312 -28.625 -26.625 1 98.5 151 HIS B C 1
ATOM 4081 O O . HIS B 1 151 ? -8.406 -28.047 -26.047 1 98.5 151 HIS B O 1
ATOM 4087 N N . ALA B 1 152 ? -9.148 -29.891 -26.969 1 98.75 152 ALA B N 1
ATOM 4088 C CA . ALA B 1 152 ? -7.867 -30.578 -26.891 1 98.75 152 ALA B CA 1
ATOM 4089 C C . ALA B 1 152 ? -6.875 -30.031 -27.906 1 98.75 152 ALA B C 1
ATOM 4091 O O . ALA B 1 152 ? -7.117 -30.109 -29.109 1 98.75 152 ALA B O 1
ATOM 4092 N N . LEU B 1 153 ? -5.777 -29.547 -27.469 1 98.81 153 LEU B N 1
ATOM 4093 C CA . LEU B 1 153 ? -4.785 -28.906 -28.344 1 98.81 153 LEU B CA 1
ATOM 4094 C C . LEU B 1 153 ? -4.137 -29.938 -29.266 1 98.81 153 LEU B C 1
ATOM 4096 O O . LEU B 1 153 ? -3.752 -31.031 -28.812 1 98.81 153 LEU B O 1
ATOM 4100 N N . ASP B 1 154 ? -4.012 -29.594 -30.5 1 98.12 154 ASP B N 1
ATOM 4101 C CA . ASP B 1 154 ? -3.246 -30.453 -31.406 1 98.12 154 ASP B CA 1
ATOM 4102 C C . ASP B 1 154 ? -1.782 -30.031 -31.453 1 98.12 154 ASP B C 1
ATOM 4104 O O . ASP B 1 154 ? -1.39 -29.047 -30.812 1 98.12 154 ASP B O 1
ATOM 4108 N N . VAL B 1 155 ? -0.992 -30.75 -32.188 1 97.75 155 VAL B N 1
ATOM 4109 C CA . VAL B 1 155 ? 0.454 -30.562 -32.188 1 97.75 155 VAL B CA 1
ATOM 4110 C C . VAL B 1 155 ? 0.79 -29.172 -32.719 1 97.75 155 VAL B C 1
ATOM 4112 O O . VAL B 1 155 ? 1.713 -28.516 -32.25 1 97.75 155 VAL B O 1
ATOM 4115 N N . ASN B 1 156 ? 0.088 -28.734 -33.781 1 98.25 156 ASN B N 1
ATOM 4116 C CA . ASN B 1 156 ? 0.313 -27.422 -34.375 1 98.25 156 ASN B CA 1
ATOM 4117 C C . ASN B 1 156 ? -0.051 -26.312 -33.375 1 98.25 156 ASN B C 1
ATOM 4119 O O . ASN B 1 156 ? 0.648 -25.297 -33.281 1 98.25 156 ASN B O 1
ATOM 4123 N N . GLU B 1 157 ? -1.119 -26.5 -32.688 1 98.62 157 GLU B N 1
ATOM 4124 C CA . GLU B 1 157 ? -1.557 -25.531 -31.672 1 98.62 157 GLU B CA 1
ATOM 4125 C C . GLU B 1 157 ? -0.58 -25.469 -30.516 1 98.62 157 GLU B C 1
ATOM 4127 O O . GLU B 1 157 ? -0.358 -24.391 -29.938 1 98.62 157 GLU B O 1
ATOM 4132 N N . LEU B 1 158 ? -0.036 -26.594 -30.141 1 98.75 158 LEU B N 1
ATOM 4133 C CA . LEU B 1 158 ? 0.995 -26.625 -29.109 1 98.75 158 LEU B CA 1
ATOM 4134 C C . LEU B 1 158 ? 2.197 -25.781 -29.531 1 98.75 158 LEU B C 1
ATOM 4136 O O . LEU B 1 158 ? 2.738 -25.016 -28.719 1 98.75 158 LEU B O 1
ATOM 4140 N N . ALA B 1 159 ? 2.568 -25.922 -30.766 1 98.56 159 ALA B N 1
ATOM 4141 C CA . ALA B 1 159 ? 3.688 -25.141 -31.297 1 98.56 159 ALA B CA 1
ATOM 4142 C C . ALA B 1 159 ? 3.365 -23.656 -31.297 1 98.56 159 ALA B C 1
ATOM 4144 O O . ALA B 1 159 ? 4.215 -22.828 -30.953 1 98.56 159 ALA B O 1
ATOM 4145 N N . ALA B 1 160 ? 2.197 -23.297 -31.734 1 98.69 160 ALA B N 1
ATOM 4146 C CA . ALA B 1 160 ? 1.77 -21.906 -31.766 1 98.69 160 ALA B CA 1
ATOM 4147 C C . ALA B 1 160 ? 1.743 -21.312 -30.359 1 98.69 160 ALA B C 1
ATOM 4149 O O . ALA B 1 160 ? 2.127 -20.156 -30.156 1 98.69 160 ALA B O 1
ATOM 4150 N N . LEU B 1 161 ? 1.255 -22.078 -29.422 1 98.75 161 LEU B N 1
ATOM 4151 C CA . LEU B 1 161 ? 1.189 -21.625 -28.047 1 98.75 161 LEU B CA 1
ATOM 4152 C C . LEU B 1 161 ? 2.588 -21.453 -27.469 1 98.75 161 LEU B C 1
ATOM 4154 O O . LEU B 1 161 ? 2.824 -20.531 -26.656 1 98.75 161 LEU B O 1
ATOM 4158 N N . ARG B 1 162 ? 3.492 -22.344 -27.797 1 98.75 162 ARG B N 1
ATOM 4159 C CA . ARG B 1 162 ? 4.883 -22.188 -27.375 1 98.75 162 ARG B CA 1
ATOM 4160 C C . ARG B 1 162 ? 5.438 -20.844 -27.828 1 98.75 162 ARG B C 1
ATOM 4162 O O . ARG B 1 162 ? 6.16 -20.172 -27.078 1 98.75 162 ARG B O 1
ATOM 4169 N N . GLU B 1 163 ? 5.09 -20.438 -29.016 1 98.81 163 GLU B N 1
ATOM 4170 C CA . GLU B 1 163 ? 5.523 -19.141 -29.531 1 98.81 163 GLU B CA 1
ATOM 4171 C C . GLU B 1 163 ? 4.914 -18 -28.719 1 98.81 163 GLU B C 1
ATOM 4173 O O . GLU B 1 163 ? 5.559 -16.969 -28.5 1 98.81 163 GLU B O 1
ATOM 4178 N N . GLN B 1 164 ? 3.711 -18.156 -28.281 1 98.88 164 GLN B N 1
ATOM 4179 C CA . GLN B 1 164 ? 3.086 -17.141 -27.438 1 98.88 164 GLN B CA 1
ATOM 4180 C C . GLN B 1 164 ? 3.818 -17 -26.109 1 98.88 164 GLN B C 1
ATOM 4182 O O . GLN B 1 164 ? 3.967 -15.898 -25.578 1 98.88 164 GLN B O 1
ATOM 4187 N N . TRP B 1 165 ? 4.266 -18.125 -25.547 1 98.94 165 TRP B N 1
ATOM 4188 C CA . TRP B 1 165 ? 5.078 -18.094 -24.344 1 98.94 165 TRP B CA 1
ATOM 4189 C C . TRP B 1 165 ? 6.383 -17.328 -24.594 1 98.94 165 TRP B C 1
ATOM 4191 O O . TRP B 1 165 ? 6.816 -16.547 -23.75 1 98.94 165 TRP B O 1
ATOM 4201 N N . ARG B 1 166 ? 7.012 -17.594 -25.703 1 98.94 166 ARG B N 1
ATOM 4202 C CA . ARG B 1 166 ? 8.234 -16.891 -26.062 1 98.94 166 ARG B CA 1
ATOM 4203 C C . ARG B 1 166 ? 8.008 -15.391 -26.109 1 98.94 166 ARG B C 1
ATOM 4205 O O . ARG B 1 166 ? 8.758 -14.617 -25.516 1 98.94 166 ARG B O 1
ATOM 4212 N N . ARG B 1 167 ? 7 -14.945 -26.781 1 98.94 167 ARG B N 1
ATOM 4213 C CA . ARG B 1 167 ? 6.707 -13.523 -26.969 1 98.94 167 ARG B CA 1
ATOM 4214 C C . ARG B 1 167 ? 6.375 -12.867 -25.625 1 98.94 167 ARG B C 1
ATOM 4216 O O . ARG B 1 167 ? 6.77 -11.727 -25.375 1 98.94 167 ARG B O 1
ATOM 4223 N N . ALA B 1 168 ? 5.598 -13.578 -24.844 1 98.94 168 ALA B N 1
ATOM 4224 C CA . ALA B 1 168 ? 5.281 -13.078 -23.516 1 98.94 168 ALA B CA 1
ATOM 4225 C C . ALA B 1 168 ? 6.547 -12.875 -22.688 1 98.94 168 ALA B C 1
ATOM 4227 O O . ALA B 1 168 ? 6.68 -11.875 -21.969 1 98.94 168 ALA B O 1
ATOM 4228 N N . THR B 1 169 ? 7.441 -13.828 -22.766 1 98.94 169 THR B N 1
ATOM 4229 C CA . THR B 1 169 ? 8.711 -13.742 -22.047 1 98.94 169 THR B CA 1
ATOM 4230 C C . THR B 1 169 ? 9.5 -12.516 -22.5 1 98.94 169 THR B C 1
ATOM 4232 O O . THR B 1 169 ? 10.031 -11.773 -21.672 1 98.94 169 THR B O 1
ATOM 4235 N N . LEU B 1 170 ? 9.562 -12.305 -23.75 1 98.94 170 LEU B N 1
ATOM 4236 C CA . LEU B 1 170 ? 10.273 -11.156 -24.281 1 98.94 170 LEU B CA 1
ATOM 4237 C C . LEU B 1 170 ? 9.641 -9.852 -23.812 1 98.94 170 LEU B C 1
ATOM 4239 O O . LEU B 1 170 ? 10.352 -8.883 -23.516 1 98.94 170 LEU B O 1
ATOM 4243 N N . ARG B 1 171 ? 8.336 -9.812 -23.766 1 98.94 171 ARG B N 1
ATOM 4244 C CA . ARG B 1 171 ? 7.652 -8.625 -23.266 1 98.94 171 ARG B CA 1
ATOM 4245 C C . ARG B 1 171 ? 7.957 -8.398 -21.781 1 98.94 171 ARG B C 1
ATOM 4247 O O . ARG B 1 171 ? 8.055 -7.262 -21.328 1 98.94 171 ARG B O 1
ATOM 4254 N N . ALA B 1 172 ? 8.047 -9.5 -21.016 1 98.94 172 ALA B N 1
ATOM 4255 C CA . ALA B 1 172 ? 8.43 -9.391 -19.609 1 98.94 172 ALA B CA 1
ATOM 4256 C C . ALA B 1 172 ? 9.828 -8.797 -19.469 1 98.94 172 ALA B C 1
ATOM 4258 O O . ALA B 1 172 ? 10.078 -7.992 -18.562 1 98.94 172 ALA B O 1
ATOM 4259 N N . VAL B 1 173 ? 10.734 -9.258 -20.312 1 98.94 173 VAL B N 1
ATOM 4260 C CA . VAL B 1 173 ? 12.086 -8.695 -20.344 1 98.94 173 VAL B CA 1
ATOM 4261 C C . VAL B 1 173 ? 12.016 -7.195 -20.641 1 98.94 173 VAL B C 1
ATOM 4263 O O . VAL B 1 173 ? 12.633 -6.391 -19.938 1 98.94 173 VAL B O 1
ATOM 4266 N N . GLU B 1 174 ? 11.25 -6.859 -21.656 1 98.94 174 GLU B N 1
ATOM 4267 C CA . GLU B 1 174 ? 11.125 -5.461 -22.047 1 98.94 174 GLU B CA 1
ATOM 4268 C C . GLU B 1 174 ? 10.508 -4.625 -20.938 1 98.94 174 GLU B C 1
ATOM 4270 O O . GLU B 1 174 ? 10.875 -3.459 -20.75 1 98.94 174 GLU B O 1
ATOM 4275 N N . ALA B 1 175 ? 9.602 -5.215 -20.203 1 98.94 175 ALA B N 1
ATOM 4276 C CA . ALA B 1 175 ? 8.938 -4.516 -19.094 1 98.94 175 ALA B CA 1
ATOM 4277 C C . ALA B 1 175 ? 9.883 -4.316 -17.922 1 98.94 175 ALA B C 1
ATOM 4279 O O . ALA B 1 175 ? 9.57 -3.57 -16.984 1 98.94 175 ALA B O 1
ATOM 4280 N N . GLY B 1 176 ? 10.992 -4.992 -17.875 1 98.94 176 GLY B N 1
ATOM 4281 C CA . GLY B 1 176 ? 12.016 -4.707 -16.875 1 98.94 176 GLY B CA 1
ATOM 4282 C C . GLY B 1 176 ? 11.984 -5.664 -15.703 1 98.94 176 GLY B C 1
ATOM 4283 O O . GLY B 1 176 ? 12.594 -5.398 -14.664 1 98.94 176 GLY B O 1
ATOM 4284 N N . PHE B 1 177 ? 11.32 -6.777 -15.836 1 98.94 177 PHE B N 1
ATOM 4285 C CA . PHE B 1 177 ? 11.312 -7.766 -14.766 1 98.94 177 PHE B CA 1
ATOM 4286 C C . PHE B 1 177 ? 12.656 -8.469 -14.656 1 98.94 177 PHE B C 1
ATOM 4288 O O . PHE B 1 177 ? 13.383 -8.586 -15.641 1 98.94 177 PHE B O 1
ATOM 4295 N N . GLU B 1 178 ? 12.992 -8.961 -13.43 1 98.94 178 GLU B N 1
ATOM 4296 C CA . GLU B 1 178 ? 14.305 -9.531 -13.164 1 98.94 178 GLU B CA 1
ATOM 4297 C C . GLU B 1 178 ? 14.195 -10.961 -12.641 1 98.94 178 GLU B C 1
ATOM 4299 O O . GLU B 1 178 ? 15.203 -11.625 -12.406 1 98.94 178 GLU B O 1
ATOM 4304 N N . PHE B 1 179 ? 13.023 -11.406 -12.477 1 98.94 179 PHE B N 1
ATOM 4305 C CA . PHE B 1 179 ? 12.695 -12.758 -12.047 1 98.94 179 PHE B CA 1
ATOM 4306 C C . PHE B 1 179 ? 11.414 -13.25 -12.719 1 98.94 179 PHE B C 1
ATOM 4308 O O . PHE B 1 179 ? 10.414 -12.539 -12.75 1 98.94 179 PHE B O 1
ATOM 4315 N N . VAL B 1 180 ? 11.422 -14.43 -13.344 1 98.94 180 VAL B N 1
ATOM 4316 C CA . VAL B 1 180 ? 10.234 -14.953 -14.008 1 98.94 180 VAL B CA 1
ATOM 4317 C C . VAL B 1 180 ? 9.906 -16.344 -13.461 1 98.94 180 VAL B C 1
ATOM 4319 O O . VAL B 1 180 ? 10.812 -17.125 -13.141 1 98.94 180 VAL B O 1
ATOM 4322 N N . GLU B 1 181 ? 8.648 -16.594 -13.281 1 98.94 181 GLU B N 1
ATOM 4323 C CA . GLU B 1 181 ? 8.156 -17.906 -12.875 1 98.94 181 GLU B CA 1
ATOM 4324 C C . GLU B 1 181 ? 7.199 -18.484 -13.914 1 98.94 181 GLU B C 1
ATOM 4326 O O . GLU B 1 181 ? 6.32 -17.781 -14.422 1 98.94 181 GLU B O 1
ATOM 4331 N N . VAL B 1 182 ? 7.387 -19.703 -14.297 1 98.94 182 VAL B N 1
ATOM 4332 C CA . VAL B 1 182 ? 6.438 -20.438 -15.125 1 98.94 182 VAL B CA 1
ATOM 4333 C C . VAL B 1 182 ? 5.461 -21.219 -14.234 1 98.94 182 VAL B C 1
ATOM 4335 O O . VAL B 1 182 ? 5.879 -22.016 -13.406 1 98.94 182 VAL B O 1
ATOM 4338 N N . HIS B 1 183 ? 4.203 -21 -14.453 1 98.88 183 HIS B N 1
ATOM 4339 C CA . HIS B 1 183 ? 3.18 -21.594 -13.594 1 98.88 183 HIS B CA 1
ATOM 4340 C C . HIS B 1 183 ? 2.783 -22.969 -14.086 1 98.88 183 HIS B C 1
ATOM 4342 O O . HIS B 1 183 ? 1.956 -23.109 -14.992 1 98.88 183 HIS B O 1
ATOM 4348 N N . CYS B 1 184 ? 3.252 -24 -13.43 1 98.81 184 CYS B N 1
ATOM 4349 C CA . CYS B 1 184 ? 2.943 -25.391 -13.742 1 98.81 184 CYS B CA 1
ATOM 4350 C C . CYS B 1 184 ? 2.17 -26.047 -12.609 1 98.81 184 CYS B C 1
ATOM 4352 O O . CYS B 1 184 ? 2.424 -27.203 -12.266 1 98.81 184 CYS B O 1
ATOM 4354 N N . ALA B 1 185 ? 1.297 -25.281 -12.008 1 98.31 185 ALA B N 1
ATOM 4355 C CA . ALA B 1 185 ? 0.628 -25.781 -10.812 1 98.31 185 ALA B CA 1
ATOM 4356 C C . ALA B 1 185 ? -0.867 -25.469 -10.852 1 98.31 185 ALA B C 1
ATOM 4358 O O . ALA B 1 185 ? -1.359 -24.875 -11.805 1 98.31 185 ALA B O 1
ATOM 4359 N N . HIS B 1 186 ? -1.614 -26 -9.891 1 96.75 186 HIS B N 1
ATOM 4360 C CA . HIS B 1 186 ? -2.941 -25.594 -9.453 1 96.75 186 HIS B CA 1
ATOM 4361 C C . HIS B 1 186 ? -3.994 -25.875 -10.516 1 96.75 186 HIS B C 1
ATOM 4363 O O . HIS B 1 186 ? -5 -25.172 -10.609 1 96.75 186 HIS B O 1
ATOM 4369 N N . GLY B 1 187 ? -3.646 -26.844 -11.352 1 96.88 187 GLY B N 1
ATOM 4370 C CA . GLY B 1 187 ? -4.633 -27.281 -12.32 1 96.88 187 GLY B CA 1
ATOM 4371 C C . GLY B 1 187 ? -4.688 -26.422 -13.562 1 96.88 187 GLY B C 1
ATOM 4372 O O . GLY B 1 187 ? -5.605 -26.531 -14.375 1 96.88 187 GLY B O 1
ATOM 4373 N N . TYR B 1 188 ? -3.787 -25.531 -13.703 1 98.12 188 TYR B N 1
ATOM 4374 C CA . TYR B 1 188 ? -3.699 -24.734 -14.922 1 98.12 188 TYR B CA 1
ATOM 4375 C C . TYR B 1 188 ? -3.006 -25.516 -16.031 1 98.12 188 TYR B C 1
ATOM 4377 O O . TYR B 1 188 ? -2.654 -26.672 -15.859 1 98.12 188 TYR B O 1
ATOM 4385 N N . LEU B 1 189 ? -2.852 -24.922 -17.156 1 98.81 189 LEU B N 1
ATOM 4386 C CA . LEU B 1 189 ? -2.623 -25.641 -18.406 1 98.81 189 LEU B CA 1
ATOM 4387 C C . LEU B 1 189 ? -1.422 -26.578 -18.281 1 98.81 189 LEU B C 1
ATOM 4389 O O . LEU B 1 189 ? -1.513 -27.75 -18.609 1 98.81 189 LEU B O 1
ATOM 4393 N N . LEU B 1 190 ? -0.29 -26.047 -17.812 1 98.94 190 LEU B N 1
ATOM 4394 C CA . LEU B 1 190 ? 0.917 -26.859 -17.797 1 98.94 190 LEU B CA 1
ATOM 4395 C C . LEU B 1 190 ? 0.823 -27.953 -16.75 1 98.94 190 LEU B C 1
ATOM 4397 O O . LEU B 1 190 ? 1.372 -29.047 -16.922 1 98.94 190 LEU B O 1
ATOM 4401 N N . HIS B 1 191 ? 0.136 -27.672 -15.664 1 98.69 191 HIS B N 1
ATOM 4402 C CA . HIS B 1 191 ? -0.181 -28.734 -14.703 1 98.69 191 HIS B CA 1
ATOM 4403 C C . HIS B 1 191 ? -1.118 -29.766 -15.312 1 98.69 191 HIS B C 1
ATOM 4405 O O . HIS B 1 191 ? -0.984 -30.969 -15.047 1 98.69 191 HIS B O 1
ATOM 4411 N N . GLU B 1 192 ? -2.084 -29.359 -16.125 1 98.56 192 GLU B N 1
ATOM 4412 C CA . GLU B 1 192 ? -2.988 -30.281 -16.797 1 98.56 192 GLU B CA 1
ATOM 4413 C C . GLU B 1 192 ? -2.217 -31.281 -17.656 1 98.56 192 GLU B C 1
ATOM 4415 O O . GLU B 1 192 ? -2.602 -32.438 -17.75 1 98.56 192 GLU B O 1
ATOM 4420 N N . PHE B 1 193 ? -1.174 -30.812 -18.312 1 98.88 193 PHE B N 1
ATOM 4421 C CA . PHE B 1 193 ? -0.339 -31.719 -19.094 1 98.88 193 PHE B CA 1
ATOM 4422 C C . PHE B 1 193 ? 0.371 -32.719 -18.188 1 98.88 193 PHE B C 1
ATOM 4424 O O . PHE B 1 193 ? 0.536 -33.875 -18.547 1 98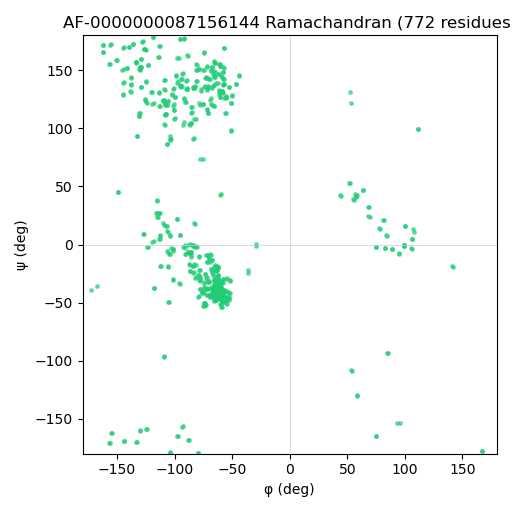.88 193 PHE B O 1
ATOM 4431 N N . LEU B 1 194 ? 0.811 -32.312 -17.031 1 98.75 194 LEU B N 1
ATOM 4432 C CA . LEU B 1 194 ? 1.622 -33.125 -16.141 1 98.75 194 LEU B CA 1
ATOM 4433 C C . LEU B 1 194 ? 0.784 -34.25 -15.5 1 98.75 194 LEU B C 1
ATOM 4435 O O . LEU B 1 194 ? 1.268 -35.344 -15.297 1 98.75 194 LEU B O 1
ATOM 4439 N N . SER B 1 195 ? -0.437 -34 -15.148 1 98.25 195 SER B N 1
ATOM 4440 C CA . SER B 1 195 ? -1.256 -34.938 -14.383 1 98.25 195 SER B CA 1
ATOM 4441 C C . SER B 1 195 ? -1.911 -35.969 -15.289 1 98.25 195 SER B C 1
ATOM 4443 O O . SER B 1 195 ? -2.521 -35.625 -16.297 1 98.25 195 SER B O 1
ATOM 4445 N N . PRO B 1 196 ? -1.869 -37.25 -14.883 1 97.25 196 PRO B N 1
ATOM 4446 C CA . PRO B 1 196 ? -2.537 -38.281 -15.68 1 97.25 196 PRO B CA 1
ATOM 4447 C C . PRO B 1 196 ? -4.059 -38.188 -15.625 1 97.25 196 PRO B C 1
ATOM 4449 O O . PRO B 1 196 ? -4.754 -38.812 -16.438 1 97.25 196 PRO B O 1
ATOM 4452 N N . LEU B 1 197 ? -4.551 -37.438 -14.719 1 96.12 197 LEU B N 1
ATOM 4453 C CA . LEU B 1 197 ? -5.996 -37.312 -14.555 1 96.12 197 LEU B CA 1
ATOM 4454 C C . LEU B 1 197 ? -6.574 -36.344 -15.586 1 96.12 197 LEU B C 1
ATOM 4456 O O . LEU B 1 197 ? -7.742 -36.469 -15.969 1 96.12 197 LEU B O 1
ATOM 4460 N N . SER B 1 198 ? -5.742 -35.406 -16.062 1 97.31 198 SER B N 1
ATOM 4461 C CA . SER B 1 198 ? -6.219 -34.406 -17.016 1 97.31 198 SER B CA 1
ATOM 4462 C C . SER B 1 198 ? -5.582 -34.594 -18.391 1 97.31 198 SER B C 1
ATOM 4464 O O . SER B 1 198 ? -6.039 -34.031 -19.391 1 97.31 198 SER B O 1
ATOM 4466 N N . ASN B 1 199 ? -4.516 -35.281 -18.453 1 98.56 199 ASN B N 1
ATOM 4467 C CA . ASN B 1 199 ? -3.836 -35.594 -19.703 1 98.56 199 ASN B CA 1
ATOM 4468 C C . ASN B 1 199 ? -3.992 -37.094 -20.062 1 98.56 199 ASN B C 1
ATOM 4470 O O . ASN B 1 199 ? -3.221 -37.938 -19.609 1 98.56 199 ASN B O 1
ATOM 4474 N N . ARG B 1 200 ? -4.855 -37.281 -21 1 97.88 200 ARG B N 1
ATOM 4475 C CA . ARG B 1 200 ? -5.133 -38.625 -21.453 1 97.88 200 ARG B CA 1
ATOM 4476 C C . ARG B 1 200 ? -4.703 -38.812 -22.906 1 97.88 200 ARG B C 1
ATOM 4478 O O . ARG B 1 200 ? -5.266 -39.656 -23.609 1 97.88 200 ARG B O 1
ATOM 4485 N N . ARG B 1 201 ? -3.836 -38.031 -23.266 1 98.19 201 ARG B N 1
ATOM 4486 C CA . ARG B 1 201 ? -3.314 -38.094 -24.625 1 98.19 201 ARG B CA 1
ATOM 4487 C C . ARG B 1 201 ? -2.592 -39.406 -24.859 1 98.19 201 ARG B C 1
ATOM 4489 O O . ARG B 1 201 ? -2.088 -40.031 -23.922 1 98.19 201 ARG B O 1
ATOM 4496 N N . THR B 1 202 ? -2.537 -39.75 -26.156 1 96.75 202 THR B N 1
ATOM 4497 C CA . THR B 1 202 ? -1.849 -41 -26.516 1 96.75 202 THR B CA 1
ATOM 4498 C C . THR B 1 202 ? -0.674 -40.719 -27.453 1 96.75 202 THR B C 1
ATOM 4500 O O . THR B 1 202 ? 0.028 -41.625 -27.875 1 96.75 202 THR B O 1
ATOM 4503 N N . ASP B 1 203 ? -0.48 -39.5 -27.719 1 97.56 203 ASP B N 1
ATOM 4504 C CA . ASP B 1 203 ? 0.644 -39.125 -28.578 1 97.56 203 ASP B CA 1
ATOM 4505 C C . ASP B 1 203 ? 1.882 -38.812 -27.734 1 97.56 203 ASP B C 1
ATOM 4507 O O . ASP B 1 203 ? 2.006 -39.281 -26.609 1 97.56 203 ASP B O 1
ATOM 4511 N N . ALA B 1 204 ? 2.824 -38 -28.297 1 97.94 204 ALA B N 1
ATOM 4512 C CA . ALA B 1 204 ? 4.125 -37.75 -27.672 1 97.94 204 ALA B CA 1
ATOM 4513 C C . ALA B 1 204 ? 3.99 -36.875 -26.438 1 97.94 204 ALA B C 1
ATOM 4515 O O . ALA B 1 204 ? 4.93 -36.781 -25.641 1 97.94 204 ALA B O 1
ATOM 4516 N N . TYR B 1 205 ? 2.822 -36.312 -26.219 1 98.62 205 TYR B N 1
ATOM 4517 C CA . TYR B 1 205 ? 2.646 -35.344 -25.141 1 98.62 205 TYR B CA 1
ATOM 4518 C C . TYR B 1 205 ? 1.79 -35.906 -24.031 1 98.62 205 TYR B C 1
ATOM 4520 O O . TYR B 1 205 ? 1.242 -35.156 -23.203 1 98.62 205 TYR B O 1
ATOM 4528 N N . GLY B 1 206 ? 1.616 -37.219 -23.938 1 97.81 206 GLY B N 1
ATOM 4529 C CA . GLY B 1 206 ? 0.879 -37.875 -22.891 1 97.81 206 GLY B CA 1
ATOM 4530 C C . GLY B 1 206 ? 1.32 -39.312 -22.688 1 97.81 206 GLY B C 1
ATOM 4531 O O . GLY B 1 206 ? 2.473 -39.656 -22.953 1 97.81 206 GLY B O 1
ATOM 4532 N N . GLY B 1 207 ? 0.505 -40.094 -22.047 1 96.12 207 GLY B N 1
ATOM 4533 C CA . GLY B 1 207 ? 0.808 -41.5 -21.797 1 96.12 207 GLY B CA 1
ATOM 4534 C C . GLY B 1 207 ? 1.642 -41.719 -20.547 1 96.12 207 GLY B C 1
ATOM 4535 O O . GLY B 1 207 ? 1.107 -41.781 -19.438 1 96.12 207 GLY B O 1
ATOM 4536 N N . ASP B 1 208 ? 2.939 -41.781 -20.688 1 96.5 208 ASP B N 1
ATOM 4537 C CA . ASP B 1 208 ? 3.801 -42 -19.531 1 96.5 208 ASP B CA 1
ATOM 4538 C C . ASP B 1 208 ? 4.328 -40.688 -18.969 1 96.5 208 ASP B C 1
ATOM 4540 O O . ASP B 1 208 ? 3.99 -39.625 -19.469 1 96.5 208 ASP B O 1
ATOM 4544 N N . ARG B 1 209 ? 5.035 -40.75 -17.922 1 97.31 209 ARG B N 1
ATOM 4545 C CA . ARG B 1 209 ? 5.531 -39.562 -17.219 1 97.31 209 ARG B CA 1
ATOM 4546 C C . ARG B 1 209 ? 6.336 -38.688 -18.172 1 97.31 209 ARG B C 1
ATOM 4548 O O . ARG B 1 209 ? 6.184 -37.438 -18.156 1 97.31 209 ARG B O 1
ATOM 4555 N N . ALA B 1 210 ? 7.219 -39.281 -18.938 1 97.94 210 ALA B N 1
ATOM 4556 C CA . ALA B 1 210 ? 8.047 -38.531 -19.875 1 97.94 210 ALA B CA 1
ATOM 4557 C C . ALA B 1 210 ? 7.18 -37.781 -20.875 1 97.94 210 ALA B C 1
ATOM 4559 O O . ALA B 1 210 ? 7.465 -36.625 -21.219 1 97.94 210 ALA B O 1
ATOM 4560 N N . GLY B 1 211 ? 6.184 -38.5 -21.406 1 98.38 211 GLY B N 1
ATOM 4561 C CA . GLY B 1 211 ? 5.266 -37.844 -22.328 1 98.38 211 GLY B CA 1
ATOM 4562 C C . GLY B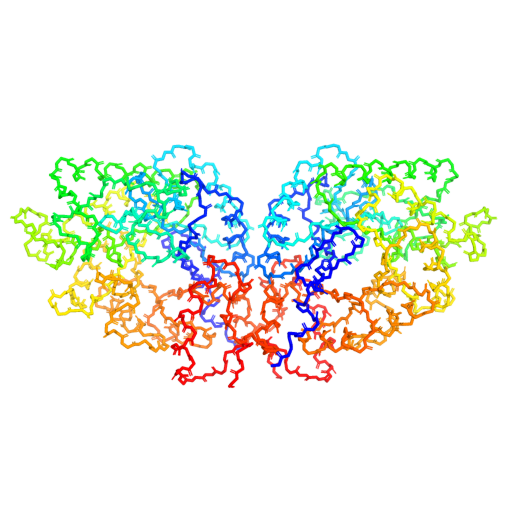 1 211 ? 4.492 -36.719 -21.719 1 98.38 211 GLY B C 1
ATOM 4563 O O . GLY B 1 211 ? 4.301 -35.656 -22.359 1 98.38 211 GLY B O 1
ATOM 4564 N N . ARG B 1 212 ? 4.074 -36.844 -20.516 1 98.69 212 ARG B N 1
ATOM 4565 C CA . ARG B 1 212 ? 3.289 -35.812 -19.828 1 98.69 212 ARG B CA 1
ATOM 4566 C C . ARG B 1 212 ? 4.152 -34.594 -19.469 1 98.69 212 ARG B C 1
ATOM 4568 O O . ARG B 1 212 ? 3.666 -33.469 -19.438 1 98.69 212 ARG B O 1
ATOM 4575 N N . MET B 1 213 ? 5.406 -34.844 -19.281 1 98.69 213 MET B N 1
ATOM 4576 C CA . MET B 1 213 ? 6.324 -33.75 -18.922 1 98.69 213 MET B CA 1
ATOM 4577 C C . MET B 1 213 ? 6.773 -33 -20.172 1 98.69 213 MET B C 1
ATOM 4579 O O . MET B 1 213 ? 7.305 -31.891 -20.062 1 98.69 213 MET B O 1
ATOM 4583 N N . ARG B 1 214 ? 6.613 -33.562 -21.312 1 98.81 214 ARG B N 1
ATOM 4584 C CA . ARG B 1 214 ? 7.281 -33.062 -22.516 1 98.81 214 ARG B CA 1
ATOM 4585 C C . ARG B 1 214 ? 6.898 -31.625 -22.812 1 98.81 214 ARG B C 1
ATOM 4587 O O . ARG B 1 214 ? 7.766 -30.766 -22.969 1 98.81 214 ARG B O 1
ATOM 4594 N N . TYR B 1 215 ? 5.629 -31.359 -22.891 1 98.88 215 TYR B N 1
ATOM 4595 C CA . TYR B 1 215 ? 5.207 -30.016 -23.297 1 98.88 215 TYR B CA 1
ATOM 4596 C C . TYR B 1 215 ? 5.602 -28.984 -22.25 1 98.88 215 TYR B C 1
ATOM 4598 O O . TYR B 1 215 ? 6.152 -27.938 -22.578 1 98.88 215 TYR B O 1
ATOM 4606 N N . PRO B 1 216 ? 5.328 -29.219 -20.953 1 98.94 216 PRO B N 1
ATOM 4607 C CA . PRO B 1 216 ? 5.816 -28.281 -19.938 1 98.94 216 PRO B CA 1
ATOM 4608 C C . PRO B 1 216 ? 7.316 -28.016 -20.047 1 98.94 216 PRO B C 1
ATOM 4610 O O . PRO B 1 216 ? 7.762 -26.875 -19.906 1 98.94 216 PRO B O 1
ATOM 4613 N N . LEU B 1 217 ? 8.07 -29.031 -20.281 1 98.94 217 LEU B N 1
ATOM 4614 C CA . LEU B 1 217 ? 9.516 -28.875 -20.422 1 98.94 217 LEU B CA 1
ATOM 4615 C C . LEU B 1 217 ? 9.859 -28.062 -21.656 1 98.94 217 LEU B C 1
ATOM 4617 O O . LEU B 1 217 ? 10.797 -27.25 -21.625 1 98.94 217 LEU B O 1
ATOM 4621 N N . GLU B 1 218 ? 9.117 -28.266 -22.781 1 98.94 218 GLU B N 1
ATOM 4622 C CA . GLU B 1 218 ? 9.312 -27.453 -23.969 1 98.94 218 GLU B CA 1
ATOM 4623 C C . GLU B 1 218 ? 9.039 -25.984 -23.688 1 98.94 218 GLU B C 1
ATOM 4625 O O . GLU B 1 218 ? 9.75 -25.094 -24.172 1 98.94 218 GLU B O 1
ATOM 4630 N N . ILE B 1 219 ? 8.023 -25.719 -22.891 1 98.94 219 ILE B N 1
ATOM 4631 C CA . ILE B 1 219 ? 7.695 -24.344 -22.516 1 98.94 219 ILE B CA 1
ATOM 4632 C C . ILE B 1 219 ? 8.82 -23.75 -21.656 1 98.94 219 ILE B C 1
ATOM 4634 O O . ILE B 1 219 ? 9.258 -22.625 -21.891 1 98.94 219 ILE B O 1
ATOM 4638 N N . ILE B 1 220 ? 9.305 -24.5 -20.719 1 98.94 220 ILE B N 1
ATOM 4639 C CA . ILE B 1 220 ? 10.383 -24.062 -19.844 1 98.94 220 ILE B CA 1
ATOM 4640 C C . ILE B 1 220 ? 11.617 -23.734 -20.688 1 98.94 220 ILE B C 1
ATOM 4642 O O . ILE B 1 220 ? 12.25 -22.688 -20.484 1 98.94 220 ILE B O 1
ATOM 4646 N N . GLU B 1 221 ? 11.938 -24.578 -21.625 1 98.81 221 GLU B N 1
ATOM 4647 C CA . GLU B 1 221 ? 13.07 -24.344 -22.516 1 98.81 221 GLU B CA 1
ATOM 4648 C C . GLU B 1 221 ? 12.883 -23.062 -23.328 1 98.81 221 GLU B C 1
ATOM 4650 O O . GLU B 1 221 ? 13.828 -22.297 -23.516 1 98.81 221 GLU B O 1
ATOM 4655 N N . THR B 1 222 ? 11.695 -22.938 -23.797 1 98.88 222 THR B N 1
ATOM 4656 C CA . THR B 1 222 ? 11.367 -21.766 -24.594 1 98.88 222 THR B CA 1
ATOM 4657 C C . THR B 1 222 ? 11.523 -20.484 -23.766 1 98.88 222 THR B C 1
ATOM 4659 O O . THR B 1 222 ? 12.117 -19.516 -24.234 1 98.88 222 THR B O 1
ATOM 4662 N N . VAL B 1 223 ? 11.008 -20.484 -22.547 1 98.94 223 VAL B N 1
ATOM 4663 C CA . VAL B 1 223 ? 11.102 -19.328 -21.656 1 98.94 223 VAL B CA 1
ATOM 4664 C C . VAL B 1 223 ? 12.57 -19.078 -21.297 1 98.94 223 VAL B C 1
ATOM 4666 O O . VAL B 1 223 ? 13.031 -17.938 -21.344 1 98.94 223 VAL B O 1
ATOM 4669 N N . ARG B 1 224 ? 13.305 -20.094 -20.953 1 98.88 224 ARG B N 1
ATOM 4670 C CA . ARG B 1 224 ? 14.711 -19.938 -20.594 1 98.88 224 ARG B CA 1
ATOM 4671 C C . ARG B 1 224 ? 15.5 -19.312 -21.734 1 98.88 224 ARG B C 1
ATOM 4673 O O . ARG B 1 224 ? 16.344 -18.438 -21.516 1 98.88 224 ARG B O 1
ATOM 4680 N N . ALA B 1 225 ? 15.234 -19.75 -22.953 1 98.81 225 ALA B N 1
ATOM 4681 C CA . ALA B 1 225 ? 15.961 -19.266 -24.125 1 98.81 225 ALA B CA 1
ATOM 4682 C C . ALA B 1 225 ? 15.68 -17.781 -24.359 1 98.81 225 ALA B C 1
ATOM 4684 O O . ALA B 1 225 ? 16.547 -17.047 -24.828 1 98.81 225 ALA B O 1
ATOM 4685 N N . ALA B 1 226 ? 14.492 -17.375 -24.062 1 98.88 226 ALA B N 1
ATOM 4686 C CA . ALA B 1 226 ? 14.078 -15.992 -24.328 1 98.88 226 ALA B CA 1
ATOM 4687 C C . ALA B 1 226 ? 14.453 -15.086 -23.156 1 98.88 226 ALA B C 1
ATOM 4689 O O . ALA B 1 226 ? 14.539 -13.867 -23.312 1 98.88 226 ALA B O 1
ATOM 4690 N N . TRP B 1 227 ? 14.625 -15.656 -21.984 1 98.81 227 TRP B N 1
ATOM 4691 C CA . TRP B 1 227 ? 14.914 -14.945 -20.75 1 98.81 227 TRP B CA 1
ATOM 4692 C C . TRP B 1 227 ? 16.422 -14.766 -20.547 1 98.81 227 TRP B C 1
ATOM 4694 O O . TRP B 1 227 ? 17.188 -15.695 -20.797 1 98.81 227 TRP B O 1
ATOM 4704 N N . PRO B 1 228 ? 16.938 -13.562 -20.156 1 98.62 228 PRO B N 1
ATOM 4705 C CA . PRO B 1 228 ? 18.375 -13.391 -19.953 1 98.62 228 PRO B CA 1
ATOM 4706 C C . PRO B 1 228 ? 18.969 -14.43 -19 1 98.62 228 PRO B C 1
ATOM 4708 O O . PRO B 1 228 ? 18.422 -14.68 -17.922 1 98.62 228 PRO B O 1
ATOM 4711 N N . ALA B 1 229 ? 20.094 -15 -19.312 1 97.5 229 ALA B N 1
ATOM 4712 C CA . ALA B 1 229 ? 20.703 -16.141 -18.625 1 97.5 229 ALA B CA 1
ATOM 4713 C C . ALA B 1 229 ? 21.047 -15.773 -17.172 1 97.5 229 ALA B C 1
ATOM 4715 O O . ALA B 1 229 ? 21.016 -16.641 -16.297 1 97.5 229 ALA B O 1
ATOM 4716 N N . GLU B 1 230 ? 21.297 -14.547 -16.953 1 97.88 230 GLU B N 1
ATOM 4717 C CA . GLU B 1 230 ? 21.75 -14.125 -15.633 1 97.88 230 GLU B CA 1
ATOM 4718 C C . GLU B 1 230 ? 20.578 -13.859 -14.703 1 97.88 230 GLU B C 1
ATOM 4720 O O . GLU B 1 230 ? 20.75 -13.648 -13.5 1 97.88 230 GLU B O 1
ATOM 4725 N N . ARG B 1 231 ? 19.359 -13.859 -15.266 1 98.81 231 ARG B N 1
ATOM 4726 C CA . ARG B 1 231 ? 18.172 -13.625 -14.445 1 98.81 231 ARG B CA 1
ATOM 4727 C C . ARG B 1 231 ? 17.5 -14.945 -14.062 1 98.81 231 ARG B C 1
ATOM 4729 O O . ARG B 1 231 ? 17.422 -15.867 -14.875 1 98.81 231 ARG B O 1
ATOM 4736 N N . PRO B 1 232 ? 17.062 -15.023 -12.852 1 98.88 232 PRO B N 1
ATOM 4737 C CA . PRO B 1 232 ? 16.516 -16.297 -12.359 1 98.88 232 PRO B CA 1
ATOM 4738 C C . PRO B 1 232 ? 15.195 -16.672 -13.016 1 98.88 232 PRO B C 1
ATOM 4740 O O . PRO B 1 232 ? 14.359 -15.797 -13.273 1 98.88 232 PRO B O 1
ATOM 4743 N N . LEU B 1 233 ? 15.023 -17.922 -13.273 1 98.94 233 LEU B N 1
ATOM 4744 C CA . LEU B 1 233 ? 13.812 -18.594 -13.734 1 98.94 233 LEU B CA 1
ATOM 4745 C C . LEU B 1 233 ? 13.344 -19.625 -12.719 1 98.94 233 LEU B C 1
ATOM 4747 O O . LEU B 1 233 ? 14.117 -20.5 -12.305 1 98.94 233 LEU B O 1
ATOM 4751 N N . SER B 1 234 ? 12.125 -19.453 -12.25 1 98.94 234 SER B N 1
ATOM 4752 C CA . SER B 1 234 ? 11.539 -20.469 -11.383 1 98.94 234 SER B CA 1
ATOM 4753 C C . SER B 1 234 ? 10.344 -21.141 -12.047 1 98.94 234 SER B C 1
ATOM 4755 O O . SER B 1 234 ? 9.844 -20.656 -13.062 1 98.94 234 SER B O 1
ATOM 4757 N N . VAL B 1 235 ? 9.984 -22.297 -11.539 1 98.94 235 VAL B N 1
ATOM 4758 C CA . VAL B 1 235 ? 8.789 -23.031 -11.93 1 98.94 235 VAL B CA 1
ATOM 4759 C C . VAL B 1 235 ? 7.949 -23.344 -10.695 1 98.94 235 VAL B C 1
ATOM 4761 O O . VAL B 1 235 ? 8.469 -23.859 -9.703 1 98.94 235 VAL B O 1
ATOM 4764 N N . ARG B 1 236 ? 6.73 -22.938 -10.758 1 98.88 236 ARG B N 1
ATOM 4765 C CA . ARG B 1 236 ? 5.824 -23.312 -9.68 1 98.88 236 ARG B CA 1
ATOM 4766 C C . ARG B 1 236 ? 5.129 -24.625 -9.977 1 98.88 236 ARG B C 1
ATOM 4768 O O . ARG B 1 236 ? 4.594 -24.828 -11.07 1 98.88 236 ARG B O 1
ATOM 4775 N N . ILE B 1 237 ? 5.086 -25.531 -8.984 1 98.75 237 ILE B N 1
ATOM 4776 C CA . ILE B 1 237 ? 4.492 -26.844 -9.227 1 98.75 237 ILE B CA 1
ATOM 4777 C C . ILE B 1 237 ? 3.484 -27.156 -8.125 1 98.75 237 ILE B C 1
ATOM 4779 O O . ILE B 1 237 ? 3.547 -26.594 -7.031 1 98.75 237 ILE B O 1
ATOM 4783 N N . SER B 1 238 ? 2.51 -27.969 -8.469 1 98.12 238 SER B N 1
ATOM 4784 C CA . SER B 1 238 ? 1.817 -28.75 -7.453 1 98.12 238 SER B CA 1
ATOM 4785 C C . SER B 1 238 ? 2.592 -30.016 -7.117 1 98.12 238 SER B C 1
ATOM 4787 O O . SER B 1 238 ? 2.617 -30.969 -7.91 1 98.12 238 SER B O 1
ATOM 4789 N N . SER B 1 239 ? 3.16 -30.016 -5.961 1 98.19 239 SER B N 1
ATOM 4790 C CA . SER B 1 239 ? 4.039 -31.109 -5.57 1 98.19 239 SER B CA 1
ATOM 4791 C C . SER B 1 239 ? 3.287 -32.438 -5.539 1 98.19 239 SER B C 1
ATOM 4793 O O . SER B 1 239 ? 3.877 -33.5 -5.75 1 98.19 239 SER B O 1
ATOM 4795 N N . VAL B 1 240 ? 2.051 -32.375 -5.227 1 96.75 240 VAL B N 1
ATOM 4796 C CA . VAL B 1 240 ? 1.116 -33.469 -5.293 1 96.75 240 VAL B CA 1
ATOM 4797 C C . VAL B 1 240 ? -0.261 -32.969 -5.719 1 96.75 240 VAL B C 1
ATOM 4799 O O . VAL B 1 240 ? -0.62 -31.828 -5.449 1 96.75 240 VAL B O 1
ATOM 4802 N N . ASP B 1 241 ? -0.978 -33.875 -6.383 1 95.38 241 ASP B N 1
ATOM 4803 C CA . ASP B 1 241 ? -2.359 -33.531 -6.691 1 95.38 241 ASP B CA 1
ATOM 4804 C C . ASP B 1 241 ? -3.26 -33.719 -5.473 1 95.38 241 ASP B C 1
ATOM 4806 O O . ASP B 1 241 ? -4.273 -33.031 -5.336 1 95.38 241 ASP B O 1
ATOM 4810 N N . GLY B 1 242 ? -2.881 -34.688 -4.637 1 92.25 242 GLY B N 1
ATOM 4811 C CA . GLY B 1 242 ? -3.67 -34.969 -3.447 1 92.25 242 GLY B CA 1
ATOM 4812 C C . GLY B 1 242 ? -4.926 -35.75 -3.74 1 92.25 242 GLY B C 1
ATOM 4813 O O . GLY B 1 242 ? -5.887 -35.719 -2.969 1 92.25 242 GLY B O 1
ATOM 4814 N N . VAL B 1 243 ? -5.035 -36.312 -4.895 1 91.56 243 VAL B N 1
ATOM 4815 C CA . VAL B 1 243 ? -6.156 -37.156 -5.305 1 91.56 243 VAL B CA 1
ATOM 4816 C C . VAL B 1 243 ? -5.641 -38.469 -5.875 1 91.56 243 VAL B C 1
ATOM 4818 O O . VAL B 1 243 ? -4.539 -38.531 -6.434 1 91.56 243 VAL B O 1
ATOM 4821 N N . GLU B 1 244 ? -6.477 -39.5 -5.746 1 91.75 244 GLU B N 1
ATOM 4822 C CA . GLU B 1 244 ? -6.098 -40.812 -6.23 1 91.75 244 GLU B CA 1
ATOM 4823 C C . GLU B 1 244 ? -5.844 -40.781 -7.734 1 91.75 244 GLU B C 1
ATOM 4825 O O . GLU B 1 244 ? -6.629 -40.219 -8.492 1 91.75 244 GLU B O 1
ATOM 4830 N N . GLY B 1 245 ? -4.691 -41.344 -8.062 1 93.88 245 GLY B N 1
ATOM 4831 C CA . GLY B 1 245 ? -4.363 -41.469 -9.477 1 93.88 245 GLY B CA 1
ATOM 4832 C C . GLY B 1 245 ? -3.639 -40.25 -10.031 1 93.88 245 GLY B C 1
ATOM 4833 O O . GLY B 1 245 ? -3.217 -40.25 -11.188 1 93.88 245 GLY B O 1
ATOM 4834 N N . GLY B 1 246 ? -3.516 -39.281 -9.172 1 95.06 246 GLY B N 1
ATOM 4835 C CA . GLY B 1 246 ? -2.852 -38.062 -9.609 1 95.06 246 GLY B CA 1
ATOM 4836 C C . GLY B 1 246 ? -1.349 -38.094 -9.406 1 95.06 246 GLY B C 1
ATOM 4837 O O . GLY B 1 246 ? -0.776 -39.156 -9.141 1 95.06 246 GLY B O 1
ATOM 4838 N N . ILE B 1 247 ? -0.748 -36.969 -9.547 1 96.12 247 ILE B N 1
ATOM 4839 C CA . ILE B 1 247 ? 0.691 -36.781 -9.391 1 96.12 247 ILE B CA 1
ATOM 4840 C C . ILE B 1 247 ? 1.09 -37.031 -7.941 1 96.12 247 ILE B C 1
ATOM 4842 O O . ILE B 1 247 ? 0.392 -36.594 -7.02 1 96.12 247 ILE B O 1
ATOM 4846 N N . VAL B 1 248 ? 2.164 -37.719 -7.789 1 96.69 248 VAL B N 1
ATOM 4847 C CA . VAL B 1 248 ? 2.781 -37.906 -6.48 1 96.69 248 VAL B CA 1
ATOM 4848 C C . VAL B 1 248 ? 4.133 -37.188 -6.438 1 96.69 248 VAL B C 1
ATOM 4850 O O . VAL B 1 248 ? 4.605 -36.688 -7.461 1 96.69 248 VAL B O 1
ATOM 4853 N N . LEU B 1 249 ? 4.73 -37.094 -5.293 1 98.12 249 LEU B N 1
ATOM 4854 C CA . LEU B 1 249 ? 5.941 -36.312 -5.078 1 98.12 249 LEU B CA 1
ATOM 4855 C C . LEU B 1 249 ? 7.074 -36.812 -5.961 1 98.12 249 LEU B C 1
ATOM 4857 O O . LEU B 1 249 ? 7.859 -36.031 -6.488 1 98.12 249 LEU B O 1
ATOM 4861 N N . GLU B 1 250 ? 7.16 -38.094 -6.164 1 98.06 250 GLU B N 1
ATOM 4862 C CA . GLU B 1 250 ? 8.211 -38.688 -6.988 1 98.06 250 GLU B CA 1
ATOM 4863 C C . GLU B 1 250 ? 8.148 -38.156 -8.422 1 98.06 250 GLU B C 1
ATOM 4865 O O . GLU B 1 250 ? 9.18 -37.969 -9.062 1 98.06 250 GLU B O 1
ATOM 4870 N N . ASP B 1 251 ? 6.973 -38.031 -8.891 1 98.25 251 ASP B N 1
ATOM 4871 C CA . ASP B 1 251 ? 6.781 -37.469 -10.227 1 98.25 251 ASP B CA 1
ATOM 4872 C C . ASP B 1 251 ? 7.359 -36.062 -10.32 1 98.25 251 ASP B C 1
ATOM 4874 O O . ASP B 1 251 ? 8.016 -35.75 -11.312 1 98.25 251 ASP B O 1
ATOM 4878 N N . GLN B 1 252 ? 7.102 -35.312 -9.305 1 98.56 252 GLN B N 1
ATOM 4879 C CA . GLN B 1 252 ? 7.504 -33.906 -9.344 1 98.56 252 GLN B CA 1
ATOM 4880 C C . GLN B 1 252 ? 8.992 -33.75 -9.07 1 98.56 252 GLN B C 1
ATOM 4882 O O . GLN B 1 252 ? 9.617 -32.812 -9.531 1 98.56 252 GLN B O 1
ATOM 4887 N N . ILE B 1 253 ? 9.586 -34.656 -8.328 1 98.81 253 ILE B N 1
ATOM 4888 C CA . ILE B 1 253 ? 11.039 -34.688 -8.188 1 98.81 253 ILE B CA 1
ATOM 4889 C C . ILE B 1 253 ? 11.68 -34.938 -9.555 1 98.81 253 ILE B C 1
ATOM 4891 O O . ILE B 1 253 ? 12.641 -34.25 -9.93 1 98.81 253 ILE B O 1
ATOM 4895 N N . ALA B 1 254 ? 11.125 -35.906 -10.305 1 98.81 254 ALA B N 1
ATOM 4896 C CA . ALA B 1 254 ? 11.609 -36.156 -11.656 1 98.81 254 ALA B CA 1
ATOM 4897 C C . ALA B 1 254 ? 11.469 -34.938 -12.547 1 98.81 254 ALA B C 1
ATOM 4899 O O . ALA B 1 254 ? 12.383 -34.594 -13.289 1 98.81 254 ALA B O 1
ATOM 4900 N N . PHE B 1 255 ? 10.359 -34.312 -12.5 1 98.88 255 PHE B N 1
ATOM 4901 C CA . PHE B 1 255 ? 10.102 -33.094 -13.281 1 98.88 255 PHE B CA 1
ATOM 4902 C C . PHE B 1 255 ? 11.078 -31.984 -12.898 1 98.88 255 PHE B C 1
ATOM 4904 O O . PHE B 1 255 ? 11.617 -31.297 -13.773 1 98.88 255 PHE B O 1
ATOM 4911 N N . ALA B 1 256 ? 11.305 -31.812 -11.602 1 98.94 256 ALA B N 1
ATOM 4912 C CA . ALA B 1 256 ? 12.227 -30.781 -11.102 1 98.94 256 ALA B CA 1
ATOM 4913 C C . ALA B 1 256 ? 13.641 -31.031 -11.625 1 98.94 256 ALA B C 1
ATOM 4915 O O . ALA B 1 256 ? 14.344 -30.078 -11.992 1 98.94 256 ALA B O 1
ATOM 4916 N N . ARG B 1 257 ? 14.078 -32.281 -11.633 1 98.88 257 ARG B N 1
ATOM 4917 C CA . ARG B 1 257 ? 15.398 -32.625 -12.156 1 98.88 257 ARG B CA 1
ATOM 4918 C C . ARG B 1 257 ? 15.516 -32.25 -13.625 1 98.88 257 ARG B C 1
ATOM 4920 O O . ARG B 1 257 ? 16.531 -31.688 -14.047 1 98.88 257 ARG B O 1
ATOM 4927 N N . GLU B 1 258 ? 14.461 -32.594 -14.375 1 98.88 258 GLU B N 1
ATOM 4928 C CA . GLU B 1 258 ? 14.453 -32.281 -15.797 1 98.88 258 GLU B CA 1
ATOM 4929 C C . GLU B 1 258 ? 14.445 -30.766 -16.016 1 98.88 258 GLU B C 1
ATOM 4931 O O . GLU B 1 258 ? 15.109 -30.25 -16.906 1 98.88 258 GLU B O 1
ATOM 4936 N N . ALA B 1 259 ? 13.625 -30.078 -15.219 1 98.88 259 ALA B N 1
ATOM 4937 C CA . ALA B 1 259 ? 13.562 -28.625 -15.305 1 98.88 259 ALA B CA 1
ATOM 4938 C C . ALA B 1 259 ? 14.922 -28 -15 1 98.88 259 ALA B C 1
ATOM 4940 O O . ALA B 1 259 ? 15.359 -27.078 -15.695 1 98.88 259 ALA B O 1
ATOM 4941 N N . LYS B 1 260 ? 15.578 -28.469 -13.938 1 98.81 260 LYS B N 1
ATOM 4942 C CA . LYS B 1 260 ? 16.922 -28 -13.586 1 98.81 260 LYS B CA 1
ATOM 4943 C C . LYS B 1 260 ? 17.875 -28.156 -14.758 1 98.81 260 LYS B C 1
ATOM 4945 O O . LYS B 1 260 ? 18.641 -27.234 -15.078 1 98.81 260 LYS B O 1
ATOM 4950 N N . ALA B 1 261 ? 17.812 -29.266 -15.367 1 98.69 261 ALA B N 1
ATOM 4951 C CA . ALA B 1 261 ? 18.688 -29.562 -16.5 1 98.69 261 ALA B CA 1
ATOM 4952 C C . ALA B 1 261 ? 18.453 -28.594 -17.656 1 98.69 261 ALA B C 1
ATOM 4954 O O . ALA B 1 261 ? 19.328 -28.391 -18.5 1 98.69 261 ALA B O 1
ATOM 4955 N N . ARG B 1 262 ? 17.328 -27.984 -17.656 1 98.5 262 ARG B N 1
ATOM 4956 C CA . ARG B 1 262 ? 16.953 -27.078 -18.734 1 98.5 262 ARG B CA 1
ATOM 4957 C C . ARG B 1 262 ? 17.094 -25.625 -18.281 1 98.5 262 ARG B C 1
ATOM 4959 O O . ARG B 1 262 ? 16.594 -24.719 -18.953 1 98.5 262 ARG B O 1
ATOM 4966 N N . GLY B 1 263 ? 17.656 -25.375 -17.109 1 98.5 263 GLY B N 1
ATOM 4967 C CA . GLY B 1 263 ? 18.078 -24.031 -16.734 1 98.5 263 GLY B CA 1
ATOM 4968 C C . GLY B 1 263 ? 17.172 -23.391 -15.695 1 98.5 263 GLY B C 1
ATOM 4969 O O . GLY B 1 263 ? 17.281 -22.188 -15.43 1 98.5 263 GLY B O 1
ATOM 4970 N N . VAL B 1 264 ? 16.344 -24.109 -15.086 1 98.88 264 VAL B N 1
ATOM 4971 C CA . VAL B 1 264 ? 15.531 -23.594 -13.992 1 98.88 264 VAL B CA 1
ATOM 4972 C C . VAL B 1 264 ? 16.391 -23.438 -12.742 1 98.88 264 VAL B C 1
ATOM 4974 O O . VAL B 1 264 ? 17.188 -24.312 -12.414 1 98.88 264 VAL B O 1
ATOM 4977 N N . ASP B 1 265 ? 16.219 -22.297 -12.07 1 98.88 265 ASP B N 1
ATOM 4978 C CA . ASP B 1 265 ? 17.062 -21.984 -10.914 1 98.88 265 ASP B CA 1
ATOM 4979 C C . ASP B 1 265 ? 16.375 -22.406 -9.617 1 98.88 265 ASP B C 1
ATOM 4981 O O . ASP B 1 265 ? 17.047 -22.75 -8.641 1 98.88 265 ASP B O 1
ATOM 4985 N N . LEU B 1 266 ? 15.039 -22.297 -9.578 1 98.88 266 LEU B N 1
ATOM 4986 C CA . LEU B 1 266 ? 14.289 -22.594 -8.359 1 98.88 266 LEU B CA 1
ATOM 4987 C C . LEU B 1 266 ? 12.977 -23.312 -8.688 1 98.88 266 LEU B C 1
ATOM 4989 O O . LEU B 1 266 ? 12.375 -23.062 -9.734 1 98.88 266 LEU B O 1
ATOM 4993 N N . ILE B 1 267 ? 12.523 -24.109 -7.746 1 98.94 267 ILE B N 1
ATOM 4994 C CA . ILE B 1 267 ? 11.188 -24.703 -7.793 1 98.94 267 ILE B CA 1
ATOM 4995 C C . ILE B 1 267 ? 10.336 -24.125 -6.664 1 98.94 267 ILE B C 1
ATOM 4997 O O . ILE B 1 267 ? 10.734 -24.172 -5.496 1 98.94 267 ILE B O 1
ATOM 5001 N N . ASP B 1 268 ? 9.266 -23.484 -6.98 1 98.94 268 ASP B N 1
ATOM 5002 C CA . ASP B 1 268 ? 8.258 -23 -6.027 1 98.94 268 ASP B CA 1
ATOM 5003 C C . ASP B 1 268 ? 7.246 -24.094 -5.711 1 98.94 268 ASP B C 1
ATOM 5005 O O . ASP B 1 268 ? 6.41 -24.438 -6.551 1 98.94 268 ASP B O 1
ATOM 5009 N N . CYS B 1 269 ? 7.188 -24.609 -4.488 1 98.81 269 CYS B N 1
ATOM 5010 C CA . CYS B 1 269 ? 6.578 -25.891 -4.184 1 98.81 269 CYS B CA 1
ATOM 5011 C C . CYS B 1 269 ? 5.219 -25.719 -3.521 1 98.81 269 CYS B C 1
ATOM 5013 O O . CYS B 1 269 ? 5.125 -25.641 -2.295 1 98.81 269 CYS B O 1
ATOM 5015 N N . SER B 1 270 ? 4.211 -25.672 -4.312 1 97.56 270 SER B N 1
ATOM 5016 C CA . SER B 1 270 ? 2.828 -25.688 -3.842 1 97.56 270 SER B CA 1
ATOM 5017 C C . SER B 1 270 ? 2.24 -27.094 -3.932 1 97.56 270 SER B C 1
ATOM 5019 O O . SER B 1 270 ? 2.973 -28.094 -3.877 1 97.56 270 SER B O 1
ATOM 5021 N N . SER B 1 271 ? 0.858 -27.234 -3.836 1 95.5 271 SER B N 1
ATOM 5022 C CA . SER B 1 271 ? 0.188 -28.516 -3.961 1 95.5 271 SER B CA 1
ATOM 5023 C C . SER B 1 271 ? -1.265 -28.344 -4.391 1 95.5 271 SER B C 1
ATOM 5025 O O . SER B 1 271 ? -1.849 -27.281 -4.215 1 95.5 271 SER B O 1
ATOM 5027 N N . GLY B 1 272 ? -1.765 -29.375 -5.004 1 92.19 272 GLY B N 1
ATOM 5028 C CA . GLY B 1 272 ? -3.188 -29.5 -5.277 1 92.19 272 GLY B CA 1
ATOM 5029 C C . GLY B 1 272 ? -3.66 -28.609 -6.406 1 92.19 272 GLY B C 1
ATOM 5030 O O . GLY B 1 272 ? -2.893 -28.297 -7.32 1 92.19 272 GLY B O 1
ATOM 5031 N N . GLY B 1 273 ? -4.984 -28.422 -6.523 1 89.25 273 GLY B N 1
ATOM 5032 C CA . GLY B 1 273 ? -5.637 -27.469 -7.406 1 89.25 273 GLY B CA 1
ATOM 5033 C C . GLY B 1 273 ? -6.152 -28.109 -8.688 1 89.25 273 GLY B C 1
ATOM 5034 O O . GLY B 1 273 ? -6.785 -27.438 -9.508 1 89.25 273 GLY B O 1
ATOM 5035 N N . LEU B 1 274 ? -5.922 -29.438 -8.82 1 87.38 274 LEU B N 1
ATOM 5036 C CA . LEU B 1 274 ? -6.289 -30.078 -10.078 1 87.38 274 LEU B CA 1
ATOM 5037 C C . LEU B 1 274 ? -7.801 -30.219 -10.195 1 87.38 274 LEU B C 1
ATOM 5039 O O . LEU B 1 274 ? -8.375 -29.953 -11.258 1 87.38 274 LEU B O 1
ATOM 5043 N N . LEU B 1 275 ? -8.367 -30.828 -9.109 1 79.31 275 LEU B N 1
ATOM 5044 C CA . LEU B 1 275 ? -9.812 -31.016 -9.102 1 79.31 275 LEU B CA 1
ATOM 5045 C C . LEU B 1 275 ? -10.484 -30 -8.18 1 79.31 275 LEU B C 1
ATOM 5047 O O . LEU B 1 275 ? -10.367 -30.094 -6.953 1 79.31 275 LEU B O 1
ATOM 5051 N N . GLY B 1 276 ? -10.93 -28.891 -8.641 1 65.62 276 GLY B N 1
ATOM 5052 C CA . GLY B 1 276 ? -11.555 -27.844 -7.867 1 65.62 276 GLY B CA 1
ATOM 5053 C C . GLY B 1 276 ? -10.578 -26.781 -7.402 1 65.62 276 GLY B C 1
ATOM 5054 O O . GLY B 1 276 ? -9.586 -26.5 -8.078 1 65.62 276 GLY B O 1
ATOM 5055 N N . SER B 1 277 ? -11.023 -26.188 -6.285 1 53.28 277 SER B N 1
ATOM 5056 C CA . SER B 1 277 ? -10.148 -25.125 -5.797 1 53.28 277 SER B CA 1
ATOM 5057 C C . SER B 1 277 ? -8.859 -25.703 -5.207 1 53.28 277 SER B C 1
ATOM 5059 O O . SER B 1 277 ? -8.836 -26.828 -4.734 1 53.28 277 SER B O 1
ATOM 5061 N N . ALA B 1 278 ? -7.746 -25.141 -5.555 1 49.12 278 ALA B N 1
ATOM 5062 C CA . ALA B 1 278 ? -6.473 -25.547 -4.961 1 49.12 278 ALA B CA 1
ATOM 5063 C C . ALA B 1 278 ? -6.641 -25.891 -3.486 1 49.12 278 ALA B C 1
ATOM 5065 O O . ALA B 1 278 ? -5.883 -26.703 -2.943 1 49.12 278 ALA B O 1
ATOM 5066 N N . THR B 1 279 ? -7.672 -25.375 -2.887 1 45.91 279 THR B N 1
ATOM 5067 C CA . THR B 1 279 ? -7.91 -25.578 -1.463 1 45.91 279 THR B CA 1
ATOM 5068 C C . THR B 1 279 ? -8.773 -26.812 -1.229 1 45.91 279 THR B C 1
ATOM 5070 O O . THR B 1 279 ? -8.93 -27.266 -0.091 1 45.91 279 THR B O 1
ATOM 5073 N N . ALA B 1 280 ? -9.195 -27.531 -2.311 1 48.84 280 ALA B N 1
ATOM 5074 C CA . ALA B 1 280 ? -10.125 -28.656 -2.201 1 48.84 280 ALA B CA 1
ATOM 5075 C C . ALA B 1 280 ? -9.375 -29.969 -2.018 1 48.84 280 ALA B C 1
ATOM 5077 O O . ALA B 1 280 ? -9.977 -31 -1.674 1 48.84 280 ALA B O 1
ATOM 5078 N N . ALA B 1 281 ? -8.109 -30.094 -2.025 1 57.69 281 ALA B N 1
ATOM 5079 C CA . ALA B 1 281 ? -7.312 -31.312 -1.936 1 57.69 281 ALA B CA 1
ATOM 5080 C C . ALA B 1 281 ? -7.27 -31.828 -0.502 1 57.69 281 ALA B C 1
ATOM 5082 O O . ALA B 1 281 ? -7.371 -31.062 0.451 1 57.69 281 ALA B O 1
ATOM 5083 N N . ARG B 1 282 ? -7.48 -33.062 -0.367 1 62.97 282 ARG B N 1
ATOM 5084 C CA . ARG B 1 282 ? -7.391 -33.75 0.916 1 62.97 282 ARG B CA 1
ATOM 5085 C C . ARG B 1 282 ? -5.988 -33.625 1.499 1 62.97 282 ARG B C 1
ATOM 5087 O O . ARG B 1 282 ? -5.348 -34.656 1.777 1 62.97 282 ARG B O 1
ATOM 5094 N N . ILE B 1 283 ? -5.449 -32.438 1.384 1 72.12 283 ILE B N 1
ATOM 5095 C CA . ILE B 1 283 ? -4.156 -32.188 2.008 1 72.12 283 ILE B CA 1
ATOM 5096 C C . ILE B 1 283 ? -4.359 -31.438 3.33 1 72.12 283 ILE B C 1
ATOM 5098 O O . ILE B 1 283 ? -4.934 -30.344 3.355 1 72.12 283 ILE B O 1
ATOM 5102 N N . PRO B 1 284 ? -3.973 -32.125 4.426 1 72 284 PRO B N 1
ATOM 5103 C CA . PRO B 1 284 ? -4.121 -31.438 5.707 1 72 284 PRO B CA 1
ATOM 5104 C C . PRO B 1 284 ? -3.402 -30.094 5.73 1 72 284 PRO B C 1
ATOM 5106 O O . PRO B 1 284 ? -2.234 -30 5.348 1 72 284 PRO B O 1
ATOM 5109 N N . ARG B 1 285 ? -4.145 -29.109 6.109 1 83.38 285 ARG B N 1
ATOM 5110 C CA . ARG B 1 285 ? -3.6 -27.766 6.02 1 83.38 285 ARG B CA 1
ATOM 5111 C C . ARG B 1 285 ? -3.258 -27.219 7.402 1 83.38 285 ARG B C 1
ATOM 5113 O O . ARG B 1 285 ? -4.133 -26.719 8.109 1 83.38 285 ARG B O 1
ATOM 5120 N N . GLY B 1 286 ? -2.084 -27.516 7.836 1 88.88 286 GLY B N 1
ATOM 5121 C CA . GLY B 1 286 ? -1.501 -26.828 8.984 1 88.88 286 GLY B CA 1
ATOM 5122 C C . GLY B 1 286 ? -0.437 -25.812 8.594 1 88.88 286 GLY B C 1
ATOM 5123 O O . GLY B 1 286 ? -0.195 -25.578 7.41 1 88.88 286 GLY B O 1
ATOM 5124 N N . TYR B 1 287 ? 0.084 -25.219 9.586 1 93 287 TYR B N 1
ATOM 5125 C CA . TYR B 1 287 ? 1.156 -24.281 9.312 1 93 287 TYR B CA 1
ATOM 5126 C C . TYR B 1 287 ? 2.287 -24.938 8.531 1 93 287 TYR B C 1
ATOM 5128 O O . TYR B 1 287 ? 2.791 -25.984 8.938 1 93 287 TYR B O 1
ATOM 5136 N N . GLY B 1 288 ? 2.613 -24.344 7.445 1 95.19 288 GLY B N 1
ATOM 5137 C CA . GLY B 1 288 ? 3.727 -24.859 6.664 1 95.19 288 GLY B CA 1
ATOM 5138 C C . GLY B 1 288 ? 3.447 -26.203 6.035 1 95.19 288 GLY B C 1
ATOM 5139 O O . GLY B 1 288 ? 4.355 -27.016 5.879 1 95.19 288 GLY B O 1
ATOM 5140 N N . PHE B 1 289 ? 2.248 -26.5 5.66 1 94.06 289 PHE B N 1
ATOM 5141 C CA . PHE B 1 289 ? 1.844 -27.828 5.234 1 94.06 289 PHE B CA 1
ATOM 5142 C C . PHE B 1 289 ? 2.516 -28.203 3.918 1 94.06 289 PHE B C 1
ATOM 5144 O O . PHE B 1 289 ? 2.58 -29.375 3.562 1 94.06 289 PHE B O 1
ATOM 5151 N N . GLN B 1 290 ? 3.107 -27.25 3.236 1 97.5 290 GLN B N 1
ATOM 5152 C CA . GLN B 1 290 ? 3.762 -27.547 1.966 1 97.5 290 GLN B CA 1
ATOM 5153 C C . GLN B 1 290 ? 5.281 -27.531 2.111 1 97.5 290 GLN B C 1
ATOM 5155 O O . GLN B 1 290 ? 6.004 -27.828 1.158 1 97.5 290 GLN B O 1
ATOM 5160 N N . VAL B 1 291 ? 5.812 -27.141 3.264 1 98.44 291 VAL B N 1
ATOM 5161 C CA . VAL B 1 291 ? 7.242 -26.984 3.508 1 98.44 291 VAL B CA 1
ATOM 5162 C C . VAL B 1 291 ? 7.945 -28.328 3.303 1 98.44 291 VAL B C 1
ATOM 5164 O O . VAL B 1 291 ? 9.031 -28.375 2.721 1 98.44 291 VAL B O 1
ATOM 5167 N N . PRO B 1 292 ? 7.336 -29.453 3.756 1 98.06 292 PRO B N 1
ATOM 5168 C CA . PRO B 1 292 ? 8 -30.734 3.543 1 98.06 292 PRO B CA 1
ATOM 5169 C C . PRO B 1 292 ? 8.234 -31.047 2.064 1 98.06 292 PRO B C 1
ATOM 5171 O O . PRO B 1 292 ? 9.227 -31.672 1.712 1 98.06 292 PRO B O 1
ATOM 5174 N N . TYR B 1 293 ? 7.371 -30.625 1.177 1 98.5 293 TYR B N 1
ATOM 5175 C CA . TYR B 1 293 ? 7.57 -30.828 -0.254 1 98.5 293 TYR B CA 1
ATOM 5176 C C . TYR B 1 293 ? 8.781 -30.062 -0.755 1 98.5 293 TYR B C 1
ATOM 5178 O O . TYR B 1 293 ? 9.602 -30.594 -1.506 1 98.5 293 TYR B O 1
ATOM 5186 N N . ALA B 1 294 ? 8.883 -28.812 -0.357 1 98.88 294 ALA B N 1
ATOM 5187 C CA . ALA B 1 294 ? 10.031 -27.984 -0.738 1 98.88 294 ALA B CA 1
ATOM 5188 C C . ALA B 1 294 ? 11.336 -28.625 -0.281 1 98.88 294 ALA B C 1
ATOM 5190 O O . ALA B 1 294 ? 12.312 -28.656 -1.035 1 98.88 294 ALA B O 1
ATOM 5191 N N . SER B 1 295 ? 11.32 -29.078 0.946 1 98.81 295 SER B N 1
ATOM 5192 C CA . SER B 1 295 ? 12.508 -29.703 1.522 1 98.81 295 SER B CA 1
ATOM 5193 C C . SER B 1 295 ? 12.93 -30.938 0.724 1 98.81 295 SER B C 1
ATOM 5195 O O . SER B 1 295 ? 14.109 -31.094 0.405 1 98.81 295 SER B O 1
ATOM 5197 N N . GLU B 1 296 ? 11.977 -31.75 0.441 1 98.81 296 GLU B N 1
ATOM 5198 C CA . GLU B 1 296 ? 12.266 -33 -0.266 1 98.81 296 GLU B CA 1
ATOM 5199 C C . GLU B 1 296 ? 12.742 -32.719 -1.69 1 98.81 296 GLU B C 1
ATOM 5201 O O . GLU B 1 296 ? 13.68 -33.375 -2.17 1 98.81 296 GLU B O 1
ATOM 5206 N N . ILE B 1 297 ? 12.102 -31.859 -2.373 1 98.88 297 ILE B N 1
ATOM 5207 C CA . ILE B 1 297 ? 12.484 -31.531 -3.742 1 98.88 297 ILE B CA 1
ATOM 5208 C C . ILE B 1 297 ? 13.875 -30.906 -3.752 1 98.88 297 ILE B C 1
ATOM 5210 O O . ILE B 1 297 ? 14.703 -31.219 -4.617 1 98.88 297 ILE B O 1
ATOM 5214 N N . ARG B 1 298 ? 14.102 -30.016 -2.816 1 98.81 298 ARG B N 1
ATOM 5215 C CA . ARG B 1 298 ? 15.414 -29.391 -2.695 1 98.81 298 ARG B CA 1
ATOM 5216 C C . ARG B 1 298 ? 16.516 -30.438 -2.604 1 98.81 298 ARG B C 1
ATOM 5218 O O . ARG B 1 298 ? 17.531 -30.344 -3.301 1 98.81 298 ARG B O 1
ATOM 5225 N N . ARG B 1 299 ? 16.312 -31.391 -1.791 1 98.62 299 ARG B N 1
ATOM 5226 C CA . ARG B 1 299 ? 17.312 -32.438 -1.545 1 98.62 299 ARG B CA 1
ATOM 5227 C C . ARG B 1 299 ? 17.391 -33.406 -2.719 1 98.62 299 ARG B C 1
ATOM 5229 O O . ARG B 1 299 ? 18.469 -33.656 -3.248 1 98.62 299 ARG B O 1
ATOM 5236 N N . ALA B 1 300 ? 16.25 -33.906 -3.143 1 98.81 300 ALA B N 1
ATOM 5237 C CA . ALA B 1 300 ? 16.203 -35.031 -4.09 1 98.81 300 ALA B CA 1
ATOM 5238 C C . ALA B 1 300 ? 16.562 -34.562 -5.5 1 98.81 300 ALA B C 1
ATOM 5240 O O . ALA B 1 300 ? 17.125 -35.312 -6.289 1 98.81 300 ALA B O 1
ATOM 5241 N N . ALA B 1 301 ? 16.203 -33.375 -5.824 1 98.75 301 ALA B N 1
ATOM 5242 C CA . ALA B 1 301 ? 16.484 -32.844 -7.164 1 98.75 301 ALA B CA 1
ATOM 5243 C C . ALA B 1 301 ? 17.688 -31.922 -7.145 1 98.75 301 ALA B C 1
ATOM 5245 O O . ALA B 1 301 ? 18.125 -31.422 -8.188 1 98.75 301 ALA B O 1
ATOM 5246 N N . ASP B 1 302 ? 18.25 -31.625 -5.949 1 98.5 302 ASP B N 1
ATOM 5247 C CA . ASP B 1 302 ? 19.406 -30.75 -5.785 1 98.5 302 ASP B CA 1
ATOM 5248 C C . ASP B 1 302 ? 19.188 -29.406 -6.484 1 98.5 302 ASP B C 1
ATOM 5250 O O . ASP B 1 302 ? 19.984 -29 -7.332 1 98.5 302 ASP B O 1
ATOM 5254 N N . ILE B 1 303 ? 18.141 -28.812 -6.18 1 98.81 303 ILE B N 1
ATOM 5255 C CA . ILE B 1 303 ? 17.766 -27.516 -6.746 1 98.81 303 ILE B CA 1
ATOM 5256 C C . ILE B 1 303 ? 17.203 -26.625 -5.648 1 98.81 303 ILE B C 1
ATOM 5258 O O . ILE B 1 303 ? 16.594 -27.109 -4.695 1 98.81 303 ILE B O 1
ATOM 5262 N N . ALA B 1 304 ? 17.484 -25.297 -5.711 1 98.88 304 ALA B N 1
ATOM 5263 C CA . ALA B 1 304 ? 16.906 -24.359 -4.762 1 98.88 304 ALA B CA 1
ATOM 5264 C C . ALA B 1 304 ? 15.375 -24.406 -4.809 1 98.88 304 ALA B C 1
ATOM 5266 O O . ALA B 1 304 ? 14.789 -24.688 -5.855 1 98.88 304 ALA B O 1
ATOM 5267 N N . THR B 1 305 ? 14.75 -24.156 -3.656 1 98.94 305 THR B N 1
ATOM 5268 C CA . THR B 1 305 ? 13.297 -24.234 -3.607 1 98.94 305 THR B CA 1
ATOM 5269 C C . THR B 1 305 ? 12.727 -23.016 -2.889 1 98.94 305 THR B C 1
ATOM 5271 O O . THR B 1 305 ? 13.453 -22.281 -2.201 1 98.94 305 THR B O 1
ATOM 5274 N N . ILE B 1 306 ? 11.531 -22.719 -3.172 1 98.94 306 ILE B N 1
ATOM 5275 C CA . ILE B 1 306 ? 10.695 -21.75 -2.479 1 98.94 306 ILE B CA 1
ATOM 5276 C C . ILE B 1 306 ? 9.602 -22.469 -1.696 1 98.94 306 ILE B C 1
ATOM 5278 O O . ILE B 1 306 ? 8.859 -23.281 -2.256 1 98.94 306 ILE B O 1
ATOM 5282 N N . ALA B 1 307 ? 9.523 -22.234 -0.388 1 98.88 307 ALA B N 1
ATOM 5283 C CA . ALA B 1 307 ? 8.492 -22.828 0.458 1 98.88 307 ALA B CA 1
ATOM 5284 C C . ALA B 1 307 ? 7.312 -21.875 0.633 1 98.88 307 ALA B C 1
ATOM 5286 O O . ALA B 1 307 ? 7.508 -20.672 0.807 1 98.88 307 ALA B O 1
ATOM 5287 N N . VAL B 1 308 ? 6.152 -22.422 0.538 1 98.06 308 VAL B N 1
ATOM 5288 C CA . VAL B 1 308 ? 4.91 -21.672 0.714 1 98.06 308 VAL B CA 1
ATOM 5289 C C . VAL B 1 308 ? 3.91 -22.5 1.51 1 98.06 308 VAL B C 1
ATOM 5291 O O . VAL B 1 308 ? 4.148 -23.688 1.775 1 98.06 308 VAL B O 1
ATOM 5294 N N . GLY B 1 309 ? 2.826 -21.875 1.916 1 96.31 309 GLY B N 1
ATOM 5295 C CA . GLY B 1 309 ? 1.744 -22.594 2.57 1 96.31 309 GLY B CA 1
ATOM 5296 C C . GLY B 1 309 ? 1.6 -22.25 4.039 1 96.31 309 GLY B C 1
ATOM 5297 O O . GLY B 1 309 ? 2.287 -22.828 4.887 1 96.31 309 GLY B O 1
ATOM 5298 N N . LEU B 1 310 ? 0.73 -21.438 4.328 1 95.19 310 LEU B N 1
ATOM 5299 C CA . LEU B 1 310 ? 0.376 -20.984 5.668 1 95.19 310 LEU B CA 1
ATOM 5300 C C . LEU B 1 310 ? 1.627 -20.688 6.488 1 95.19 310 LEU B C 1
ATOM 5302 O O . LEU B 1 310 ? 1.771 -21.188 7.605 1 95.19 310 LEU B O 1
ATOM 5306 N N . ILE B 1 311 ? 2.557 -20.094 5.926 1 96.31 311 ILE B N 1
ATOM 5307 C CA . ILE B 1 311 ? 3.67 -19.484 6.645 1 96.31 311 ILE B CA 1
ATOM 5308 C C . ILE B 1 311 ? 3.289 -18.062 7.078 1 96.31 311 ILE B C 1
ATOM 5310 O O . ILE B 1 311 ? 3.25 -17.156 6.254 1 96.31 311 ILE B O 1
ATOM 5314 N N . LEU B 1 312 ? 3.006 -17.938 8.375 1 94.56 312 LEU B N 1
ATOM 5315 C CA . LEU B 1 312 ? 2.385 -16.719 8.867 1 94.56 312 LEU B CA 1
ATOM 5316 C C . LEU B 1 312 ? 3.289 -16.016 9.867 1 94.56 312 LEU B C 1
ATOM 5318 O O . LEU B 1 312 ? 3.355 -14.773 9.891 1 94.56 312 LEU B O 1
ATOM 5322 N N . HIS B 1 313 ? 3.977 -16.844 10.68 1 93.94 313 HIS B N 1
ATOM 5323 C CA . HIS B 1 313 ? 4.742 -16.281 11.797 1 93.94 313 HIS B CA 1
ATOM 5324 C C . HIS B 1 313 ? 6.195 -16.062 11.406 1 93.94 313 HIS B C 1
ATOM 5326 O O . HIS B 1 313 ? 6.797 -16.875 10.711 1 93.94 313 HIS B O 1
ATOM 5332 N N . PRO B 1 314 ? 6.73 -14.969 11.914 1 94.44 314 PRO B N 1
ATOM 5333 C CA . PRO B 1 314 ? 8.133 -14.672 11.609 1 94.44 314 PRO B CA 1
ATOM 5334 C C . PRO B 1 314 ? 9.078 -15.805 11.984 1 94.44 314 PRO B C 1
ATOM 5336 O O . PRO B 1 314 ? 9.922 -16.203 11.172 1 94.44 314 PRO B O 1
ATOM 5339 N N . GLN B 1 315 ? 8.914 -16.344 13.172 1 94.81 315 GLN B N 1
ATOM 5340 C CA . GLN B 1 315 ? 9.797 -17.422 13.602 1 94.81 315 GLN B CA 1
ATOM 5341 C C . GLN B 1 315 ? 9.609 -18.656 12.727 1 94.81 315 GLN B C 1
ATOM 5343 O O . GLN B 1 315 ? 10.578 -19.359 12.422 1 94.81 315 GLN B O 1
ATOM 5348 N N . GLN B 1 316 ? 8.367 -18.953 12.352 1 96 316 GLN B N 1
ATOM 5349 C CA . GLN B 1 316 ? 8.086 -20.062 11.445 1 96 316 GLN B CA 1
ATOM 5350 C C . GLN B 1 316 ? 8.859 -19.906 10.141 1 96 316 GLN B C 1
ATOM 5352 O O . GLN B 1 316 ? 9.484 -20.859 9.664 1 96 316 GLN B O 1
ATOM 5357 N N . ALA B 1 317 ? 8.82 -18.781 9.578 1 98 317 ALA B N 1
ATOM 5358 C CA . ALA B 1 317 ? 9.508 -18.484 8.32 1 98 317 ALA B CA 1
ATOM 5359 C C . ALA B 1 317 ? 11.016 -18.625 8.469 1 98 317 ALA B C 1
ATOM 5361 O O . ALA B 1 317 ? 11.672 -19.234 7.621 1 98 317 ALA B O 1
ATOM 5362 N N . GLU B 1 318 ? 11.531 -18.062 9.555 1 97.75 318 GLU B N 1
ATOM 5363 C CA . GLU B 1 318 ? 12.953 -18.188 9.836 1 97.75 318 GLU B CA 1
ATOM 5364 C C . GLU B 1 318 ? 13.367 -19.656 9.977 1 97.75 318 GLU B C 1
ATOM 5366 O O . GLU B 1 318 ? 14.398 -20.062 9.438 1 97.75 318 GLU B O 1
ATOM 5371 N N . ASP B 1 319 ? 12.562 -20.406 10.688 1 98.06 319 ASP B N 1
ATOM 5372 C CA . ASP B 1 319 ? 12.883 -21.797 10.938 1 98.06 319 ASP B CA 1
ATOM 5373 C C . ASP B 1 319 ? 12.93 -22.594 9.633 1 98.06 319 ASP B C 1
ATOM 5375 O O . ASP B 1 319 ? 13.75 -23.5 9.484 1 98.06 319 ASP B O 1
ATOM 5379 N N . VAL B 1 320 ? 12.07 -22.281 8.68 1 98.75 320 VAL B N 1
ATOM 5380 C CA . VAL B 1 320 ? 12.047 -22.953 7.387 1 98.75 320 VAL B CA 1
ATOM 5381 C C . VAL B 1 320 ? 13.398 -22.812 6.703 1 98.75 320 VAL B C 1
ATOM 5383 O O . VAL B 1 320 ? 13.945 -23.781 6.168 1 98.75 320 VAL B O 1
ATOM 5386 N N . LEU B 1 321 ? 13.977 -21.625 6.734 1 98.69 321 LEU B N 1
ATOM 5387 C CA . LEU B 1 321 ? 15.234 -21.344 6.059 1 98.69 321 LEU B CA 1
ATOM 5388 C C . LEU B 1 321 ? 16.422 -21.859 6.863 1 98.69 321 LEU B C 1
ATOM 5390 O O . LEU B 1 321 ? 17.312 -22.516 6.316 1 98.69 321 LEU B O 1
ATOM 5394 N N . ALA B 1 322 ? 16.391 -21.609 8.172 1 98 322 ALA B N 1
ATOM 5395 C CA . ALA B 1 322 ? 17.5 -21.984 9.047 1 98 322 ALA B CA 1
ATOM 5396 C C . ALA B 1 322 ? 17.688 -23.484 9.078 1 98 322 ALA B C 1
ATOM 5398 O O . ALA B 1 322 ? 18.828 -23.969 9.195 1 98 322 ALA B O 1
ATOM 5399 N N . ASN B 1 323 ? 16.609 -24.172 8.969 1 98.44 323 ASN B N 1
ATOM 5400 C CA . ASN B 1 323 ? 16.688 -25.641 9 1 98.44 323 ASN B CA 1
ATOM 5401 C C . ASN B 1 323 ? 16.953 -26.219 7.613 1 98.44 323 ASN B C 1
ATOM 5403 O O . ASN B 1 323 ? 16.969 -27.438 7.434 1 98.44 323 ASN B O 1
ATOM 5407 N N . GLY B 1 324 ? 17.078 -25.391 6.613 1 98.38 324 GLY B N 1
ATOM 5408 C CA . GLY B 1 324 ? 17.484 -25.812 5.285 1 98.38 324 GLY B CA 1
ATOM 5409 C C . GLY B 1 324 ? 16.344 -26.391 4.461 1 98.38 324 GLY B C 1
ATOM 5410 O O . GLY B 1 324 ? 16.578 -27.125 3.502 1 98.38 324 GLY B O 1
ATOM 5411 N N . HIS B 1 325 ? 15.125 -26.047 4.836 1 98.75 325 HIS B N 1
ATOM 5412 C CA . HIS B 1 325 ? 13.977 -26.625 4.156 1 98.75 325 HIS B CA 1
ATOM 5413 C C . HIS B 1 325 ? 13.727 -25.953 2.812 1 98.75 325 HIS B C 1
ATOM 5415 O O . HIS B 1 325 ? 13.094 -26.516 1.928 1 98.75 325 HIS B O 1
ATOM 5421 N N . ALA B 1 326 ? 14.219 -24.734 2.633 1 98.88 326 ALA B N 1
ATOM 5422 C CA . ALA B 1 326 ? 14.039 -23.984 1.398 1 98.88 326 ALA B CA 1
ATOM 5423 C C . ALA B 1 326 ? 15.047 -22.844 1.306 1 98.88 326 ALA B C 1
ATOM 5425 O O . ALA B 1 326 ? 15.781 -22.578 2.26 1 98.88 326 ALA B O 1
ATOM 5426 N N . ASP B 1 327 ? 15.102 -22.203 0.199 1 98.81 327 ASP B N 1
ATOM 5427 C CA . ASP B 1 327 ? 16.016 -21.078 -0.022 1 98.81 327 ASP B CA 1
ATOM 5428 C C . ASP B 1 327 ? 15.273 -19.75 0.088 1 98.81 327 ASP B C 1
ATOM 5430 O O . ASP B 1 327 ? 15.875 -18.719 0.435 1 98.81 327 ASP B O 1
ATOM 5434 N N . LEU B 1 328 ? 14.008 -19.734 -0.247 1 98.88 328 LEU B N 1
ATOM 5435 C CA . LEU B 1 328 ? 13.094 -18.609 -0.08 1 98.88 328 LEU B CA 1
ATOM 5436 C C . LEU B 1 328 ? 11.805 -19.047 0.613 1 98.88 328 LEU B C 1
ATOM 5438 O O . LEU B 1 328 ? 11.414 -20.219 0.515 1 98.88 328 LEU B O 1
ATOM 5442 N N . VAL B 1 329 ? 11.195 -18.156 1.328 1 98.81 329 VAL B N 1
ATOM 5443 C CA . VAL B 1 329 ? 9.828 -18.359 1.802 1 98.81 329 VAL B CA 1
ATOM 5444 C C . VAL B 1 329 ? 8.891 -17.422 1.046 1 98.81 329 VAL B C 1
ATOM 5446 O O . VAL B 1 329 ? 9.219 -16.25 0.807 1 98.81 329 VAL B O 1
ATOM 5449 N N . ALA B 1 330 ? 7.805 -17.953 0.596 1 98.88 330 ALA B N 1
ATOM 5450 C CA . ALA B 1 330 ? 6.785 -17.172 -0.092 1 98.88 330 ALA B CA 1
ATOM 5451 C C . ALA B 1 330 ? 5.602 -16.875 0.826 1 98.88 330 ALA B C 1
ATOM 5453 O O . ALA B 1 330 ? 5.098 -17.781 1.5 1 98.88 330 ALA B O 1
ATOM 5454 N N . ILE B 1 331 ? 5.242 -15.641 0.899 1 98.56 331 ILE B N 1
ATOM 5455 C CA . ILE B 1 331 ? 4.086 -15.18 1.656 1 98.56 331 ILE B CA 1
ATOM 5456 C C . ILE B 1 331 ? 2.988 -14.727 0.697 1 98.56 331 ILE B C 1
ATOM 5458 O O . ILE B 1 331 ? 3.225 -13.891 -0.18 1 98.56 331 ILE B O 1
ATOM 5462 N N . GLY B 1 332 ? 1.839 -15.273 0.813 1 97.38 332 GLY B N 1
ATOM 5463 C CA . GLY B 1 332 ? 0.707 -14.898 -0.019 1 97.38 332 GLY B CA 1
ATOM 5464 C C . GLY B 1 332 ? -0.363 -14.133 0.738 1 97.38 332 GLY B C 1
ATOM 5465 O O . GLY B 1 332 ? -0.196 -12.945 1.03 1 97.38 332 GLY B O 1
ATOM 5466 N N . ARG B 1 333 ? -1.381 -14.852 1.187 1 96.19 333 ARG B N 1
ATOM 5467 C CA . ARG B 1 333 ? -2.572 -14.25 1.782 1 96.19 333 ARG B CA 1
ATOM 5468 C C . ARG B 1 333 ? -2.223 -13.477 3.047 1 96.19 333 ARG B C 1
ATOM 5470 O O . ARG B 1 333 ? -2.867 -12.477 3.367 1 96.19 333 ARG B O 1
ATOM 5477 N N . GLU B 1 334 ? -1.21 -13.922 3.803 1 96.25 334 GLU B N 1
ATOM 5478 C CA . GLU B 1 334 ? -0.829 -13.18 5 1 96.25 334 GLU B CA 1
ATOM 5479 C C . GLU B 1 334 ? -0.35 -11.773 4.645 1 96.25 334 GLU B C 1
ATOM 5481 O O . GLU B 1 334 ? -0.528 -10.836 5.426 1 96.25 334 GLU B O 1
ATOM 5486 N N . ALA B 1 335 ? 0.227 -11.602 3.492 1 97.75 335 ALA B N 1
ATOM 5487 C CA . ALA B 1 335 ? 0.663 -10.281 3.047 1 97.75 335 ALA B CA 1
ATOM 5488 C C . ALA B 1 335 ? -0.532 -9.383 2.73 1 97.75 335 ALA B C 1
ATOM 5490 O O . ALA B 1 335 ? -0.44 -8.156 2.822 1 97.75 335 ALA B O 1
ATOM 5491 N N . LEU B 1 336 ? -1.648 -10.008 2.244 1 97.94 336 LEU B N 1
ATOM 5492 C CA . LEU B 1 336 ? -2.869 -9.234 2.047 1 97.94 336 LEU B CA 1
ATOM 5493 C C . LEU B 1 336 ? -3.389 -8.688 3.371 1 97.94 336 LEU B C 1
ATOM 5495 O O . LEU B 1 336 ? -3.904 -7.57 3.428 1 97.94 336 LEU B O 1
ATOM 5499 N N . PHE B 1 337 ? -3.225 -9.523 4.418 1 96.5 337 PHE B N 1
ATOM 5500 C CA . PHE B 1 337 ? -3.646 -9.148 5.766 1 96.5 337 PHE B CA 1
ATOM 5501 C C . PHE B 1 337 ? -2.721 -8.094 6.348 1 96.5 337 PHE B C 1
ATOM 5503 O O . PHE B 1 337 ? -3.182 -7.133 6.977 1 96.5 337 PHE B O 1
ATOM 5510 N N . ASP B 1 338 ? -1.456 -8.266 6.164 1 97 338 ASP B N 1
ATOM 5511 C CA . ASP B 1 338 ? -0.409 -7.383 6.664 1 97 338 ASP B CA 1
ATOM 5512 C C . ASP B 1 338 ? 0.607 -7.059 5.57 1 97 338 ASP B C 1
ATOM 5514 O O . ASP B 1 338 ? 1.622 -7.746 5.438 1 97 338 ASP B O 1
ATOM 5518 N N . PRO B 1 339 ? 0.367 -5.918 4.855 1 98.19 339 PRO B N 1
ATOM 5519 C CA . PRO B 1 339 ? 1.268 -5.598 3.746 1 98.19 339 PRO B CA 1
ATOM 5520 C C . PRO B 1 339 ? 2.691 -5.301 4.211 1 98.19 339 PRO B C 1
ATOM 5522 O O . PRO B 1 339 ? 3.621 -5.297 3.398 1 98.19 339 PRO B O 1
ATOM 5525 N N . ASN B 1 340 ? 2.896 -4.992 5.512 1 97.81 340 ASN B N 1
ATOM 5526 C CA . ASN B 1 340 ? 4.215 -4.738 6.078 1 97.81 340 ASN B CA 1
ATOM 5527 C C . ASN B 1 340 ? 4.777 -5.977 6.773 1 97.81 340 ASN B C 1
ATOM 5529 O O . ASN B 1 340 ? 5.629 -5.867 7.656 1 97.81 340 ASN B O 1
ATOM 5533 N N . TRP B 1 341 ? 4.301 -7.172 6.426 1 97.25 341 TRP B N 1
ATOM 5534 C CA . TRP B 1 341 ? 4.664 -8.406 7.113 1 97.25 341 TRP B CA 1
ATOM 5535 C C . TRP B 1 341 ? 6.18 -8.555 7.199 1 97.25 341 TRP B C 1
ATOM 5537 O O . TRP B 1 341 ? 6.723 -8.852 8.266 1 97.25 341 TRP B O 1
ATOM 5547 N N . PRO B 1 342 ? 6.992 -8.312 6.082 1 97.62 342 PRO B N 1
ATOM 5548 C CA . PRO B 1 342 ? 8.445 -8.477 6.191 1 97.62 342 PRO B CA 1
ATOM 5549 C C . PRO B 1 342 ? 9.062 -7.551 7.234 1 97.62 342 PRO B C 1
ATOM 5551 O O . PRO B 1 342 ? 9.93 -7.977 8.008 1 97.62 342 PRO B O 1
ATOM 5554 N N . LEU B 1 343 ? 8.617 -6.32 7.25 1 96.38 343 LEU B N 1
ATOM 5555 C CA . LEU B 1 343 ? 9.148 -5.352 8.203 1 96.38 343 LEU B CA 1
ATOM 5556 C C . LEU B 1 343 ? 8.758 -5.719 9.633 1 96.38 343 LEU B C 1
ATOM 5558 O O . LEU B 1 343 ? 9.57 -5.621 10.547 1 96.38 343 LEU B O 1
ATOM 5562 N N . HIS B 1 344 ? 7.508 -6.125 9.812 1 95.19 344 HIS B N 1
ATOM 5563 C CA . HIS B 1 344 ? 7.039 -6.559 11.125 1 95.19 344 HIS B CA 1
ATOM 5564 C C . HIS B 1 344 ? 7.781 -7.805 11.594 1 95.19 344 HIS B C 1
ATOM 5566 O O . HIS B 1 344 ? 8.109 -7.926 12.773 1 95.19 344 HIS B O 1
ATOM 5572 N N . ALA B 1 345 ? 7.996 -8.695 10.664 1 94.62 345 ALA B N 1
ATOM 5573 C CA . ALA B 1 345 ? 8.75 -9.898 10.984 1 94.62 345 ALA B CA 1
ATOM 5574 C C . ALA B 1 345 ? 10.156 -9.555 11.469 1 94.62 345 ALA B C 1
ATOM 5576 O O . ALA B 1 345 ? 10.664 -10.172 12.406 1 94.62 345 ALA B O 1
ATOM 5577 N N . GLU B 1 346 ? 10.773 -8.641 10.797 1 93.44 346 GLU B N 1
ATOM 5578 C CA . GLU B 1 346 ? 12.102 -8.211 11.203 1 93.44 346 GLU B CA 1
ATOM 5579 C C . GLU B 1 346 ? 12.102 -7.668 12.633 1 93.44 346 GLU B C 1
ATOM 5581 O O . GLU B 1 346 ? 12.992 -7.98 13.422 1 93.44 346 GLU B O 1
ATOM 5586 N N . LEU B 1 347 ? 11.133 -6.852 12.945 1 90.12 347 LEU B N 1
ATOM 5587 C CA . LEU B 1 347 ? 11 -6.32 14.297 1 90.12 347 LEU B CA 1
ATOM 5588 C C . LEU B 1 347 ? 10.812 -7.445 15.305 1 90.12 347 LEU B C 1
ATOM 5590 O O . LEU B 1 347 ? 11.414 -7.418 16.391 1 90.12 347 LEU B O 1
ATOM 5594 N N . ALA B 1 348 ? 9.977 -8.367 14.977 1 89.12 348 ALA B N 1
ATOM 5595 C CA . ALA B 1 348 ? 9.633 -9.461 15.875 1 89.12 348 ALA B CA 1
ATOM 5596 C C . ALA B 1 348 ? 10.852 -10.336 16.172 1 89.12 348 ALA B C 1
ATOM 5598 O O . ALA B 1 348 ? 11.008 -10.836 17.281 1 89.12 348 ALA B O 1
ATOM 5599 N N . LEU B 1 349 ? 11.57 -10.672 15.242 1 89.19 349 LEU B N 1
ATOM 5600 C CA . LEU B 1 349 ? 12.695 -11.586 15.398 1 89.19 349 LEU B CA 1
ATOM 5601 C C . LEU B 1 349 ? 13.93 -10.852 15.906 1 89.19 349 LEU B C 1
ATOM 5603 O O . LEU B 1 349 ? 14.883 -11.477 16.375 1 89.19 349 LEU B O 1
ATOM 5607 N N . GLY B 1 350 ? 13.859 -9.82 16.406 1 69.5 350 GLY B N 1
ATOM 5608 C CA . GLY B 1 350 ? 14.906 -9.156 17.172 1 69.5 350 GLY B CA 1
ATOM 5609 C C . GLY B 1 350 ? 16.234 -9.086 16.422 1 69.5 350 GLY B C 1
ATOM 5610 O O . GLY B 1 350 ? 16.438 -9.812 15.461 1 69.5 350 GLY B O 1
ATOM 5611 N N . GLY B 1 351 ? 17.094 -8.219 16.156 1 54.66 351 GLY B N 1
ATOM 5612 C CA . GLY B 1 351 ? 18.484 -8.359 15.742 1 54.66 351 GLY B CA 1
ATOM 5613 C C . GLY B 1 351 ? 19.219 -7.031 15.688 1 54.66 351 GLY B C 1
ATOM 5614 O O . GLY B 1 351 ? 20.453 -7 15.641 1 54.66 351 GLY B O 1
ATOM 5615 N N . GLY B 1 352 ? 18.609 -5.93 15.227 1 48.75 352 GLY B N 1
ATOM 5616 C CA . GLY B 1 352 ? 19.734 -5.133 14.742 1 48.75 352 GLY B CA 1
ATOM 5617 C C . GLY B 1 352 ? 20.281 -4.184 15.789 1 48.75 352 GLY B C 1
ATOM 5618 O O . GLY B 1 352 ? 19.578 -3.805 16.719 1 48.75 352 GLY B O 1
ATOM 5619 N N . SER B 1 353 ? 21.484 -4.566 16.359 1 50.25 353 SER B N 1
ATOM 5620 C CA . SER B 1 353 ? 22.344 -3.676 17.125 1 50.25 353 SER B CA 1
ATOM 5621 C C . SER B 1 353 ? 22.203 -2.23 16.672 1 50.25 353 SER B C 1
ATOM 5623 O O . SER B 1 353 ? 22.766 -1.318 17.281 1 50.25 353 SER B O 1
ATOM 5625 N N . GLY B 1 354 ? 21.297 -1.929 15.617 1 60.16 354 GLY B N 1
ATOM 5626 C CA . GLY B 1 354 ? 21.25 -0.605 15.016 1 60.16 354 GLY B CA 1
ATOM 5627 C C . GLY B 1 354 ? 19.875 0.018 15.039 1 60.16 354 GLY B C 1
ATOM 5628 O O . GLY B 1 354 ? 19.094 -0.231 15.961 1 60.16 354 GLY B O 1
ATOM 5629 N N . GLU B 1 355 ? 19.625 0.925 14.227 1 76.69 355 GLU B N 1
ATOM 5630 C CA . GLU B 1 355 ? 18.344 1.599 14.055 1 76.69 355 GLU B CA 1
ATOM 5631 C C . GLU B 1 355 ? 17.234 0.599 13.758 1 76.69 355 GLU B C 1
ATOM 5633 O O . GLU B 1 355 ? 17.297 -0.151 12.789 1 76.69 355 GLU B O 1
ATOM 5638 N N . VAL B 1 356 ? 16.297 0.45 14.656 1 81.44 356 VAL B N 1
ATOM 5639 C CA . VAL B 1 356 ? 15.188 -0.497 14.664 1 81.44 356 VAL B CA 1
ATOM 5640 C C . VAL B 1 356 ? 14.422 -0.411 13.344 1 81.44 356 VAL B C 1
ATOM 5642 O O . VAL B 1 356 ? 13.961 -1.427 12.82 1 81.44 356 VAL B O 1
ATOM 5645 N N . PHE B 1 357 ? 14.398 0.757 12.742 1 92.12 357 PHE B N 1
ATOM 5646 C CA . PHE B 1 357 ? 13.57 0.97 11.562 1 92.12 357 PHE B CA 1
ATOM 5647 C C . PHE B 1 357 ? 14.422 1.277 10.344 1 92.12 357 PHE B C 1
ATOM 5649 O O . PHE B 1 357 ? 13.969 1.941 9.406 1 92.12 357 PHE B O 1
ATOM 5656 N N . ALA B 1 358 ? 15.633 0.805 10.32 1 90.62 358 ALA B N 1
ATOM 5657 C CA . ALA B 1 358 ? 16.594 1.101 9.25 1 90.62 358 ALA B CA 1
ATOM 5658 C C . ALA B 1 358 ? 16.125 0.506 7.922 1 90.62 358 ALA B C 1
ATOM 5660 O O . ALA B 1 358 ? 16.406 1.057 6.859 1 90.62 358 ALA B O 1
ATOM 5661 N N . SER B 1 359 ? 15.391 -0.625 7.996 1 93.25 359 SER B N 1
ATOM 5662 C CA . SER B 1 359 ? 14.969 -1.31 6.777 1 93.25 359 SER B CA 1
ATOM 5663 C C . SER B 1 359 ? 13.672 -0.726 6.238 1 93.25 359 SER B C 1
ATOM 5665 O O . SER B 1 359 ? 13.211 -1.109 5.16 1 93.25 359 SER B O 1
ATOM 5667 N N . TRP B 1 360 ? 13.078 0.156 6.965 1 96.25 360 TRP B N 1
ATOM 5668 C CA . TRP B 1 360 ? 11.844 0.807 6.523 1 96.25 360 TRP B CA 1
ATOM 5669 C C . TRP B 1 360 ? 12.148 1.916 5.52 1 96.25 360 TRP B C 1
ATOM 5671 O O . TRP B 1 360 ? 13.258 2.459 5.5 1 96.25 360 TRP B O 1
ATOM 5681 N N . PRO B 1 361 ? 11.172 2.217 4.57 1 97.75 361 PRO B N 1
ATOM 5682 C CA . PRO B 1 361 ? 11.391 3.426 3.77 1 97.75 361 PRO B CA 1
ATOM 5683 C C . PRO B 1 361 ? 11.805 4.629 4.617 1 97.75 361 PRO B C 1
ATOM 5685 O O . PRO B 1 361 ? 11.266 4.832 5.707 1 97.75 361 PRO B O 1
ATOM 5688 N N . LYS B 1 362 ? 12.742 5.375 4.148 1 97 362 LYS B N 1
ATOM 5689 C CA . LYS B 1 362 ? 13.258 6.496 4.93 1 97 362 LYS B CA 1
ATOM 5690 C C . LYS B 1 362 ? 12.148 7.477 5.285 1 97 362 LYS B C 1
ATOM 5692 O O . LYS B 1 362 ? 12.18 8.102 6.348 1 97 362 LYS B O 1
ATOM 5697 N N . GLN B 1 363 ? 11.109 7.566 4.418 1 97.56 363 GLN B N 1
ATOM 5698 C CA . GLN B 1 363 ? 9.961 8.438 4.641 1 97.56 363 GLN B CA 1
ATOM 5699 C C . GLN B 1 363 ? 9.172 8.008 5.875 1 97.56 363 GLN B C 1
ATOM 5701 O O . GLN B 1 363 ? 8.414 8.797 6.438 1 97.56 363 GLN B O 1
ATOM 5706 N N . TYR B 1 364 ? 9.312 6.695 6.281 1 97.25 364 TYR B N 1
ATOM 5707 C CA . TYR B 1 364 ? 8.602 6.129 7.426 1 97.25 364 TYR B CA 1
ATOM 5708 C C . TYR B 1 364 ? 9.539 5.949 8.609 1 97.25 364 TYR B C 1
ATOM 5710 O O . TYR B 1 364 ? 9.25 6.414 9.719 1 97.25 364 TYR B O 1
ATOM 5718 N N . GLY B 1 365 ? 10.68 5.332 8.305 1 95 365 GLY B N 1
ATOM 5719 C CA . GLY B 1 365 ? 11.609 4.867 9.328 1 95 365 GLY B CA 1
ATOM 5720 C C . GLY B 1 365 ? 12.141 5.988 10.203 1 95 365 GLY B C 1
ATOM 5721 O O . GLY B 1 365 ? 12.297 5.812 11.414 1 95 365 GLY B O 1
ATOM 5722 N N . TRP B 1 366 ? 12.383 7.125 9.609 1 94.06 366 TRP B N 1
ATOM 5723 C CA . TRP B 1 366 ? 12.914 8.258 10.359 1 94.06 366 TRP B CA 1
ATOM 5724 C C . TRP B 1 366 ? 11.969 8.656 11.484 1 94.06 366 TRP B C 1
ATOM 5726 O O . TRP B 1 366 ? 12.398 8.859 12.625 1 94.06 366 TRP B O 1
ATOM 5736 N N . TRP B 1 367 ? 10.719 8.703 11.18 1 93.69 367 TRP B N 1
ATOM 5737 C CA . TRP B 1 367 ? 9.711 9.141 12.141 1 93.69 367 TRP B CA 1
ATOM 5738 C C . TRP B 1 367 ? 9.422 8.039 13.164 1 93.69 367 TRP B C 1
ATOM 5740 O O . TRP B 1 367 ? 9.281 8.312 14.359 1 93.69 367 TRP B O 1
ATOM 5750 N N . LEU B 1 368 ? 9.352 6.832 12.711 1 93.62 368 LEU B N 1
ATOM 5751 C CA . LEU B 1 368 ? 9.062 5.707 13.594 1 93.62 368 LEU B CA 1
ATOM 5752 C C . LEU B 1 368 ? 10.195 5.496 14.594 1 93.62 368 LEU B C 1
ATOM 5754 O O . LEU B 1 368 ? 9.945 5.195 15.766 1 93.62 368 LEU B O 1
ATOM 5758 N N . GLU B 1 369 ? 11.438 5.668 14.109 1 92.25 369 GLU B N 1
ATOM 5759 C CA . GLU B 1 369 ? 12.609 5.516 14.977 1 92.25 369 GLU B CA 1
ATOM 5760 C C . GLU B 1 369 ? 12.57 6.512 16.125 1 92.25 369 GLU B C 1
ATOM 5762 O O . GLU B 1 369 ? 12.922 6.172 17.266 1 92.25 369 GLU B O 1
ATOM 5767 N N . ARG B 1 370 ? 12.102 7.656 15.883 1 89.81 370 ARG B N 1
ATOM 5768 C CA . ARG B 1 370 ? 12.117 8.734 16.859 1 89.81 370 ARG B CA 1
ATOM 5769 C C . ARG B 1 370 ? 10.93 8.633 17.812 1 89.81 370 ARG B C 1
ATOM 5771 O O . ARG B 1 370 ? 11 9.117 18.953 1 89.81 370 ARG B O 1
ATOM 5778 N N . ARG B 1 371 ? 9.938 8.008 17.359 1 88.5 371 ARG B N 1
ATOM 5779 C CA . ARG B 1 371 ? 8.742 7.824 18.188 1 88.5 371 ARG B CA 1
ATOM 5780 C C . ARG B 1 371 ? 8.922 6.656 19.156 1 88.5 371 ARG B C 1
ATOM 5782 O O . ARG B 1 371 ? 8.367 6.664 20.25 1 88.5 371 ARG B O 1
ATOM 5789 N N . GLU B 1 372 ? 9.727 5.703 18.781 1 87.31 372 GLU B N 1
ATOM 5790 C CA . GLU B 1 372 ? 9.758 4.387 19.422 1 87.31 372 GLU B CA 1
ATOM 5791 C C . GLU B 1 372 ? 10.234 4.477 20.859 1 87.31 372 GLU B C 1
ATOM 5793 O O . GLU B 1 372 ? 9.625 3.883 21.766 1 87.31 372 GLU B O 1
ATOM 5798 N N . PRO B 1 373 ? 11.297 5.309 21.172 1 83.94 373 PRO B N 1
ATOM 5799 C CA . PRO B 1 373 ? 11.727 5.387 22.578 1 83.94 373 PRO B CA 1
ATOM 5800 C C . PRO B 1 373 ? 10.641 5.93 23.5 1 83.94 373 PRO B C 1
ATOM 5802 O O . PRO B 1 373 ? 10.492 5.461 24.625 1 83.94 373 PRO B O 1
ATOM 5805 N N . GLY B 1 374 ? 9.859 6.883 23.047 1 85.12 374 GLY B N 1
ATOM 5806 C CA . GLY B 1 374 ? 8.758 7.418 23.828 1 85.12 374 GLY B CA 1
ATOM 5807 C C . GLY B 1 374 ? 7.633 6.426 24.047 1 85.12 374 GLY B C 1
ATOM 5808 O O . GLY B 1 374 ? 7.051 6.359 25.125 1 85.12 374 GLY B O 1
ATOM 5809 N N . LEU B 1 375 ? 7.359 5.641 23.062 1 87.56 375 LEU B N 1
ATOM 5810 C CA . LEU B 1 375 ? 6.281 4.66 23.125 1 87.56 375 LEU B CA 1
ATOM 5811 C C . LEU B 1 375 ? 6.602 3.561 24.125 1 87.56 375 LEU B C 1
ATOM 5813 O O . LEU B 1 375 ? 5.719 3.102 24.859 1 87.56 375 LEU B O 1
ATOM 5817 N N . ARG B 1 376 ? 7.793 3.164 24.156 1 83.12 376 ARG B N 1
ATOM 5818 C CA . ARG B 1 376 ? 8.227 2.07 25.016 1 83.12 376 ARG B CA 1
ATOM 5819 C C . ARG B 1 376 ? 8.086 2.451 26.484 1 83.12 376 ARG B C 1
ATOM 5821 O O . ARG B 1 376 ? 8.039 1.58 27.359 1 83.12 376 ARG B O 1
ATOM 5828 N N . LYS B 1 377 ? 8.023 3.74 26.75 1 85.31 377 LYS B N 1
ATOM 5829 C CA . LYS B 1 377 ? 7.945 4.223 28.125 1 85.31 377 LYS B CA 1
ATOM 5830 C C . LYS B 1 377 ? 6.5 4.348 28.578 1 85.31 377 LYS B C 1
ATOM 5832 O O . LYS B 1 377 ? 6.238 4.578 29.766 1 85.31 377 LYS B O 1
ATOM 5837 N N . LEU B 1 378 ? 5.621 4.172 27.641 1 88.69 378 LEU B N 1
ATOM 5838 C CA . LEU B 1 378 ? 4.211 4.34 27.984 1 88.69 378 LEU B CA 1
ATOM 5839 C C . LEU B 1 378 ? 3.604 3.023 28.453 1 88.69 378 LEU B C 1
ATOM 5841 O O . LEU B 1 378 ? 3.93 1.959 27.922 1 88.69 378 LEU B O 1
ATOM 5845 N N . ASP B 1 379 ? 2.768 3.188 29.453 1 82.56 379 ASP B N 1
ATOM 5846 C CA . ASP B 1 379 ? 2.006 2.029 29.906 1 82.56 379 ASP B CA 1
ATOM 5847 C C . ASP B 1 379 ? 0.774 1.804 29.031 1 82.56 379 ASP B C 1
ATOM 5849 O O . ASP B 1 379 ? 0.139 2.762 28.594 1 82.56 379 ASP B O 1
ATOM 5853 N N . GLY B 1 380 ? 0.557 0.634 28.703 1 78.38 380 GLY B N 1
ATOM 5854 C CA . GLY B 1 380 ? -0.608 0.308 27.891 1 78.38 380 GLY B CA 1
ATOM 5855 C C . GLY B 1 380 ? -0.564 -1.096 27.328 1 78.38 380 GLY B C 1
ATOM 5856 O O . GLY B 1 380 ? 0.312 -1.888 27.672 1 78.38 380 GLY B O 1
ATOM 5857 N N . PRO B 1 381 ? -1.581 -1.36 26.578 1 78.56 381 PRO B N 1
ATOM 5858 C CA . PRO B 1 381 ? -1.577 -2.682 25.938 1 78.56 381 PRO B CA 1
ATOM 5859 C C . PRO B 1 381 ? -0.376 -2.893 25.016 1 78.56 381 PRO B C 1
ATOM 5861 O O . PRO B 1 381 ? 0.174 -1.925 24.484 1 78.56 381 PRO B O 1
ATOM 5864 N N . ALA B 1 382 ? -0.052 -4.105 24.891 1 74.88 382 ALA B N 1
ATOM 5865 C CA . ALA B 1 382 ? 1.071 -4.453 24.031 1 74.88 382 ALA B CA 1
ATOM 5866 C C . ALA B 1 382 ? 0.807 -4.027 22.594 1 74.88 382 ALA B C 1
ATOM 5868 O O . ALA B 1 382 ? -0.312 -4.164 22.094 1 74.88 382 ALA B O 1
ATOM 5869 N N . LEU B 1 383 ? 1.808 -3.365 22.031 1 77.81 383 LEU B N 1
ATOM 5870 C CA . LEU B 1 383 ? 1.74 -3.018 20.609 1 77.81 383 LEU B CA 1
ATOM 5871 C C . LEU B 1 383 ? 2.17 -4.195 19.75 1 77.81 383 LEU B C 1
ATOM 5873 O O . LEU B 1 383 ? 3.133 -4.895 20.078 1 77.81 383 LEU B O 1
ATOM 5877 N N . PRO B 1 384 ? 1.388 -4.41 18.703 1 74.12 384 PRO B N 1
ATOM 5878 C CA . PRO B 1 384 ? 1.749 -5.539 17.844 1 74.12 384 PRO B CA 1
ATOM 5879 C C . PRO B 1 384 ? 3.17 -5.434 17.297 1 74.12 384 PRO B C 1
ATOM 5881 O O . PRO B 1 384 ? 3.629 -4.336 16.969 1 74.12 384 PRO B O 1
ATOM 5884 N N . PHE B 1 385 ? 3.877 -6.586 17.297 1 71.75 385 PHE B N 1
ATOM 5885 C CA . PHE B 1 385 ? 5.168 -6.809 16.656 1 71.75 385 PHE B CA 1
ATOM 5886 C C . PHE B 1 385 ? 6.289 -6.148 17.453 1 71.75 385 PHE B C 1
ATOM 5888 O O . PHE B 1 385 ? 7.434 -6.105 17 1 71.75 385 PHE B O 1
ATOM 5895 N N . ARG B 1 386 ? 5.852 -5.422 18.594 1 65.81 386 ARG B N 1
ATOM 5896 C CA . ARG B 1 386 ? 6.879 -4.793 19.406 1 65.81 386 ARG B CA 1
ATOM 5897 C C . ARG B 1 386 ? 7.184 -5.637 20.641 1 65.81 386 ARG B C 1
ATOM 5899 O O . ARG B 1 386 ? 6.273 -6.207 21.25 1 65.81 386 ARG B O 1
ATOM 5906 N N . SER B 1 387 ? 8.367 -6.27 20.672 1 54.56 387 SER B N 1
ATOM 5907 C CA . SER B 1 387 ? 8.734 -7.082 21.828 1 54.56 387 SER B CA 1
ATOM 5908 C C . SER B 1 387 ? 8.539 -6.312 23.125 1 54.56 387 SER B C 1
ATOM 5910 O O . SER B 1 387 ? 8.758 -5.102 23.172 1 54.56 387 SER B O 1
ATOM 5912 N N . ALA B 1 388 ? 7.812 -6.91 24.094 1 45.22 388 ALA B N 1
ATOM 5913 C CA . ALA B 1 388 ? 7.711 -6.418 25.453 1 45.22 388 ALA B CA 1
ATOM 5914 C C . ALA B 1 388 ? 9.094 -6.141 26.047 1 45.22 388 ALA B C 1
ATOM 5916 O O . ALA B 1 388 ? 10.039 -6.883 25.797 1 45.22 388 ALA B O 1
#

Solvent-accessible surface area (backbone atoms only — not comparable to full-atom values): 37777 Å² total; per-residue (Å²): 117,80,70,55,67,50,61,36,62,44,70,43,79,66,39,71,22,60,19,30,36,31,34,45,56,59,71,57,56,72,20,61,87,19,30,57,48,68,67,51,40,22,61,55,34,37,34,16,59,14,46,26,7,27,43,30,42,30,58,20,6,30,38,83,60,19,20,40,28,77,18,26,39,32,35,57,53,76,83,29,28,61,51,46,21,53,39,20,51,49,20,42,76,42,56,9,40,19,24,37,27,43,29,38,18,16,40,53,18,45,26,37,52,64,90,79,66,55,38,60,60,47,72,71,39,42,74,73,64,51,66,79,65,79,28,34,25,57,23,70,56,44,62,46,93,86,39,62,72,17,43,48,57,48,75,68,52,50,54,54,49,44,49,34,44,31,53,23,38,42,41,41,51,71,20,54,43,52,32,41,29,42,48,34,26,50,32,16,32,42,21,24,26,52,23,61,78,45,16,72,33,82,55,78,57,10,71,50,72,68,17,13,42,39,55,48,49,51,44,47,41,41,37,47,71,52,38,63,84,50,38,33,32,30,37,31,32,34,36,28,32,54,50,91,76,40,43,43,54,68,57,42,31,54,49,47,38,54,40,42,76,51,64,42,53,32,37,34,24,46,52,13,8,55,72,60,53,48,82,59,32,81,56,78,77,48,76,36,54,25,30,64,55,9,28,48,38,24,64,77,35,69,38,47,16,25,20,30,44,65,53,76,47,50,66,58,51,33,47,41,44,73,70,62,31,25,68,30,42,34,37,47,70,59,37,71,70,33,45,36,45,52,48,41,29,52,49,55,65,54,45,68,97,55,67,86,33,66,78,38,50,67,67,46,16,59,59,50,51,67,45,44,69,59,55,73,71,52,87,71,81,86,55,86,57,52,78,130,116,80,70,56,67,50,61,38,61,44,70,44,79,66,37,71,22,58,20,28,36,30,36,46,56,58,73,58,56,71,19,62,85,19,30,58,49,69,67,52,40,21,60,55,37,38,33,15,58,14,47,26,7,26,42,31,43,30,58,21,5,29,39,82,60,20,21,40,28,76,18,26,38,32,35,57,53,76,84,30,28,61,50,46,21,53,40,21,50,51,20,43,75,43,56,8,41,19,24,38,27,42,28,41,19,16,40,54,19,46,26,36,52,64,92,77,66,55,39,59,60,49,72,70,38,42,75,75,64,53,66,78,65,79,28,35,25,56,24,70,56,44,61,46,93,86,38,62,72,16,43,48,57,49,74,68,52,50,53,54,50,44,51,34,44,31,53,22,36,42,40,41,53,72,19,55,44,53,33,40,28,43,49,33,27,52,33,16,31,43,20,26,27,54,23,62,78,46,18,72,33,82,57,77,56,9,72,50,72,69,19,12,42,40,58,48,49,51,44,48,40,41,36,48,73,52,38,62,84,50,39,33,32,31,37,30,33,32,37,27,34,54,49,90,77,39,42,42,54,70,57,42,31,53,49,48,37,55,40,41,76,52,64,41,55,32,39,34,24,44,53,12,8,56,69,59,53,48,82,60,30,80,57,78,79,49,75,38,54,26,30,66,55,10,28,48,37,25,62,76,36,68,39,48,15,26,20,30,42,65,54,77,47,52,67,59,51,34,49,41,45,73,72,62,31,26,68,29,40,33,34,49,71,59,37,70,70,33,46,34,44,53,48,41,28,51,49,54,65,54,47,69,97,57,68,88,32,66,79,38,50,68,68,46,17,57,59,50,52,68,45,44,68,58,54,73,72,53,86,68,79,85,55,87,57,52,78,130

Foldseek 3Di:
DDQFQQQPWDAFQQDIFRGFEEADADWPLAAALQADDPVQLVVQLLLLLLQGRAYEHHAAELDSQQALFNSGHHQPDLNNLQRLLVSQVSSVVSRYQYEYEYFGAALNHQDDDVVVPSGHDDDVCVVVPSDGDAGEACDQDHLDPPGDRHHRDDPVNLVVVLVSLLSSLLSCVSSPGQEYEYECEQQGHLVLLQWVVNHVDDDQCDDDNNNSLPSVLSSLLSSCVSHPLSGAYEYEYACWQLDPRTDHNVSVLVSLLSSVVSRHQEYEYHHHNNRHGSVPHPQDADAQSRLQSQQCSCPSSVHAYEGEGNPQALVSQSCSVVVPSHSHYYDYVNCVVPSSSSLLSSLLVDDDPDQNQPSRPPVPSVVCSVCVVVVVPDDDDDDRSHDD/DDQFQQQPWDAFQQDIFRGQEEADADWPLAAALQADDPVQLVVQLLLLLLQGRAYEHHAAELDSQQALFNSGHHQPDLNNLQRLLVSQVSSVVSRYQYEYEYFGAALNHQADDVVVPSGRDDPVCVVVPSDGDAGEACDQDHLDPPGDRHHRDDPVRLVVVLVSLLSSLLSCVSSPGQEYEYECEQQGHLVLLQWVVNHVDDDQCDDDNNNSLPSVLSSLLSSCVSHPLSGAYEYEYACWQLDPRTDHNVSVLVSLLSSVVSRHQEYEYHHHNNRHGSVPHPQDADAQSRLQSQQCSCVSSVHAYEGEGNPQALVSQSCSVVVPSHSHYYDYVNCVVPSSSSLLSSLLVDDDPDQNQPSRPPVPSVVCSVCVVVVVPDDDDDDRSHDD